Protein AF-A0A212D648-F1 (afdb_monomer)

InterPro domains:
  IPR039341 Cilia- and flagella-associated protein 99 [PTHR34649] (1-167)
  IPR060436 CFAP99, V-shaped coiled-coil domain [PF27956] (203-333)

Organism: Cervus elaphus hippelaphus (NCBI:txid46360)

Sequence (434 aa):
MEILSGCLEYRKLLTIVVDAFYVREGRLCLRADYSLFEVICYLATFQLEELGFQLFCDVLRSQPVHKVCKFLGFLFNPLNLSSWIKDEWSLVYETSHVKENWIDPLMRWQPEVQELIDQLQGELTSQPSPPKSKAKVTEPKEFSLTTPRPRAIPVPELVPKVAKTRPDSKKKPRLRLPPRILKSQKLTFYTPNDNAPVKLNTAAILREGALYQRQVEKELQRVDRLVDGAGDFSEFLEWQRRMQAKDREEQLAAGEVRRLRGKLSHEEAALARQQVAQEKRRTAELKKEETAELMQRCAERRLQEEKSMKELVEQVIETQKNVKVAQTELRKSRRRIGGKPGARASREGLGLAPGLGPPPTPVLLQIPGHGLEGEMSVVELRERLALLKETRRRQEEERRDQIIQGQRAKSRELRDTLERVALCRAAMGRSAAL

pLDDT: mean 75.65, std 20.48, range [27.92, 98.12]

Mean predicted aligned error: 23.46 Å

Radius of gyration: 53.48 Å; Cα contacts (8 Å, |Δi|>4): 96; chains: 1; bounding box: 105×65×193 Å

Structure (mmCIF, N/CA/C/O backbone):
data_AF-A0A212D648-F1
#
_entry.id   AF-A0A212D648-F1
#
loop_
_atom_site.group_PDB
_atom_site.id
_atom_site.type_symbol
_atom_site.label_atom_id
_atom_site.label_alt_id
_atom_site.label_comp_id
_atom_site.label_asym_id
_atom_site.label_entity_id
_atom_site.label_seq_id
_atom_site.pdbx_PDB_ins_code
_atom_site.Cartn_x
_atom_site.Cartn_y
_atom_site.Cartn_z
_atom_site.occupancy
_atom_site.B_iso_or_equiv
_atom_site.auth_seq_id
_atom_site.auth_comp_id
_atom_site.auth_asym_id
_atom_site.auth_atom_id
_atom_site.pdbx_PDB_model_num
ATOM 1 N N . MET A 1 1 ? -4.271 21.986 -22.251 1.00 52.72 1 MET A N 1
ATOM 2 C CA . MET A 1 1 ? -3.977 20.570 -22.580 1.00 52.72 1 MET A CA 1
ATOM 3 C C . MET A 1 1 ? -2.476 20.275 -22.602 1.00 52.72 1 MET A C 1
ATOM 5 O O . MET A 1 1 ? -2.116 19.116 -22.468 1.00 52.72 1 MET A O 1
ATOM 9 N N . GLU A 1 2 ? -1.613 21.293 -22.677 1.00 74.75 2 GLU A N 1
ATOM 10 C CA . GLU A 1 2 ? -0.152 21.148 -22.822 1.00 74.75 2 GLU A CA 1
ATOM 11 C C . GLU A 1 2 ? 0.574 20.643 -21.558 1.00 74.75 2 GLU A C 1
ATOM 13 O O . GLU A 1 2 ? 1.539 19.894 -21.649 1.00 74.75 2 GLU A O 1
ATOM 18 N N . ILE A 1 3 ? 0.071 20.959 -20.358 1.00 77.44 3 ILE A N 1
ATOM 19 C CA . ILE A 1 3 ? 0.682 20.503 -19.092 1.00 77.44 3 ILE A CA 1
ATOM 20 C C . ILE A 1 3 ? 0.617 18.973 -18.956 1.00 77.44 3 ILE A C 1
ATOM 22 O O . ILE A 1 3 ? 1.568 18.337 -18.509 1.00 77.44 3 ILE A O 1
ATOM 26 N N . LEU A 1 4 ? -0.504 18.365 -19.359 1.00 80.06 4 LEU A N 1
ATOM 27 C CA . LEU A 1 4 ? -0.692 16.915 -19.263 1.00 80.06 4 LEU A CA 1
ATOM 28 C C . LEU A 1 4 ? 0.139 16.162 -20.307 1.00 80.06 4 LEU A C 1
ATOM 30 O O . LEU A 1 4 ? 0.653 15.092 -19.991 1.00 80.06 4 LEU A O 1
ATOM 34 N N . SER A 1 5 ? 0.306 16.711 -21.516 1.00 81.50 5 SER A N 1
ATOM 35 C CA . SER A 1 5 ? 1.227 16.138 -22.505 1.00 81.50 5 SER A CA 1
ATOM 36 C C . SER A 1 5 ? 2.676 16.238 -22.031 1.00 81.50 5 SER A C 1
ATOM 38 O O . SER A 1 5 ? 3.378 15.231 -22.056 1.00 81.50 5 SER A O 1
ATOM 40 N N . GLY A 1 6 ? 3.086 17.377 -21.465 1.00 83.50 6 GLY A N 1
ATOM 41 C CA . GLY A 1 6 ? 4.423 17.536 -20.889 1.00 83.50 6 GLY A CA 1
ATOM 42 C C . GLY A 1 6 ? 4.702 16.579 -19.722 1.00 83.50 6 GLY A C 1
ATOM 43 O O . GLY A 1 6 ? 5.764 15.961 -19.658 1.00 83.50 6 GLY A O 1
ATOM 44 N N . CYS A 1 7 ? 3.720 16.337 -18.845 1.00 84.56 7 CYS A N 1
ATOM 45 C CA . CYS A 1 7 ? 3.846 15.327 -17.785 1.00 84.56 7 CYS A CA 1
ATOM 46 C C . CYS A 1 7 ? 4.051 13.904 -18.338 1.00 84.56 7 CYS A C 1
ATOM 48 O O . CYS A 1 7 ? 4.724 13.089 -17.706 1.00 84.56 7 CYS A O 1
ATOM 50 N N . LEU A 1 8 ? 3.473 13.582 -19.502 1.00 85.69 8 LEU A N 1
ATOM 51 C CA . LEU A 1 8 ? 3.647 12.279 -20.151 1.00 85.69 8 LEU A CA 1
ATOM 52 C C . LEU A 1 8 ? 5.008 12.155 -20.843 1.00 85.69 8 LEU A C 1
ATOM 54 O O . LEU A 1 8 ? 5.622 11.088 -20.772 1.00 85.69 8 LEU A O 1
ATOM 58 N N . GLU A 1 9 ? 5.489 13.230 -21.466 1.00 86.25 9 GLU A N 1
ATOM 59 C CA . GLU A 1 9 ? 6.790 13.287 -22.142 1.00 86.25 9 GLU A CA 1
ATOM 60 C C . GLU A 1 9 ? 7.948 13.151 -21.147 1.00 86.25 9 GLU A C 1
ATOM 62 O O . GLU A 1 9 ? 8.809 12.282 -21.300 1.00 86.25 9 GLU A O 1
ATOM 67 N N . TYR A 1 10 ? 7.914 13.923 -20.057 1.00 87.31 10 TYR A N 1
ATOM 68 C CA . TYR A 1 10 ? 8.952 13.915 -19.020 1.00 87.31 10 TYR A CA 1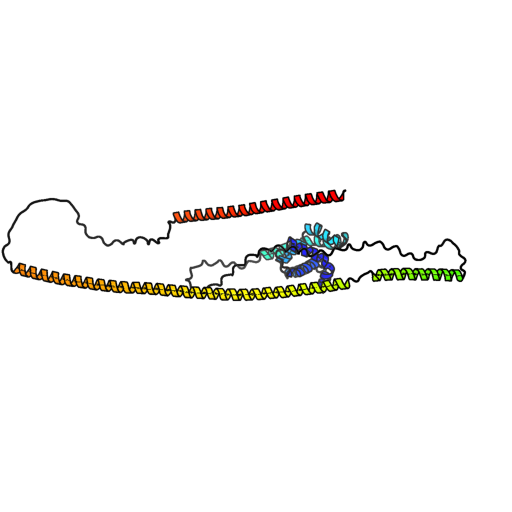
ATOM 69 C C . TYR A 1 10 ? 8.660 12.948 -17.871 1.00 87.31 10 TYR A C 1
ATOM 71 O O . TYR A 1 10 ? 9.312 12.990 -16.826 1.00 87.31 10 TYR A O 1
ATOM 79 N N . ARG A 1 11 ? 7.718 12.015 -18.058 1.00 88.56 11 ARG A N 1
ATOM 80 C CA . ARG A 1 11 ? 7.252 11.105 -17.005 1.00 88.56 11 ARG A CA 1
ATOM 81 C C . ARG A 1 11 ? 8.387 10.388 -16.285 1.00 88.56 11 ARG A C 1
ATOM 83 O O . ARG A 1 11 ? 8.367 10.297 -15.067 1.00 88.56 11 ARG A O 1
ATOM 90 N N . LYS A 1 12 ? 9.394 9.900 -17.015 1.00 88.56 12 LYS A N 1
ATOM 91 C CA . LYS A 1 12 ? 10.535 9.180 -16.421 1.00 88.56 12 LYS A CA 1
ATOM 92 C C . LYS A 1 12 ? 11.275 10.039 -15.390 1.00 88.56 12 LYS A C 1
ATOM 94 O O . LYS A 1 12 ? 11.560 9.562 -14.298 1.00 88.56 12 LYS A O 1
ATOM 99 N N . LEU A 1 13 ? 11.513 11.307 -15.714 1.00 90.06 13 LEU A N 1
ATOM 100 C CA . LEU A 1 13 ? 12.192 12.270 -14.850 1.00 90.06 13 LEU A CA 1
ATOM 101 C C . LEU A 1 13 ? 11.356 12.597 -13.607 1.00 90.06 13 LEU A C 1
ATOM 103 O O . LEU A 1 13 ? 11.856 12.541 -12.482 1.00 90.06 13 LEU A O 1
ATOM 107 N N . LEU A 1 14 ? 10.064 12.860 -13.812 1.00 91.94 14 LEU A N 1
ATOM 108 C CA . LEU A 1 14 ? 9.122 13.177 -12.738 1.00 91.94 14 LEU A CA 1
ATOM 109 C C . LEU A 1 14 ? 8.945 11.989 -11.782 1.00 91.94 14 LEU A C 1
ATOM 111 O O . LEU A 1 14 ? 8.981 12.163 -10.565 1.00 91.94 14 LEU A O 1
ATOM 115 N N . THR A 1 15 ? 8.836 10.765 -12.314 1.00 92.31 15 THR A N 1
ATOM 116 C CA . THR A 1 15 ? 8.666 9.553 -11.496 1.00 92.31 15 THR A CA 1
ATOM 117 C C . THR A 1 15 ? 9.848 9.298 -10.570 1.00 92.31 15 THR A C 1
ATOM 119 O O . THR A 1 15 ? 9.624 8.886 -9.438 1.00 92.31 15 THR A O 1
ATOM 122 N N . ILE A 1 16 ? 11.084 9.606 -10.989 1.00 91.25 16 ILE A N 1
ATOM 123 C CA . ILE A 1 16 ? 12.282 9.465 -10.143 1.00 91.25 16 ILE A CA 1
ATOM 124 C C . ILE A 1 16 ? 12.129 10.309 -8.873 1.00 91.25 16 ILE A C 1
ATOM 126 O O . ILE A 1 16 ? 12.276 9.802 -7.760 1.00 91.25 16 ILE A O 1
ATOM 130 N N . VAL A 1 17 ? 11.773 11.586 -9.031 1.00 91.00 17 VAL A N 1
ATOM 131 C CA . VAL A 1 17 ? 11.618 12.521 -7.910 1.00 91.00 17 VAL A CA 1
ATOM 132 C C . VAL A 1 17 ? 10.434 12.143 -7.029 1.00 91.00 17 VAL A C 1
ATOM 134 O O . VAL A 1 17 ? 10.568 12.085 -5.804 1.00 91.00 17 VAL A O 1
ATOM 137 N N . VAL A 1 18 ? 9.276 11.867 -7.633 1.00 92.31 18 VAL A N 1
ATOM 138 C CA . VAL A 1 18 ? 8.056 11.560 -6.880 1.00 92.31 18 VAL A CA 1
ATOM 139 C C . VAL A 1 18 ? 8.201 10.227 -6.141 1.00 92.31 18 VAL A C 1
ATOM 141 O O . VAL A 1 18 ? 7.880 10.156 -4.956 1.00 92.31 18 VAL A O 1
ATOM 144 N N . ASP A 1 19 ? 8.751 9.179 -6.759 1.00 91.56 19 ASP A N 1
ATOM 145 C CA . ASP A 1 19 ? 8.978 7.901 -6.072 1.00 91.56 19 ASP A CA 1
ATOM 146 C C . ASP A 1 19 ? 9.961 8.055 -4.902 1.00 91.56 19 ASP A C 1
ATOM 148 O O . ASP A 1 19 ? 9.701 7.542 -3.808 1.00 91.56 19 ASP A O 1
ATOM 152 N N . ALA A 1 20 ? 11.042 8.819 -5.074 1.00 89.00 20 ALA A N 1
ATOM 153 C CA . ALA A 1 20 ? 11.977 9.090 -3.986 1.00 89.00 20 ALA A CA 1
ATOM 154 C C . ALA A 1 20 ? 11.351 9.903 -2.847 1.00 89.00 20 ALA A C 1
ATOM 156 O O . ALA A 1 20 ? 11.615 9.614 -1.674 1.00 89.00 20 ALA A O 1
ATOM 157 N N . PHE A 1 21 ? 10.469 10.856 -3.162 1.00 91.12 21 PHE A N 1
ATOM 158 C CA . PHE A 1 21 ? 9.685 11.562 -2.155 1.00 91.12 21 PHE A CA 1
ATOM 159 C C . PHE A 1 21 ? 8.841 10.584 -1.332 1.00 91.12 21 PHE A C 1
ATOM 161 O O . PHE A 1 21 ? 8.913 10.607 -0.102 1.00 91.12 21 PHE A O 1
ATOM 168 N N . TYR A 1 22 ? 8.103 9.669 -1.972 1.00 89.56 22 TYR A N 1
ATOM 169 C CA . TYR A 1 22 ? 7.287 8.673 -1.262 1.00 89.56 22 TYR A CA 1
ATOM 170 C C . TYR A 1 22 ? 8.112 7.724 -0.383 1.00 89.56 22 TYR A C 1
ATOM 172 O O . TYR A 1 22 ? 7.630 7.297 0.669 1.00 89.56 22 TYR A O 1
ATOM 180 N N . VAL A 1 23 ? 9.351 7.415 -0.773 1.00 87.56 23 VAL A N 1
ATOM 181 C CA . VAL A 1 23 ? 10.257 6.573 0.023 1.00 87.56 23 VAL A CA 1
ATOM 182 C C . VAL A 1 23 ? 10.812 7.320 1.242 1.00 87.56 23 VAL A C 1
ATOM 184 O O . VAL A 1 23 ? 10.907 6.731 2.323 1.00 87.56 23 VAL A O 1
ATOM 187 N N . ARG A 1 24 ? 11.180 8.599 1.097 1.00 83.88 24 ARG A N 1
ATOM 188 C CA . ARG A 1 24 ? 11.889 9.361 2.142 1.00 83.88 24 ARG A CA 1
ATOM 189 C C . ARG A 1 24 ? 10.937 10.122 3.067 1.00 83.88 24 ARG A C 1
ATOM 191 O O . ARG A 1 24 ? 10.972 9.912 4.281 1.00 83.88 24 ARG A O 1
ATOM 198 N N . GLU A 1 25 ? 10.064 10.958 2.508 1.00 77.00 25 GLU A N 1
ATOM 199 C CA . GLU A 1 25 ? 9.291 11.965 3.260 1.00 77.00 25 GLU A CA 1
ATOM 200 C C . GLU A 1 25 ? 7.762 11.842 3.106 1.00 77.00 25 GLU A C 1
ATOM 202 O O . GLU A 1 25 ? 7.001 12.325 3.948 1.00 77.00 25 GLU A O 1
ATOM 207 N N . GLY A 1 26 ? 7.281 11.103 2.105 1.00 75.81 26 GLY A N 1
ATOM 208 C CA . GLY A 1 26 ? 5.867 10.968 1.745 1.00 75.81 26 GLY A CA 1
ATOM 209 C C . GLY A 1 26 ? 5.022 10.066 2.652 1.00 75.81 26 GLY A C 1
ATOM 210 O O . GLY A 1 26 ? 3.956 9.621 2.237 1.00 75.81 26 GLY A O 1
ATOM 211 N N . ARG A 1 27 ? 5.432 9.804 3.903 1.00 74.44 27 ARG A N 1
ATOM 212 C CA . ARG A 1 27 ? 4.710 8.909 4.843 1.00 74.44 27 ARG A CA 1
ATOM 213 C C . ARG A 1 27 ? 3.258 9.320 5.111 1.00 74.44 27 ARG A C 1
ATOM 215 O O . ARG A 1 27 ? 2.451 8.480 5.494 1.00 74.44 27 ARG A O 1
ATOM 222 N N . LEU A 1 28 ? 2.944 10.606 4.950 1.00 73.12 28 LEU A N 1
ATOM 223 C CA . LEU A 1 28 ? 1.608 11.179 5.154 1.00 73.12 28 LEU A CA 1
ATOM 224 C C . LEU A 1 28 ? 0.833 11.397 3.842 1.00 73.12 28 LEU A C 1
ATOM 226 O O . LEU A 1 28 ? -0.289 11.901 3.876 1.00 73.12 28 LEU A O 1
ATOM 230 N N . CYS A 1 29 ? 1.420 11.050 2.696 1.00 83.31 29 CYS A N 1
ATOM 231 C CA . CYS A 1 29 ? 0.817 11.242 1.382 1.00 83.31 29 CYS A CA 1
ATOM 232 C C . CYS A 1 29 ? 0.189 9.934 0.889 1.00 83.31 29 CYS A C 1
ATOM 234 O O . CYS A 1 29 ? 0.790 8.864 0.994 1.00 83.31 29 CYS A O 1
ATOM 236 N N . LEU A 1 30 ? -1.028 10.001 0.347 1.00 86.00 30 LEU A N 1
ATOM 237 C CA . LEU A 1 30 ? -1.705 8.823 -0.199 1.00 86.00 30 LEU A CA 1
ATOM 238 C C . LEU A 1 30 ? -1.203 8.554 -1.616 1.00 86.00 30 LEU A C 1
ATOM 240 O O . LEU A 1 30 ? -0.785 9.471 -2.314 1.00 86.00 30 LEU A O 1
ATOM 244 N N . ARG A 1 31 ? -1.309 7.311 -2.101 1.00 85.38 31 ARG A N 1
ATOM 245 C CA . ARG A 1 31 ? -0.989 6.998 -3.509 1.00 85.38 31 ARG A CA 1
ATOM 246 C C . ARG A 1 31 ? -1.919 7.719 -4.497 1.00 85.38 31 ARG A C 1
ATOM 248 O O . ARG A 1 31 ? -1.525 7.944 -5.631 1.00 85.38 31 ARG A O 1
ATOM 255 N N . ALA A 1 32 ? -3.117 8.111 -4.059 1.00 87.12 32 ALA A N 1
ATOM 256 C CA . ALA A 1 32 ? -4.035 8.937 -4.845 1.00 87.12 32 ALA A CA 1
ATOM 257 C C . ALA A 1 32 ? -3.476 10.342 -5.141 1.00 87.12 32 ALA A C 1
ATOM 259 O O . ALA A 1 32 ? -3.821 10.922 -6.162 1.00 87.12 32 ALA A O 1
ATOM 260 N N . ASP A 1 33 ? -2.580 10.857 -4.292 1.00 88.69 33 ASP A N 1
ATOM 261 C CA . ASP A 1 33 ? -1.939 12.164 -4.481 1.00 88.69 33 ASP A CA 1
ATOM 262 C C . ASP A 1 33 ? -0.745 12.093 -5.463 1.00 88.69 33 ASP A C 1
ATOM 264 O O . ASP A 1 33 ? -0.096 13.098 -5.729 1.00 88.69 33 ASP A O 1
ATOM 268 N N . TYR A 1 34 ? -0.424 10.916 -6.013 1.00 91.00 34 TYR A N 1
ATOM 269 C CA . TYR A 1 34 ? 0.777 10.720 -6.832 1.00 91.00 34 TYR A CA 1
ATOM 270 C C . TYR A 1 34 ? 0.765 11.577 -8.102 1.00 91.00 34 TYR A C 1
ATOM 272 O O . TYR A 1 34 ? 1.735 12.273 -8.385 1.00 91.00 34 TYR A O 1
ATOM 280 N N . SER A 1 35 ? -0.364 11.592 -8.815 1.00 89.75 35 SER A N 1
ATOM 281 C CA . SER A 1 35 ? -0.539 12.425 -10.009 1.00 89.75 35 SER A CA 1
ATOM 282 C C . SER A 1 35 ? -0.507 13.917 -9.684 1.00 89.75 35 SER A C 1
ATOM 284 O O . SER A 1 35 ? -0.069 14.712 -10.507 1.00 89.75 35 SER A O 1
ATOM 286 N N . LEU A 1 36 ? -0.938 14.310 -8.478 1.00 90.62 36 LEU A N 1
ATOM 287 C CA . LEU A 1 36 ? -0.837 15.695 -8.022 1.00 90.62 36 LEU A CA 1
ATOM 288 C C . LEU A 1 36 ? 0.635 16.105 -7.888 1.00 90.62 36 LEU A C 1
ATOM 290 O O . LEU A 1 36 ? 1.016 17.160 -8.386 1.00 90.62 36 LEU A O 1
ATOM 294 N N . PHE A 1 37 ? 1.472 15.271 -7.267 1.00 91.88 37 PHE A N 1
ATOM 295 C CA . PHE A 1 37 ? 2.900 15.568 -7.135 1.00 91.88 37 PHE A CA 1
ATOM 296 C C . PHE A 1 37 ? 3.652 15.501 -8.463 1.00 91.88 37 PHE A C 1
ATOM 298 O O . PHE A 1 37 ? 4.547 16.313 -8.663 1.00 91.88 37 PHE A O 1
ATOM 305 N N . GLU A 1 38 ? 3.282 14.610 -9.389 1.00 91.94 38 GLU A N 1
ATOM 306 C CA . GLU A 1 38 ? 3.845 14.615 -10.750 1.00 91.94 38 GLU A CA 1
ATOM 307 C C . GLU A 1 38 ? 3.562 15.940 -11.468 1.00 91.94 38 GLU A C 1
ATOM 309 O O . GLU A 1 38 ? 4.479 16.544 -12.023 1.00 91.94 38 GLU A O 1
ATOM 314 N N . VAL A 1 39 ? 2.318 16.429 -11.404 1.00 91.31 39 VAL A N 1
ATOM 315 C CA . VAL A 1 39 ? 1.927 17.701 -12.031 1.00 91.31 39 VAL A CA 1
ATOM 316 C C . VAL A 1 39 ? 2.611 18.886 -11.351 1.00 91.31 39 VAL A C 1
ATOM 318 O O . VAL A 1 39 ? 3.139 19.753 -12.039 1.00 91.31 39 VAL A O 1
ATOM 321 N N . ILE A 1 40 ? 2.666 18.924 -10.016 1.00 91.06 40 ILE A N 1
ATOM 322 C CA . ILE A 1 40 ? 3.375 19.988 -9.284 1.00 91.06 40 ILE A CA 1
ATOM 323 C C . ILE A 1 40 ? 4.872 19.964 -9.606 1.00 91.06 40 ILE A C 1
ATOM 325 O O . ILE A 1 40 ? 5.465 21.022 -9.791 1.00 91.06 40 ILE A O 1
ATOM 329 N N . CYS A 1 41 ? 5.479 18.778 -9.705 1.00 91.56 41 CYS A N 1
ATOM 330 C CA . CYS A 1 41 ? 6.879 18.627 -10.084 1.00 91.56 41 CYS A CA 1
ATOM 331 C C . CYS A 1 41 ? 7.123 19.185 -11.487 1.00 91.56 41 CYS A C 1
ATOM 333 O O . CYS A 1 41 ? 8.030 19.988 -11.655 1.00 91.56 41 CYS A O 1
ATOM 335 N N . TYR A 1 42 ? 6.281 18.830 -12.462 1.00 91.88 42 TYR A N 1
ATOM 336 C CA . TYR A 1 42 ? 6.375 19.353 -13.826 1.00 91.88 42 TYR A CA 1
ATOM 337 C C . TYR A 1 42 ? 6.234 20.878 -13.870 1.00 91.88 42 TYR A C 1
ATOM 339 O O . TYR A 1 42 ? 7.011 21.559 -14.538 1.00 91.88 42 TYR A O 1
ATOM 347 N N . LEU A 1 43 ? 5.264 21.421 -13.128 1.00 90.31 43 LEU A N 1
ATOM 348 C CA . LEU A 1 43 ? 5.053 22.862 -13.052 1.00 90.31 43 LEU A CA 1
ATOM 349 C C . LEU A 1 43 ? 6.268 23.578 -12.451 1.00 90.31 43 LEU A C 1
ATOM 351 O O . LEU A 1 43 ? 6.704 24.588 -12.992 1.00 90.31 43 LEU A O 1
ATOM 355 N N . ALA A 1 44 ? 6.841 23.026 -11.380 1.00 88.94 44 ALA A N 1
ATOM 356 C CA . ALA A 1 44 ? 8.011 23.586 -10.715 1.00 88.94 44 ALA A CA 1
ATOM 357 C C . ALA A 1 44 ? 9.286 23.509 -11.572 1.00 88.94 44 ALA A C 1
ATOM 359 O O . ALA A 1 44 ? 10.111 24.413 -11.500 1.00 88.94 44 ALA A O 1
ATOM 360 N N . THR A 1 45 ? 9.461 22.451 -12.371 1.00 87.25 45 THR A N 1
ATOM 361 C CA . THR A 1 45 ? 10.697 22.232 -13.138 1.00 87.25 45 THR A CA 1
ATOM 362 C C . THR A 1 45 ? 10.687 22.853 -14.531 1.00 87.25 45 THR A C 1
ATOM 364 O O . THR A 1 45 ? 11.738 23.284 -14.987 1.00 87.25 45 THR A O 1
ATOM 367 N N . PHE A 1 46 ? 9.540 22.888 -15.219 1.00 87.88 46 PHE A N 1
ATOM 368 C CA . PHE A 1 46 ? 9.473 23.298 -16.633 1.00 87.88 46 PHE A CA 1
ATOM 369 C C . PHE A 1 46 ? 8.645 24.552 -16.888 1.00 87.88 46 PHE A C 1
ATOM 371 O O . PHE A 1 46 ? 8.804 25.178 -17.927 1.00 87.88 46 PHE A O 1
ATOM 378 N N . GLN A 1 47 ? 7.724 24.898 -15.991 1.00 83.94 47 GLN A N 1
ATOM 379 C CA . GLN A 1 47 ? 6.753 25.969 -16.237 1.00 83.94 47 GLN A CA 1
ATOM 380 C C . GLN A 1 47 ? 6.882 27.123 -15.249 1.00 83.94 47 GLN A C 1
ATOM 382 O O . GLN A 1 47 ? 6.160 28.100 -15.371 1.00 83.94 47 GLN A O 1
ATOM 387 N N . LEU A 1 48 ? 7.797 27.055 -14.281 1.00 82.56 48 LEU A N 1
ATOM 388 C CA . LEU A 1 48 ? 7.924 28.089 -13.257 1.00 82.56 48 LEU A CA 1
ATOM 389 C C . LEU A 1 48 ? 8.372 29.438 -13.847 1.00 82.56 48 LEU A C 1
ATOM 391 O O . LEU A 1 48 ? 7.891 30.485 -13.417 1.00 82.56 48 LEU A O 1
ATOM 395 N N . GLU A 1 49 ? 9.233 29.410 -14.868 1.00 80.19 49 GLU A N 1
ATOM 396 C CA . GLU A 1 49 ? 9.687 30.612 -15.579 1.00 80.19 49 GLU A CA 1
ATOM 397 C C . GLU A 1 49 ? 8.635 31.160 -16.557 1.00 80.19 49 GLU A C 1
ATOM 399 O O . GLU A 1 49 ? 8.474 32.374 -16.657 1.00 80.19 49 GLU A O 1
ATOM 404 N N . GLU A 1 50 ? 7.883 30.285 -17.235 1.00 81.50 50 GLU A N 1
ATOM 405 C CA . GLU A 1 50 ? 6.875 30.671 -18.238 1.00 81.50 50 GLU A CA 1
ATOM 406 C C . GLU A 1 50 ? 5.539 31.103 -17.609 1.00 81.50 50 GLU A C 1
ATOM 408 O O . GLU A 1 50 ? 4.914 32.064 -18.056 1.00 81.50 50 GLU A O 1
ATOM 413 N N . LEU A 1 51 ? 5.101 30.410 -16.553 1.00 80.50 51 LEU A N 1
ATOM 414 C CA . LEU A 1 51 ? 3.857 30.680 -15.826 1.00 80.50 51 LEU A CA 1
ATOM 415 C C . LEU A 1 51 ? 4.010 31.861 -14.857 1.00 80.50 51 LEU A C 1
ATOM 417 O O . LEU A 1 51 ? 3.044 32.562 -14.564 1.00 80.50 51 LEU A O 1
ATOM 421 N N . GLY A 1 52 ? 5.224 32.083 -14.351 1.00 81.62 52 GLY A N 1
ATOM 422 C CA . GLY A 1 52 ? 5.519 33.094 -13.347 1.00 81.62 52 GLY A CA 1
ATOM 423 C C . GLY A 1 52 ? 5.146 32.671 -11.921 1.00 81.62 52 GLY A C 1
ATOM 424 O O . GLY A 1 52 ? 4.194 31.928 -11.663 1.00 81.62 52 GLY A O 1
ATOM 425 N N . PHE A 1 53 ? 5.905 33.198 -10.959 1.00 82.94 53 PHE A N 1
ATOM 426 C CA . PHE A 1 53 ? 5.850 32.776 -9.558 1.00 82.94 53 PHE A CA 1
ATOM 427 C C . PHE A 1 53 ? 4.481 33.006 -8.891 1.00 82.94 53 PHE A C 1
ATOM 429 O O . PHE A 1 53 ? 4.033 32.178 -8.106 1.00 82.94 53 PHE A O 1
ATOM 436 N N . GLN A 1 54 ? 3.767 34.084 -9.232 1.00 83.12 54 GLN A N 1
ATOM 437 C CA . GLN A 1 54 ? 2.474 34.403 -8.604 1.00 83.12 54 GLN A CA 1
ATOM 438 C C . GLN A 1 54 ? 1.364 33.411 -8.975 1.00 83.12 54 GLN A C 1
ATOM 440 O O . GLN A 1 54 ? 0.651 32.923 -8.101 1.00 83.12 54 GLN A O 1
ATOM 445 N N . LEU A 1 55 ? 1.259 33.049 -10.256 1.00 83.19 55 LEU A N 1
ATOM 446 C CA . LEU A 1 55 ? 0.286 32.055 -10.713 1.00 83.19 55 LEU A CA 1
ATOM 447 C C . LEU A 1 55 ? 0.617 30.663 -10.165 1.00 83.19 55 LEU A C 1
ATOM 449 O O . LEU A 1 55 ? -0.284 29.908 -9.799 1.00 83.19 55 LEU A O 1
ATOM 453 N N . PHE A 1 56 ? 1.906 30.344 -10.037 1.00 87.00 56 PHE A N 1
ATOM 454 C CA . PHE A 1 56 ? 2.352 29.137 -9.351 1.00 87.00 56 PHE A CA 1
ATOM 455 C C . PHE A 1 56 ? 1.899 29.121 -7.882 1.00 87.00 56 PHE A C 1
ATOM 457 O O . PHE A 1 56 ? 1.291 28.143 -7.448 1.00 87.00 56 PHE A O 1
ATOM 464 N N . CYS A 1 57 ? 2.091 30.214 -7.136 1.00 85.25 57 CYS A N 1
ATOM 465 C CA . CYS A 1 57 ? 1.617 30.340 -5.754 1.00 85.25 57 CYS A CA 1
ATOM 466 C C . CYS A 1 57 ? 0.104 30.112 -5.627 1.00 85.25 57 CYS A C 1
ATOM 468 O O . CYS A 1 57 ? -0.335 29.385 -4.733 1.00 85.25 57 CYS A O 1
ATOM 470 N N . ASP A 1 58 ? -0.697 30.675 -6.530 1.00 85.50 58 ASP A N 1
ATOM 471 C CA . ASP A 1 58 ? -2.154 30.514 -6.506 1.00 85.50 58 ASP A CA 1
ATOM 472 C C . ASP A 1 58 ? -2.585 29.068 -6.782 1.00 85.50 58 ASP A C 1
ATOM 474 O O . ASP A 1 58 ? -3.471 28.532 -6.104 1.00 85.50 58 ASP A O 1
ATOM 478 N N . VAL A 1 59 ? -1.901 28.383 -7.706 1.00 86.12 59 VAL A N 1
ATOM 479 C CA . VAL A 1 59 ? -2.108 26.949 -7.938 1.00 86.12 59 VAL A CA 1
ATOM 480 C C . VAL A 1 59 ? -1.774 26.153 -6.678 1.00 86.12 59 VAL A C 1
ATOM 482 O O . VAL A 1 59 ? -2.578 25.315 -6.274 1.00 86.12 59 VAL A O 1
ATOM 485 N N . LEU A 1 60 ? -0.657 26.427 -6.001 1.00 86.81 60 LEU A N 1
ATOM 486 C CA . LEU A 1 60 ? -0.275 25.697 -4.786 1.00 86.81 60 LEU A CA 1
ATOM 487 C C . LEU A 1 60 ? -1.236 25.938 -3.613 1.00 86.81 60 LEU A C 1
ATOM 489 O O . LEU A 1 60 ? -1.540 24.996 -2.877 1.00 86.81 60 LEU A O 1
ATOM 493 N N . ARG A 1 61 ? -1.768 27.158 -3.468 1.00 86.06 61 ARG A N 1
ATOM 494 C CA . ARG A 1 61 ? -2.778 27.505 -2.450 1.00 86.06 61 ARG A CA 1
ATOM 495 C C . ARG A 1 61 ? -4.097 26.752 -2.637 1.00 86.06 61 ARG A C 1
ATOM 497 O O . ARG A 1 61 ? -4.786 26.481 -1.657 1.00 86.06 61 ARG A O 1
ATOM 504 N N . SER A 1 62 ? -4.443 26.379 -3.872 1.00 87.00 62 SER A N 1
ATOM 505 C CA . SER A 1 62 ? -5.650 25.588 -4.175 1.00 87.00 62 SER A CA 1
ATOM 506 C C . SER A 1 62 ? -5.541 24.101 -3.795 1.00 87.00 62 SER A C 1
ATOM 508 O O . SER A 1 62 ? -6.539 23.380 -3.786 1.00 87.00 62 SER A O 1
ATOM 510 N N . GLN A 1 63 ? -4.330 23.628 -3.498 1.00 88.38 63 GLN A N 1
ATOM 511 C CA . GLN A 1 63 ? -4.007 22.230 -3.218 1.00 88.38 63 GLN A CA 1
ATOM 512 C C . GLN A 1 63 ? -3.830 21.996 -1.706 1.00 88.38 63 GLN A C 1
ATOM 514 O O . GLN A 1 63 ? -3.772 22.953 -0.933 1.00 88.38 63 GLN A O 1
ATOM 519 N N . PRO A 1 64 ? -3.756 20.740 -1.214 1.00 86.56 64 PRO A N 1
ATOM 520 C CA . PRO A 1 64 ? -3.527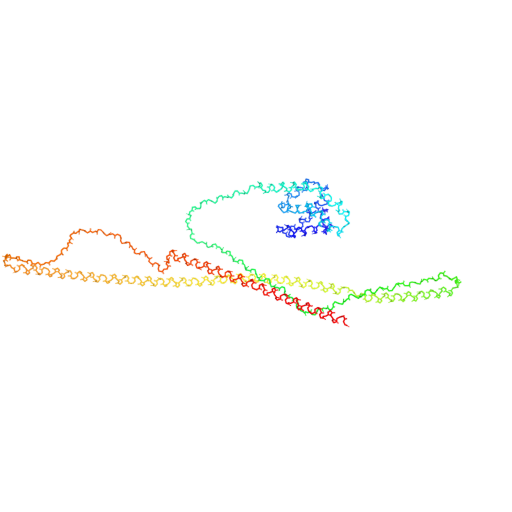 20.476 0.208 1.00 86.56 64 PRO A CA 1
ATOM 521 C C . PRO A 1 64 ? -2.162 21.012 0.680 1.00 86.56 64 PRO A C 1
ATOM 523 O O . PRO A 1 64 ? -1.152 20.306 0.622 1.00 86.56 64 PRO A O 1
ATOM 526 N N . VAL A 1 65 ? -2.167 22.240 1.211 1.00 84.56 65 VAL A N 1
ATOM 527 C CA . VAL A 1 65 ? -0.996 23.065 1.563 1.00 84.56 65 VAL A CA 1
ATOM 528 C C . VAL A 1 65 ? 0.061 22.288 2.346 1.00 84.56 65 VAL A C 1
ATOM 530 O O . VAL A 1 65 ? 1.214 22.222 1.940 1.00 84.56 65 VAL A O 1
ATOM 533 N N . HIS A 1 66 ? -0.328 21.580 3.411 1.00 84.69 66 HIS A N 1
ATOM 534 C CA . HIS A 1 66 ? 0.614 20.797 4.222 1.00 84.69 66 HIS A CA 1
ATOM 535 C C . HIS A 1 66 ? 1.360 19.708 3.422 1.00 84.69 66 HIS A C 1
ATOM 537 O O . HIS A 1 66 ? 2.520 19.413 3.706 1.00 84.69 66 HIS A O 1
ATOM 543 N N . LYS A 1 67 ? 0.707 19.073 2.440 1.00 88.62 67 LYS A N 1
ATOM 544 C CA . LYS A 1 67 ? 1.335 18.030 1.613 1.00 88.62 67 LYS A CA 1
ATOM 545 C C . LYS A 1 67 ? 2.252 18.646 0.560 1.00 88.62 67 LYS A C 1
ATOM 547 O O . LYS A 1 67 ? 3.361 18.162 0.356 1.00 88.62 67 LYS A O 1
ATOM 552 N N . VAL A 1 68 ? 1.788 19.721 -0.070 1.00 89.50 68 VAL A N 1
ATOM 553 C CA . VAL A 1 68 ? 2.514 20.441 -1.116 1.00 89.50 68 VAL A CA 1
ATOM 554 C C . VAL A 1 68 ? 3.766 21.110 -0.554 1.00 89.50 68 VAL A C 1
ATOM 556 O O . VAL A 1 68 ? 4.837 20.904 -1.107 1.00 89.50 68 VAL A O 1
ATOM 559 N N . CYS A 1 69 ? 3.689 21.787 0.596 1.00 88.44 69 CYS A N 1
ATOM 560 C CA . CYS A 1 69 ? 4.862 22.388 1.240 1.00 88.44 69 CYS A CA 1
ATOM 561 C C . CYS A 1 69 ? 5.932 21.347 1.602 1.00 88.44 69 CYS A C 1
ATOM 563 O O . CYS A 1 69 ? 7.120 21.621 1.465 1.00 88.44 69 CYS A O 1
ATOM 565 N N . LYS A 1 70 ? 5.537 20.136 2.023 1.00 88.88 70 LYS A N 1
ATOM 566 C CA . LYS A 1 70 ? 6.493 19.039 2.253 1.00 88.88 70 LYS A CA 1
ATOM 567 C C . LYS A 1 70 ? 7.145 18.556 0.963 1.00 88.88 70 LYS A C 1
ATOM 569 O O . LYS A 1 70 ? 8.342 18.303 0.946 1.00 88.88 70 LYS A O 1
ATOM 574 N N . PHE A 1 71 ? 6.365 18.424 -0.107 1.00 91.56 71 PHE A N 1
ATOM 575 C CA . PHE A 1 71 ? 6.893 18.019 -1.405 1.00 91.56 71 PHE A CA 1
ATOM 576 C C . PHE A 1 71 ? 7.847 19.069 -1.990 1.00 91.56 71 PHE A C 1
ATOM 578 O O . PHE A 1 71 ? 8.936 18.721 -2.437 1.00 91.56 71 PHE A O 1
ATOM 585 N N . LEU A 1 72 ? 7.482 20.350 -1.926 1.00 90.12 72 LEU A N 1
ATOM 586 C CA . LEU A 1 72 ? 8.334 21.451 -2.374 1.00 90.12 72 LEU A CA 1
ATOM 587 C C . LEU A 1 72 ? 9.604 21.555 -1.531 1.00 90.12 72 LEU A C 1
ATOM 589 O O . LEU A 1 72 ? 10.682 21.679 -2.098 1.00 90.12 72 LEU A O 1
ATOM 593 N N . GLY A 1 73 ? 9.507 21.405 -0.207 1.00 89.75 73 GLY A N 1
ATOM 594 C CA . GLY A 1 73 ? 10.682 21.364 0.667 1.00 89.75 73 GLY A CA 1
ATOM 595 C C . GLY A 1 73 ? 11.625 20.200 0.348 1.00 89.75 73 GLY A C 1
ATOM 596 O O . GLY A 1 73 ? 12.838 20.337 0.470 1.00 89.75 73 GLY A O 1
ATOM 597 N N . PHE A 1 74 ? 11.090 19.068 -0.118 1.00 91.44 74 PHE A N 1
ATOM 598 C CA . PHE A 1 74 ? 11.894 17.942 -0.589 1.00 91.44 74 PHE A CA 1
ATOM 599 C C . PHE A 1 74 ? 12.565 18.219 -1.945 1.00 91.44 74 PHE A C 1
ATOM 601 O O . PHE A 1 74 ? 13.760 17.939 -2.096 1.00 91.44 74 PHE A O 1
ATOM 608 N N . LEU A 1 75 ? 11.804 18.755 -2.909 1.00 90.69 75 LEU A N 1
ATOM 609 C CA . LEU A 1 75 ? 12.252 19.038 -4.277 1.00 90.69 75 LEU A CA 1
ATOM 610 C C . LEU A 1 75 ? 13.292 20.160 -4.321 1.00 90.69 75 LEU A C 1
ATOM 612 O O . LEU A 1 75 ? 14.333 19.984 -4.936 1.00 90.69 75 LEU A O 1
ATOM 616 N N . PHE A 1 76 ? 13.040 21.273 -3.631 1.00 89.94 76 PHE A N 1
ATOM 617 C CA . PHE A 1 76 ? 13.913 22.452 -3.594 1.00 89.94 76 PHE A CA 1
ATOM 618 C C . PHE A 1 76 ? 15.016 22.360 -2.531 1.00 89.94 76 PHE A C 1
ATOM 620 O O . PHE A 1 76 ? 15.686 23.345 -2.225 1.00 89.94 76 PHE A O 1
ATOM 627 N N . ASN A 1 77 ? 15.247 21.174 -1.963 1.00 90.25 77 ASN A N 1
ATOM 628 C CA . ASN A 1 77 ? 16.363 20.977 -1.052 1.00 90.25 77 ASN A CA 1
ATOM 629 C C . ASN A 1 77 ? 17.686 21.020 -1.846 1.00 90.25 77 ASN A C 1
ATOM 631 O O . ASN A 1 77 ? 17.917 20.133 -2.679 1.00 90.25 77 ASN A O 1
ATOM 635 N N . PRO A 1 78 ? 18.591 21.977 -1.565 1.00 85.69 78 PRO A N 1
ATOM 636 C CA . PRO A 1 78 ? 19.808 22.175 -2.353 1.00 85.69 78 PRO A CA 1
ATOM 637 C C . PRO A 1 78 ? 20.727 20.949 -2.336 1.00 85.69 78 PRO A C 1
ATOM 639 O O . PRO A 1 78 ? 21.416 20.673 -3.319 1.00 85.69 78 PRO A O 1
ATOM 642 N N . LEU A 1 79 ? 20.709 20.161 -1.255 1.00 85.06 79 LEU A N 1
ATOM 643 C CA . LEU A 1 79 ? 21.483 18.923 -1.164 1.00 85.06 79 LEU A CA 1
ATOM 644 C C . LEU A 1 79 ? 20.909 17.836 -2.073 1.00 85.06 79 LEU A C 1
ATOM 646 O O . LEU A 1 79 ? 21.672 17.124 -2.720 1.00 85.06 79 LEU A O 1
ATOM 650 N N . ASN A 1 80 ? 19.581 17.714 -2.151 1.00 85.94 80 ASN A N 1
ATOM 651 C CA . ASN A 1 80 ? 18.938 16.723 -3.015 1.00 85.94 80 ASN A CA 1
ATOM 652 C C . ASN A 1 80 ? 19.110 17.091 -4.496 1.00 85.94 80 ASN A C 1
ATOM 654 O O . ASN A 1 80 ? 19.436 16.209 -5.289 1.00 85.94 80 ASN A O 1
ATOM 658 N N . LEU A 1 81 ? 18.945 18.373 -4.851 1.00 86.62 81 LEU A N 1
ATOM 659 C CA . LEU A 1 81 ? 19.089 18.871 -6.224 1.00 86.62 81 LEU A CA 1
ATOM 660 C C . LEU A 1 81 ? 20.513 18.700 -6.760 1.00 86.62 81 LEU A C 1
ATOM 662 O O . LEU A 1 81 ? 20.698 18.189 -7.859 1.00 86.62 81 LEU A O 1
ATOM 666 N N . SER A 1 82 ? 21.522 19.093 -5.980 1.00 81.75 82 SER A N 1
ATOM 667 C CA . SER A 1 82 ? 22.921 19.109 -6.435 1.00 81.75 82 SER A CA 1
ATOM 668 C C . SER A 1 82 ? 23.608 17.741 -6.458 1.00 81.75 82 SER A C 1
ATOM 670 O O . SER A 1 82 ? 24.605 17.592 -7.166 1.00 81.75 82 SER A O 1
ATOM 672 N N . SER A 1 83 ? 23.093 16.762 -5.706 1.00 86.00 83 SER A N 1
ATOM 673 C CA . SER A 1 83 ? 23.635 15.401 -5.649 1.00 86.00 83 SER A CA 1
ATOM 674 C C . SER A 1 83 ? 22.720 14.417 -6.378 1.00 86.00 83 SER A C 1
ATOM 676 O O . SER A 1 83 ? 22.734 14.324 -7.601 1.00 86.00 83 SER A O 1
ATOM 678 N N . TRP A 1 84 ? 21.865 13.730 -5.629 1.00 88.19 84 TRP A N 1
ATOM 679 C CA . TRP A 1 84 ? 21.112 12.580 -6.096 1.00 88.19 84 TRP A CA 1
ATOM 680 C C . TRP A 1 84 ? 20.155 12.893 -7.256 1.00 88.19 84 TRP A C 1
ATOM 682 O O . TRP A 1 84 ? 20.131 12.134 -8.218 1.00 88.19 84 TRP A O 1
ATOM 692 N N . ILE A 1 85 ? 19.399 14.000 -7.224 1.00 88.06 85 ILE A N 1
ATOM 693 C CA . ILE A 1 85 ? 18.447 14.320 -8.308 1.00 88.06 85 ILE A CA 1
ATOM 694 C C . ILE A 1 85 ? 19.201 14.552 -9.620 1.00 88.06 85 ILE A C 1
ATOM 696 O O . ILE A 1 85 ? 18.843 13.981 -10.649 1.00 88.06 85 ILE A O 1
ATOM 700 N N . LYS A 1 86 ? 20.277 15.343 -9.576 1.00 89.12 86 LYS A N 1
ATOM 701 C CA . LYS A 1 86 ? 21.136 15.585 -10.735 1.00 89.12 86 LYS A CA 1
ATOM 702 C C . LYS A 1 86 ? 21.765 14.293 -11.254 1.00 89.12 86 LYS A C 1
ATOM 704 O O . LYS A 1 86 ? 21.779 14.090 -12.468 1.00 89.12 86 LYS A O 1
ATOM 709 N N . ASP A 1 87 ? 22.270 13.438 -10.369 1.00 88.88 87 ASP A N 1
ATOM 710 C CA . ASP A 1 87 ? 22.921 12.181 -10.748 1.00 88.88 87 ASP A CA 1
ATOM 711 C C . ASP A 1 87 ? 21.932 11.222 -11.429 1.00 88.88 87 ASP A C 1
ATOM 713 O O . ASP A 1 87 ? 22.234 10.682 -12.492 1.00 88.88 87 ASP A O 1
ATOM 717 N N . GLU A 1 88 ? 20.720 11.069 -10.888 1.00 88.94 88 GLU A N 1
ATOM 718 C CA . GLU A 1 88 ? 19.677 10.215 -11.475 1.00 88.94 88 GLU A CA 1
ATOM 719 C C . GLU A 1 88 ? 19.135 10.769 -12.797 1.00 88.94 88 GLU A C 1
ATOM 721 O O . GLU A 1 88 ? 18.910 10.019 -13.747 1.00 88.94 88 GLU A O 1
ATOM 726 N N . TRP A 1 89 ? 18.944 12.086 -12.904 1.00 91.69 89 TRP A N 1
ATOM 727 C CA . TRP A 1 89 ? 18.528 12.708 -14.164 1.00 91.69 89 TRP A CA 1
ATOM 728 C C . TRP A 1 89 ? 19.614 12.598 -15.237 1.00 91.69 89 TRP A C 1
ATOM 730 O O . TRP A 1 89 ? 19.295 12.394 -16.409 1.00 91.69 89 TRP A O 1
ATOM 740 N N . SER A 1 90 ? 20.887 12.625 -14.834 1.00 90.31 90 SER A N 1
ATOM 741 C CA . SER A 1 90 ? 22.043 12.423 -15.718 1.00 90.31 90 SER A CA 1
ATOM 742 C C . SER A 1 90 ? 22.185 10.986 -16.240 1.00 90.31 90 SER A C 1
ATOM 744 O O . SER A 1 90 ? 22.945 10.752 -17.175 1.00 90.31 90 SER A O 1
ATOM 746 N N . LEU A 1 91 ? 21.463 10.009 -15.673 1.00 90.12 91 LEU A N 1
ATOM 747 C CA . LEU A 1 91 ? 21.368 8.658 -16.247 1.00 90.12 91 LEU A CA 1
ATOM 748 C C . LEU A 1 91 ? 20.416 8.604 -17.448 1.00 90.12 91 LEU A C 1
ATOM 750 O O . LEU A 1 91 ? 20.509 7.689 -18.268 1.00 90.12 91 LEU A O 1
ATOM 754 N N . VAL A 1 92 ? 19.477 9.551 -17.531 1.00 85.69 92 VAL A N 1
ATOM 755 C CA . VAL A 1 92 ? 18.435 9.595 -18.566 1.00 85.69 92 VAL A CA 1
ATOM 756 C C . VAL A 1 92 ? 18.751 10.648 -19.633 1.00 85.69 92 VAL A C 1
ATOM 758 O O . VAL A 1 92 ? 18.437 10.426 -20.802 1.00 85.69 92 VAL A O 1
ATOM 761 N N . TYR A 1 93 ? 19.391 11.756 -19.251 1.00 88.62 93 TYR A N 1
ATOM 762 C CA . TYR A 1 93 ? 19.723 12.892 -20.116 1.00 88.62 93 TYR A CA 1
ATOM 763 C C . TYR A 1 93 ? 21.185 13.326 -19.967 1.00 88.62 93 TYR A C 1
ATOM 765 O O . TYR A 1 93 ? 21.868 12.956 -19.017 1.00 88.62 93 TYR A O 1
ATOM 773 N N . GLU A 1 94 ? 21.672 14.133 -20.911 1.00 91.50 94 GLU A N 1
ATOM 774 C CA . GLU A 1 94 ? 23.044 14.643 -20.888 1.00 91.50 94 GLU A CA 1
ATOM 775 C C . GLU A 1 94 ? 23.299 15.542 -19.665 1.00 91.50 94 GLU A C 1
ATOM 777 O O . GLU A 1 94 ? 22.526 16.450 -19.363 1.00 91.50 94 GLU A O 1
ATOM 782 N N . THR A 1 95 ? 24.409 15.306 -18.964 1.00 87.31 95 THR A N 1
ATOM 783 C CA . THR A 1 95 ? 24.725 15.949 -17.677 1.00 87.31 95 THR A CA 1
ATOM 784 C C . THR A 1 95 ? 24.841 17.477 -17.756 1.00 87.31 95 THR A C 1
ATOM 786 O O . THR A 1 95 ? 24.484 18.164 -16.799 1.00 87.31 95 THR A O 1
ATOM 789 N N . SER A 1 96 ? 25.335 18.016 -18.875 1.00 86.31 96 SER A N 1
ATOM 790 C CA . SER A 1 96 ? 25.407 19.460 -19.158 1.00 86.31 96 SER A CA 1
ATOM 791 C C . SER A 1 96 ? 24.006 20.066 -19.252 1.00 86.31 96 SER A C 1
ATOM 793 O O . SER A 1 96 ? 23.684 20.994 -18.514 1.00 86.31 96 SER A O 1
ATOM 795 N N . HIS A 1 97 ? 23.142 19.453 -20.061 1.00 88.00 97 HIS A N 1
ATOM 796 C CA . HIS A 1 97 ? 21.754 19.865 -20.262 1.00 88.00 97 HIS A CA 1
ATOM 797 C C . HIS A 1 97 ? 20.929 19.814 -18.969 1.00 88.00 97 HIS A C 1
ATOM 799 O O . HIS A 1 97 ? 20.206 20.756 -18.661 1.00 88.00 97 HIS A O 1
ATOM 805 N N . VAL A 1 98 ? 21.063 18.736 -18.187 1.00 88.19 98 VAL A N 1
ATOM 806 C CA . VAL A 1 98 ? 20.388 18.576 -16.886 1.00 88.19 98 VAL A CA 1
ATOM 807 C C . VAL A 1 98 ? 20.777 19.701 -15.930 1.00 88.19 98 VAL A C 1
ATOM 809 O O . VAL A 1 98 ? 19.929 20.258 -15.232 1.00 88.19 98 VAL A O 1
ATOM 812 N N . LYS A 1 99 ? 22.072 20.026 -15.881 1.00 87.62 99 LYS A N 1
ATOM 813 C CA . LYS A 1 99 ? 22.591 21.043 -14.974 1.00 87.62 99 LYS A CA 1
ATOM 814 C C . LYS A 1 99 ? 22.094 22.436 -15.368 1.00 87.62 99 LYS A C 1
ATOM 816 O O . LYS A 1 99 ? 21.495 23.102 -14.533 1.00 87.62 99 LYS A O 1
ATOM 821 N N . GLU A 1 100 ? 22.293 22.821 -16.625 1.00 87.44 100 GLU A N 1
ATOM 822 C CA . GLU A 1 100 ? 22.026 24.179 -17.111 1.00 87.44 100 GLU A CA 1
ATOM 823 C C . GLU A 1 100 ? 20.530 24.491 -17.220 1.00 87.44 100 GLU A C 1
ATOM 825 O O . GLU A 1 100 ? 20.112 25.587 -16.862 1.00 87.44 100 GLU A O 1
ATOM 830 N N . ASN A 1 101 ? 19.711 23.535 -17.674 1.00 86.94 101 ASN A N 1
ATOM 831 C CA . ASN A 1 101 ? 18.298 23.804 -17.959 1.00 86.94 101 ASN A CA 1
ATOM 832 C C . ASN A 1 101 ? 17.351 23.447 -16.817 1.00 86.94 101 ASN A C 1
ATOM 834 O O . ASN A 1 101 ? 16.238 23.962 -16.791 1.00 86.94 101 ASN A O 1
ATOM 838 N N . TRP A 1 102 ? 17.736 22.554 -15.899 1.00 87.88 102 TRP A N 1
ATOM 839 C CA . TRP A 1 102 ? 16.828 22.094 -14.839 1.00 87.88 102 TRP A CA 1
ATOM 840 C C . TRP A 1 102 ? 17.363 22.393 -13.444 1.00 87.88 102 TRP A C 1
ATOM 842 O O . TRP A 1 102 ? 16.657 22.995 -12.640 1.00 87.88 102 TRP A O 1
ATOM 852 N N . ILE A 1 103 ? 18.605 22.010 -13.136 1.00 90.25 103 ILE A N 1
ATOM 853 C CA . ILE A 1 103 ? 19.148 22.188 -11.781 1.00 90.25 103 ILE A CA 1
ATOM 854 C C . ILE A 1 103 ? 19.434 23.659 -11.473 1.00 90.25 103 ILE A C 1
ATOM 856 O O . ILE A 1 103 ? 19.027 24.132 -10.414 1.00 90.25 103 ILE A O 1
ATOM 860 N N . ASP A 1 104 ? 20.095 24.389 -12.372 1.00 88.81 104 ASP A N 1
ATOM 861 C CA . ASP A 1 104 ? 20.463 25.788 -12.136 1.00 88.81 104 ASP A CA 1
ATOM 862 C C . ASP A 1 104 ? 19.218 26.704 -12.004 1.00 88.81 104 ASP A C 1
ATOM 864 O O . ASP A 1 104 ? 19.173 27.496 -11.055 1.00 88.81 104 ASP A O 1
ATOM 868 N N . PRO A 1 105 ? 18.151 26.552 -12.821 1.00 89.00 105 PRO A N 1
ATOM 869 C CA . PRO A 1 105 ? 16.887 27.265 -12.608 1.00 89.00 105 PRO A CA 1
ATOM 870 C C . PRO A 1 105 ? 16.187 26.896 -11.296 1.00 89.00 105 PRO A C 1
ATOM 872 O O . PRO A 1 105 ? 15.753 27.782 -10.562 1.00 89.00 105 PRO A O 1
ATOM 875 N N . LEU A 1 106 ? 16.122 25.610 -10.933 1.00 89.50 106 LEU A N 1
ATOM 876 C CA . LEU A 1 106 ? 15.527 25.190 -9.656 1.00 89.50 106 LEU A CA 1
ATOM 877 C C . LEU A 1 106 ? 16.296 25.736 -8.448 1.00 89.50 106 LEU A C 1
ATOM 879 O O . LEU A 1 106 ? 15.691 26.121 -7.449 1.00 89.50 106 LEU A O 1
ATOM 883 N N . MET A 1 107 ? 17.624 25.805 -8.548 1.00 88.19 107 MET A N 1
ATOM 884 C CA . MET A 1 107 ? 18.481 26.417 -7.535 1.00 88.19 107 MET A CA 1
ATOM 885 C C . MET A 1 107 ? 18.273 27.929 -7.438 1.00 88.19 107 MET A C 1
ATOM 887 O O . MET A 1 107 ? 18.321 28.473 -6.337 1.00 88.19 107 MET A O 1
ATOM 891 N N . ARG A 1 108 ? 18.019 28.604 -8.564 1.00 90.69 108 ARG A N 1
ATOM 892 C CA . ARG A 1 108 ? 17.720 30.038 -8.599 1.00 90.69 108 ARG A CA 1
ATOM 893 C C . ARG A 1 108 ? 16.418 30.375 -7.876 1.00 90.69 108 ARG A C 1
ATOM 895 O O . ARG A 1 108 ? 16.404 31.374 -7.178 1.00 90.69 108 ARG A O 1
ATOM 902 N N . TRP A 1 109 ? 15.383 29.548 -8.036 1.00 88.38 109 TRP A N 1
ATOM 903 C CA . TRP A 1 109 ? 14.057 29.734 -7.423 1.00 88.38 109 TRP A CA 1
ATOM 904 C C . TRP A 1 109 ? 13.939 29.197 -5.989 1.00 88.38 109 TRP A C 1
ATOM 906 O O . TRP A 1 109 ? 12.886 29.294 -5.355 1.00 88.38 109 TRP A O 1
ATOM 916 N N . GLN A 1 110 ? 15.003 28.586 -5.468 1.00 90.38 110 GLN A N 1
ATOM 917 C CA . GLN A 1 110 ? 15.025 28.016 -4.126 1.00 90.38 110 GLN A CA 1
ATOM 918 C C . GLN A 1 110 ? 14.682 29.024 -3.007 1.00 90.38 110 GLN A C 1
ATOM 920 O O . GLN A 1 110 ? 13.873 28.650 -2.151 1.00 90.38 110 GLN A O 1
ATOM 925 N N . PRO A 1 111 ? 15.234 30.256 -2.958 1.00 88.88 111 PRO A N 1
ATOM 926 C CA . PRO A 1 111 ? 14.940 31.177 -1.864 1.00 88.88 111 PRO A CA 1
ATOM 927 C C . PRO A 1 111 ? 13.494 31.685 -1.903 1.00 88.88 111 PRO A C 1
ATOM 929 O O . PRO A 1 111 ? 12.857 31.756 -0.853 1.00 88.88 111 PRO A O 1
ATOM 932 N N . GLU A 1 112 ? 12.935 31.949 -3.086 1.00 88.81 112 GLU A N 1
ATOM 933 C CA . GLU A 1 112 ? 11.546 32.395 -3.243 1.00 88.81 112 GLU A CA 1
ATOM 934 C C . GLU A 1 112 ? 10.556 31.292 -2.841 1.00 88.81 112 GLU A C 1
ATOM 936 O O . GLU A 1 112 ? 9.579 31.543 -2.132 1.00 88.81 112 GLU A O 1
ATOM 941 N N . VAL A 1 113 ? 10.814 30.041 -3.241 1.00 87.25 113 VAL A N 1
ATOM 942 C CA . VAL A 1 113 ? 9.973 28.899 -2.849 1.00 87.25 113 VAL A CA 1
ATOM 943 C C . VAL A 1 113 ? 10.093 28.610 -1.351 1.00 87.25 113 VAL A C 1
ATOM 945 O O . VAL A 1 113 ? 9.098 28.241 -0.726 1.00 87.25 113 VAL A O 1
ATOM 948 N N . GLN A 1 114 ? 11.271 28.795 -0.750 1.00 87.75 114 GLN A N 1
ATOM 949 C CA . GLN A 1 114 ? 11.442 28.621 0.692 1.00 87.75 114 GLN A CA 1
ATOM 950 C C . GLN A 1 114 ? 10.663 29.678 1.484 1.00 87.75 114 GLN A C 1
ATOM 952 O O . GLN A 1 114 ? 9.977 29.328 2.442 1.00 87.75 114 GLN A O 1
ATOM 957 N N . GLU A 1 115 ? 10.684 30.937 1.041 1.00 89.38 115 GLU A N 1
ATOM 958 C CA . GLU A 1 115 ? 9.872 31.999 1.639 1.00 89.38 115 GLU A CA 1
ATOM 959 C C . GLU A 1 115 ? 8.372 31.676 1.542 1.00 89.38 115 GLU A C 1
ATOM 961 O O . GLU A 1 115 ? 7.638 31.808 2.521 1.00 89.38 115 GLU A O 1
ATOM 966 N N . LEU A 1 116 ? 7.915 31.162 0.396 1.00 86.94 116 LEU A N 1
ATOM 967 C CA . LEU A 1 116 ? 6.534 30.709 0.218 1.00 86.94 116 LEU A CA 1
ATOM 968 C C . LEU A 1 116 ? 6.171 29.556 1.165 1.00 86.94 116 LEU A C 1
ATOM 970 O O . LEU A 1 116 ? 5.080 29.545 1.740 1.00 86.94 116 LEU A O 1
ATOM 974 N N . ILE A 1 117 ? 7.059 28.573 1.330 1.00 88.50 117 ILE A N 1
ATOM 975 C CA . ILE A 1 117 ? 6.853 27.460 2.263 1.00 88.50 117 ILE A CA 1
ATOM 976 C C . ILE A 1 117 ? 6.688 27.998 3.686 1.00 88.50 117 ILE A C 1
ATOM 978 O O . ILE A 1 117 ? 5.766 27.570 4.382 1.00 88.50 117 ILE A O 1
ATOM 982 N N . ASP A 1 118 ? 7.529 28.946 4.094 1.00 88.19 118 ASP A N 1
ATOM 983 C CA . ASP A 1 118 ? 7.495 29.542 5.428 1.00 88.19 118 ASP A CA 1
ATOM 984 C C . ASP A 1 118 ? 6.214 30.369 5.640 1.00 88.19 118 ASP A C 1
ATOM 986 O O . ASP A 1 118 ? 5.560 30.237 6.678 1.00 88.19 118 ASP A O 1
ATOM 990 N N . GLN A 1 119 ? 5.783 31.140 4.634 1.00 86.38 119 GLN A N 1
ATOM 991 C CA . GLN A 1 119 ? 4.511 31.876 4.645 1.00 86.38 119 GLN A CA 1
ATOM 992 C C . GLN A 1 119 ? 3.310 30.926 4.796 1.00 86.38 119 GLN A C 1
ATOM 994 O O . GLN A 1 119 ? 2.487 31.093 5.696 1.00 86.38 119 GLN A O 1
ATOM 999 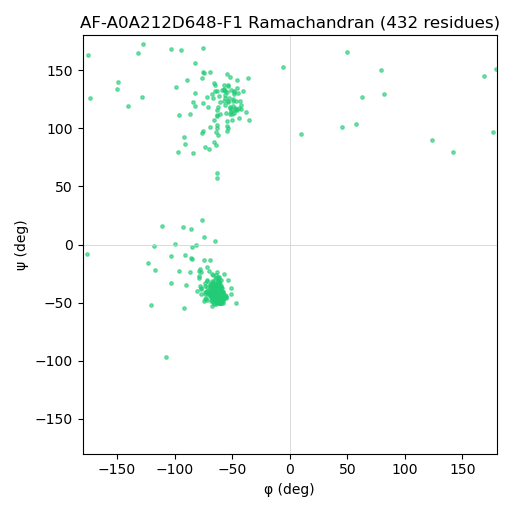N N . LEU A 1 120 ? 3.240 29.871 3.979 1.00 83.00 120 LEU A N 1
ATOM 1000 C CA . LEU A 1 120 ? 2.146 28.894 4.005 1.00 83.00 120 LEU A CA 1
ATOM 1001 C C . LEU A 1 120 ? 2.130 28.051 5.295 1.00 83.00 120 LEU A C 1
ATOM 1003 O O . LEU A 1 120 ? 1.066 27.668 5.789 1.00 83.00 120 LEU A O 1
ATOM 1007 N N . GLN A 1 121 ? 3.297 27.753 5.872 1.00 84.19 121 GLN A N 1
ATOM 1008 C CA . GLN A 1 121 ? 3.401 27.076 7.169 1.00 84.19 121 GLN A CA 1
ATOM 1009 C C . GLN A 1 121 ? 3.041 28.004 8.342 1.00 84.19 121 GLN A C 1
ATOM 1011 O O . GLN A 1 121 ? 2.443 27.546 9.325 1.00 84.19 121 GLN A O 1
ATOM 1016 N N . GLY A 1 122 ? 3.347 29.299 8.229 1.00 75.94 122 GLY A N 1
ATOM 1017 C CA . GLY A 1 122 ? 2.930 30.341 9.167 1.00 75.94 122 GLY A CA 1
ATOM 1018 C C . GLY A 1 122 ? 1.415 30.570 9.161 1.00 75.94 122 GLY A C 1
ATOM 1019 O O . GLY A 1 122 ? 0.794 30.684 10.218 1.00 75.94 122 GLY A O 1
ATOM 1020 N N . GLU A 1 123 ? 0.775 30.537 7.992 1.00 71.12 123 GLU A N 1
ATOM 1021 C CA . GLU A 1 123 ? -0.690 30.582 7.853 1.00 71.12 123 GLU A CA 1
ATOM 1022 C C . GLU A 1 123 ? -1.370 29.345 8.468 1.00 71.12 123 GLU A C 1
ATOM 1024 O O . GLU A 1 123 ? -2.424 29.440 9.102 1.00 71.12 123 GLU A O 1
ATOM 1029 N N . LEU A 1 124 ? -0.731 28.176 8.365 1.00 64.44 124 LEU A N 1
ATOM 1030 C CA . LEU A 1 124 ? -1.236 26.933 8.951 1.00 64.44 124 LEU A CA 1
ATOM 1031 C C . LEU A 1 124 ? -1.122 26.900 10.485 1.00 64.44 124 LEU A C 1
ATOM 1033 O O . LEU A 1 124 ? -1.954 26.282 11.148 1.00 64.44 124 LEU A O 1
ATOM 1037 N N . THR A 1 125 ? -0.106 27.550 11.059 1.00 59.84 125 THR A N 1
ATOM 1038 C CA . THR A 1 125 ? 0.076 27.661 12.519 1.00 59.84 125 THR A CA 1
ATOM 1039 C C . THR A 1 125 ? -0.682 28.838 13.140 1.00 59.84 125 THR A C 1
ATOM 1041 O O . THR A 1 125 ? -1.013 28.775 14.323 1.00 59.84 125 THR A O 1
ATOM 1044 N N . SER A 1 126 ? -1.002 29.876 12.362 1.00 56.97 126 SER A N 1
ATOM 1045 C CA . SER A 1 126 ? -1.784 31.041 12.809 1.00 56.97 126 SER A CA 1
ATOM 1046 C C . SER A 1 126 ? -3.302 30.860 12.710 1.00 56.97 126 SER A C 1
ATOM 1048 O O . SER A 1 126 ? -4.036 31.641 13.317 1.00 56.97 126 SER A O 1
ATOM 1050 N N . GLN A 1 127 ? -3.792 29.811 12.036 1.00 46.12 127 GLN A N 1
ATOM 1051 C CA . GLN A 1 127 ? -5.180 29.358 12.170 1.00 46.12 127 GLN A CA 1
ATOM 1052 C C . GLN A 1 127 ? -5.485 29.086 13.656 1.00 46.12 127 GLN A C 1
ATOM 1054 O O . GLN A 1 127 ? -4.937 28.139 14.233 1.00 46.12 127 GLN A O 1
ATOM 1059 N N . PRO A 1 128 ? -6.375 29.866 14.303 1.00 41.97 128 PRO A N 1
ATOM 1060 C CA . PRO A 1 128 ? -6.827 29.539 15.638 1.00 41.97 128 PRO A CA 1
ATOM 1061 C C . PRO A 1 128 ? -7.564 28.211 15.525 1.00 41.97 128 PRO A C 1
ATOM 1063 O O . PRO A 1 128 ? -8.605 28.121 14.871 1.00 41.97 128 PRO A O 1
ATOM 1066 N N . SER A 1 129 ? -7.039 27.167 16.168 1.00 41.62 129 SER A N 1
ATOM 1067 C CA . SER A 1 129 ? -7.834 25.973 16.437 1.00 41.62 129 SER A CA 1
ATOM 1068 C C . SER A 1 129 ? -9.195 26.432 16.973 1.00 41.62 129 SER A C 1
ATOM 1070 O O . SER A 1 129 ? -9.185 27.310 17.849 1.00 41.62 129 SER A O 1
ATOM 1072 N N . PRO A 1 130 ? -10.342 25.881 16.520 1.00 40.34 130 PRO A N 1
ATOM 1073 C CA . PRO A 1 130 ? -11.613 26.169 17.173 1.00 40.34 130 PRO A CA 1
ATOM 1074 C C . PRO A 1 130 ? -11.386 25.980 18.672 1.00 40.34 130 PRO A C 1
ATOM 1076 O O . PRO A 1 130 ? -10.760 24.975 19.042 1.00 40.34 130 PRO A O 1
ATOM 1079 N N . PRO A 1 131 ? -11.762 26.960 19.521 1.00 39.09 131 PRO A N 1
ATOM 1080 C CA . PRO A 1 131 ? -11.428 26.910 20.929 1.00 39.09 131 PRO A CA 1
ATOM 1081 C C . PRO A 1 131 ? -11.896 25.555 21.417 1.00 39.09 131 PRO A C 1
ATOM 1083 O O . PRO A 1 131 ? -13.081 25.233 21.309 1.00 39.09 131 PRO A O 1
ATOM 1086 N N . LYS A 1 132 ? -10.950 24.731 21.889 1.00 43.72 132 LYS A N 1
ATOM 1087 C CA . LYS A 1 132 ? -11.287 23.538 22.651 1.00 43.72 132 LYS A CA 1
ATOM 1088 C C . LYS A 1 132 ? -12.240 24.054 23.706 1.00 43.72 132 LYS A C 1
ATOM 1090 O O . LYS A 1 132 ? -11.817 24.803 24.589 1.00 43.72 132 LYS A O 1
ATOM 1095 N N . SER A 1 133 ? -13.525 23.739 23.556 1.00 36.78 133 SER A N 1
ATOM 1096 C CA . SER A 1 133 ? -14.512 24.023 24.574 1.00 36.78 133 SER A CA 1
ATOM 1097 C C . SER A 1 133 ? -13.890 23.471 25.841 1.00 36.78 133 SER A C 1
ATOM 1099 O O . SER A 1 133 ? -13.641 22.262 25.909 1.00 36.78 133 SER A O 1
ATOM 1101 N N . LYS A 1 134 ? -13.530 24.351 26.785 1.00 47.72 134 LYS A N 1
ATOM 1102 C CA . LYS A 1 134 ? -13.169 23.921 28.130 1.00 47.72 134 LYS A CA 1
ATOM 1103 C C . LYS A 1 134 ? -14.282 22.962 28.504 1.00 47.72 134 LYS A C 1
ATOM 1105 O O . LYS A 1 134 ? -15.447 23.365 28.472 1.00 47.72 134 LYS A O 1
ATOM 1110 N N . ALA A 1 135 ? -13.944 21.689 28.695 1.00 43.78 135 ALA A N 1
ATOM 1111 C CA . ALA A 1 135 ? -14.912 20.729 29.177 1.00 43.78 135 ALA A CA 1
ATOM 1112 C C . ALA A 1 135 ? -15.518 21.388 30.414 1.00 43.78 135 ALA A C 1
ATOM 1114 O O . ALA A 1 135 ? -14.787 21.709 31.354 1.00 43.78 135 ALA A O 1
ATOM 1115 N N . LYS A 1 136 ? -16.811 21.729 30.343 1.00 49.31 136 LYS A N 1
ATOM 1116 C CA . LYS A 1 136 ? -17.541 22.188 31.518 1.00 49.31 136 LYS A CA 1
ATOM 1117 C C . LYS A 1 136 ? -17.229 21.170 32.604 1.00 49.31 136 LYS A C 1
ATOM 1119 O O . LYS A 1 136 ? -17.286 19.970 32.332 1.00 49.31 136 LYS A O 1
ATOM 1124 N N . VAL A 1 137 ? -16.846 21.657 33.781 1.00 44.38 137 VAL A N 1
ATOM 1125 C CA . VAL A 1 137 ? -16.796 20.841 34.991 1.00 44.38 137 VAL A CA 1
ATOM 1126 C C . VAL A 1 137 ? -18.078 20.016 35.009 1.00 44.38 137 VAL A C 1
ATOM 1128 O O . VAL A 1 137 ? -19.177 20.566 34.940 1.00 44.38 137 VAL A O 1
ATOM 1131 N N . THR A 1 138 ? -17.917 18.698 34.949 1.00 42.97 138 THR A N 1
ATOM 1132 C CA . THR A 1 138 ? -19.029 17.760 34.896 1.00 42.97 138 THR A CA 1
ATOM 1133 C C . THR A 1 138 ? -19.716 17.791 36.251 1.00 42.97 138 THR A C 1
ATOM 1135 O O . THR A 1 138 ? -19.231 17.185 37.203 1.00 42.97 138 THR A O 1
ATOM 1138 N N . GLU A 1 139 ? -20.836 18.498 36.350 1.00 57.84 139 GLU A N 1
ATOM 1139 C CA . GLU A 1 139 ? -21.787 18.250 37.427 1.00 57.84 139 GLU A CA 1
ATOM 1140 C C . GLU A 1 139 ? -22.363 16.834 37.247 1.00 57.84 139 GLU A C 1
ATOM 1142 O O . GLU A 1 139 ? -22.652 16.436 36.107 1.00 57.84 139 GLU A O 1
ATOM 1147 N N . PRO A 1 140 ? -22.508 16.037 38.321 1.00 48.00 140 PRO A N 1
ATOM 1148 C CA . PRO A 1 140 ? -23.096 14.709 38.235 1.00 48.00 140 PRO A CA 1
ATOM 1149 C C . PRO A 1 140 ? -24.552 14.833 37.779 1.00 48.00 140 PRO A C 1
ATOM 1151 O O . PRO A 1 140 ? -25.437 15.194 38.548 1.00 48.00 140 PRO A O 1
ATOM 1154 N N . LYS A 1 141 ? -24.804 14.545 36.503 1.00 61.88 141 LYS A N 1
ATOM 1155 C CA . LYS A 1 141 ? -26.158 14.397 35.978 1.00 61.88 141 LYS A CA 1
ATOM 1156 C C . LYS A 1 141 ? -26.628 12.981 36.288 1.00 61.88 141 LYS A C 1
ATOM 1158 O O . LYS A 1 141 ? -25.999 12.018 35.848 1.00 61.88 141 LYS A O 1
ATOM 1163 N N . GLU A 1 142 ? -27.705 12.873 37.058 1.00 60.44 142 GLU A N 1
ATOM 1164 C CA . GLU A 1 142 ? -28.304 11.597 37.446 1.00 60.44 142 GLU A CA 1
ATOM 1165 C C . GLU A 1 142 ? -28.606 10.728 36.217 1.00 60.44 142 GLU A C 1
ATOM 1167 O O . GLU A 1 142 ? -29.038 11.195 35.158 1.00 60.44 142 GLU A O 1
ATOM 1172 N N . PHE A 1 143 ? -28.282 9.446 36.351 1.00 51.72 143 PHE A N 1
ATOM 1173 C CA . PHE A 1 143 ? -28.287 8.459 35.284 1.00 51.72 143 PHE A CA 1
ATOM 1174 C C . PHE A 1 143 ? -29.716 8.198 34.790 1.00 51.72 143 PHE A C 1
ATOM 1176 O O . PHE A 1 143 ? -30.600 7.815 35.549 1.00 51.72 143 PHE A O 1
ATOM 1183 N N . SER A 1 144 ? -29.947 8.326 33.484 1.00 49.22 144 SER A N 1
ATOM 1184 C CA . SER A 1 144 ? -31.114 7.702 32.860 1.00 49.22 144 SER A CA 1
ATOM 1185 C C . SER A 1 144 ? -30.771 6.252 32.527 1.00 49.22 144 SER A C 1
ATOM 1187 O O . SER A 1 144 ? -29.789 5.976 31.833 1.00 49.22 144 SER A O 1
ATOM 1189 N N . LEU A 1 145 ? -31.577 5.337 33.064 1.00 57.53 145 LEU A N 1
ATOM 1190 C CA . LEU A 1 145 ? -31.535 3.898 32.825 1.00 57.53 145 LEU A CA 1
ATOM 1191 C C . LEU A 1 145 ? -31.322 3.560 31.336 1.00 57.53 145 LEU A C 1
ATOM 1193 O O . LEU A 1 145 ? -32.156 3.833 30.481 1.00 57.53 145 LEU A O 1
ATOM 1197 N N . THR A 1 146 ? -30.180 2.919 31.078 1.00 47.91 146 THR A N 1
ATOM 1198 C CA . THR A 1 146 ? -29.903 1.944 30.010 1.00 47.91 146 THR A CA 1
ATOM 1199 C C . THR A 1 146 ? -30.388 2.255 28.588 1.00 47.91 146 THR A C 1
ATOM 1201 O O . THR A 1 146 ? -31.471 1.850 28.183 1.00 47.91 146 THR A O 1
ATOM 1204 N N . THR A 1 147 ? -29.460 2.707 27.741 1.00 39.34 147 THR A N 1
ATOM 1205 C CA . THR A 1 147 ? -29.229 2.033 26.449 1.00 39.34 147 THR A CA 1
ATOM 1206 C C . THR A 1 147 ? -27.731 1.739 26.303 1.00 39.34 147 THR A C 1
ATOM 1208 O O . THR A 1 147 ? -26.903 2.628 26.519 1.00 39.34 147 THR A O 1
ATOM 1211 N N . PRO A 1 148 ? -27.323 0.487 26.024 1.00 48.06 148 PRO A N 1
ATOM 1212 C CA . PRO A 1 148 ? -25.909 0.163 25.919 1.00 48.06 148 PRO A CA 1
ATOM 1213 C C . PRO A 1 148 ? -25.340 0.755 24.627 1.00 48.06 148 PRO A C 1
ATOM 1215 O O . PRO A 1 148 ? -25.835 0.485 23.534 1.00 48.06 148 PRO A O 1
ATOM 1218 N N . ARG A 1 149 ? -24.253 1.527 24.749 1.00 49.38 149 ARG A N 1
ATOM 1219 C CA . ARG A 1 149 ? -23.416 1.911 23.605 1.00 49.38 149 ARG A CA 1
ATOM 1220 C C . ARG A 1 149 ? -22.903 0.644 22.898 1.00 49.38 149 ARG A C 1
ATOM 1222 O O . ARG A 1 149 ? -22.453 -0.278 23.590 1.00 49.38 149 ARG A O 1
ATOM 1229 N N . PRO A 1 150 ? -22.911 0.580 21.555 1.00 47.53 150 PRO A N 1
ATOM 1230 C CA . PRO A 1 150 ? -22.277 -0.517 20.837 1.00 47.53 150 PRO A CA 1
ATOM 1231 C C . PRO A 1 150 ? -20.781 -0.531 21.173 1.00 47.53 150 PRO A C 1
ATOM 1233 O O . PRO A 1 150 ? -20.081 0.471 21.023 1.00 47.53 150 PRO A O 1
ATOM 1236 N N . ARG A 1 151 ? -20.294 -1.664 21.690 1.00 54.34 151 ARG A N 1
ATOM 1237 C CA . ARG A 1 151 ? -18.863 -1.881 21.932 1.00 54.34 151 ARG A CA 1
ATOM 1238 C C . ARG A 1 151 ? -18.143 -1.898 20.589 1.00 54.34 151 ARG A C 1
ATOM 1240 O O . ARG A 1 151 ? -18.562 -2.615 19.682 1.00 54.34 151 ARG A O 1
ATOM 1247 N N . ALA A 1 152 ? -17.048 -1.148 20.495 1.00 46.44 152 ALA A N 1
ATOM 1248 C 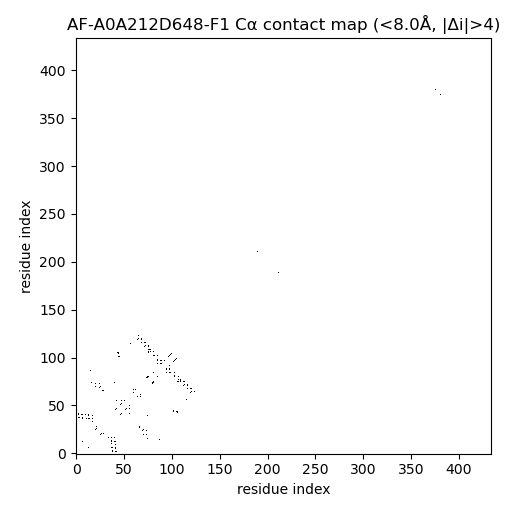CA . ALA A 1 152 ? -16.081 -1.315 19.423 1.00 46.44 152 ALA A CA 1
ATOM 1249 C C . ALA A 1 152 ? -15.588 -2.769 19.436 1.00 46.44 152 ALA A C 1
ATOM 1251 O O . ALA A 1 152 ? -15.143 -3.278 20.468 1.00 46.44 152 ALA A O 1
ATOM 1252 N N . ILE A 1 153 ? -15.738 -3.443 18.298 1.00 54.09 153 ILE A N 1
ATOM 1253 C CA . ILE A 1 153 ? -15.211 -4.785 18.068 1.00 54.09 153 ILE A CA 1
ATOM 1254 C C . ILE A 1 153 ? -13.685 -4.708 18.258 1.00 54.09 153 ILE A C 1
ATOM 1256 O O . ILE A 1 153 ? -13.072 -3.782 17.719 1.00 54.09 153 ILE A O 1
ATOM 1260 N N . PRO A 1 154 ? -13.059 -5.627 19.016 1.00 51.38 154 PRO A N 1
ATOM 1261 C CA . PRO A 1 154 ? -11.607 -5.692 19.112 1.00 51.38 154 PRO A CA 1
ATOM 1262 C C . PRO A 1 154 ? -11.020 -5.847 17.709 1.00 51.38 154 PRO A C 1
ATOM 1264 O O . PRO A 1 154 ? -11.426 -6.739 16.964 1.00 51.38 154 PRO A O 1
ATOM 1267 N N . VAL A 1 155 ? -10.092 -4.961 17.341 1.00 50.81 155 VAL A N 1
ATOM 1268 C CA . VAL A 1 155 ? -9.330 -5.069 16.092 1.00 50.81 155 VAL A CA 1
ATOM 1269 C C . VAL A 1 155 ? -8.688 -6.464 16.059 1.00 50.81 155 VAL A C 1
ATOM 1271 O O . VAL A 1 155 ? -7.985 -6.800 17.015 1.00 50.81 155 VAL A O 1
ATOM 1274 N N . PRO A 1 156 ? -8.939 -7.288 15.022 1.00 54.38 156 PRO A N 1
ATOM 1275 C CA . PRO A 1 156 ? -8.325 -8.603 14.911 1.00 54.38 156 PRO A CA 1
ATOM 1276 C C . PRO A 1 156 ? -6.805 -8.478 14.967 1.00 54.38 156 PRO A C 1
ATOM 1278 O O . PRO A 1 156 ? -6.218 -7.639 14.279 1.00 54.38 156 PRO A O 1
ATOM 1281 N N . GLU A 1 157 ? -6.181 -9.316 15.790 1.00 57.31 157 GLU A N 1
ATOM 1282 C CA . GLU A 1 157 ? -4.732 -9.452 15.859 1.00 57.31 157 GLU A CA 1
ATOM 1283 C C . GLU A 1 157 ? -4.177 -9.666 14.443 1.00 57.31 157 GLU A C 1
ATOM 1285 O O . GLU A 1 157 ? -4.723 -10.455 13.664 1.00 57.31 157 GLU A O 1
ATOM 1290 N N . LEU A 1 158 ? -3.122 -8.922 14.088 1.00 48.62 158 LEU A N 1
ATOM 1291 C CA . LEU A 1 158 ? -2.440 -9.060 12.804 1.00 48.62 158 LEU A CA 1
ATOM 1292 C C . LEU A 1 158 ? -2.021 -10.520 12.645 1.00 48.62 158 LEU A C 1
ATOM 1294 O O . LEU A 1 158 ? -1.085 -10.975 13.302 1.00 48.62 158 LEU A O 1
ATOM 1298 N N . VAL A 1 159 ? -2.733 -11.236 11.771 1.00 40.09 159 VAL A N 1
ATOM 1299 C CA . VAL A 1 159 ? -2.426 -12.614 11.389 1.00 40.09 159 VAL A CA 1
ATOM 1300 C C . VAL A 1 159 ? -0.919 -12.695 11.134 1.00 40.09 159 VAL A C 1
ATOM 1302 O O . VAL A 1 159 ? -0.401 -11.829 10.412 1.00 40.09 159 VAL A O 1
ATOM 1305 N N . PRO A 1 160 ? -0.198 -13.678 11.711 1.00 45.44 160 PRO A N 1
ATOM 1306 C CA . PRO A 1 160 ? 1.215 -13.865 11.431 1.00 45.44 160 PRO A CA 1
ATOM 1307 C C . PRO A 1 160 ? 1.403 -13.807 9.922 1.00 45.44 160 PRO A C 1
ATOM 1309 O O . PRO A 1 160 ? 0.719 -14.532 9.197 1.00 45.44 160 PRO A O 1
ATOM 1312 N N . LYS A 1 161 ? 2.270 -12.903 9.442 1.00 42.34 161 LYS A N 1
ATOM 1313 C CA . LYS A 1 161 ? 2.683 -12.878 8.037 1.00 42.34 161 LYS A CA 1
ATOM 1314 C C . LYS A 1 161 ? 3.206 -14.273 7.736 1.00 42.34 161 LYS A C 1
ATOM 1316 O O . LYS A 1 161 ? 4.340 -14.589 8.090 1.00 42.34 161 LYS A O 1
ATOM 1321 N N . VAL A 1 162 ? 2.352 -15.107 7.146 1.00 38.16 162 VAL A N 1
ATOM 1322 C CA . VAL A 1 162 ? 2.726 -16.408 6.616 1.00 38.16 162 VAL A CA 1
ATOM 1323 C C . VAL A 1 162 ? 3.927 -16.113 5.740 1.00 38.16 162 VAL A C 1
ATOM 1325 O O . VAL A 1 162 ? 3.844 -15.299 4.814 1.00 38.16 162 VAL A O 1
ATOM 1328 N N . AL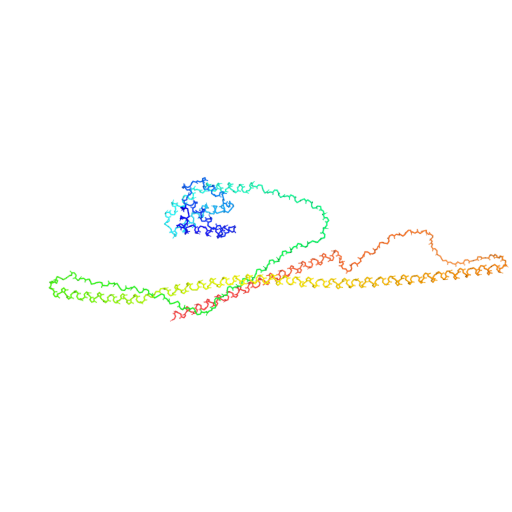A A 1 163 ? 5.078 -16.665 6.126 1.00 38.19 163 ALA A N 1
ATOM 1329 C CA . ALA A 1 163 ? 6.269 -16.589 5.310 1.00 38.19 163 ALA A CA 1
ATOM 1330 C C . ALA A 1 163 ? 5.841 -17.020 3.913 1.00 38.19 163 ALA A C 1
ATOM 1332 O O . ALA A 1 163 ? 5.246 -18.091 3.780 1.00 38.19 163 ALA A O 1
ATOM 1333 N N . LYS A 1 164 ? 6.074 -16.155 2.915 1.00 36.34 164 LYS A N 1
ATOM 1334 C CA . LYS A 1 164 ? 5.877 -16.482 1.501 1.00 36.34 164 LYS A CA 1
ATOM 1335 C C . LYS A 1 164 ? 6.320 -17.925 1.322 1.00 36.34 164 LYS A C 1
ATOM 1337 O O . LYS A 1 164 ? 7.492 -18.230 1.559 1.00 36.34 164 LYS A O 1
ATOM 1342 N N . THR A 1 165 ? 5.368 -18.792 0.993 1.00 31.22 165 THR A N 1
ATOM 1343 C CA . THR A 1 165 ? 5.646 -20.162 0.600 1.00 31.22 165 THR A CA 1
ATOM 1344 C C . THR A 1 165 ? 6.759 -20.066 -0.424 1.00 31.22 165 THR A C 1
ATOM 1346 O O . THR A 1 165 ? 6.629 -19.381 -1.443 1.00 31.22 165 THR A O 1
ATOM 1349 N N . ARG A 1 166 ? 7.915 -20.653 -0.093 1.00 36.72 166 ARG A N 1
ATOM 1350 C CA . ARG A 1 166 ? 8.967 -20.845 -1.085 1.00 36.72 166 ARG A CA 1
ATOM 1351 C C . ARG A 1 166 ? 8.275 -21.563 -2.239 1.00 36.72 166 ARG A C 1
ATOM 1353 O O . ARG A 1 166 ? 7.599 -22.552 -1.955 1.00 36.72 166 ARG A O 1
ATOM 1360 N N . PRO A 1 167 ? 8.351 -21.057 -3.481 1.00 33.09 167 PRO A N 1
ATOM 1361 C CA . PRO A 1 167 ? 7.760 -21.772 -4.591 1.00 33.09 167 PRO A CA 1
ATOM 1362 C C . PRO A 1 167 ? 8.336 -23.180 -4.557 1.00 33.09 167 PRO A C 1
ATOM 1364 O O . PRO A 1 167 ? 9.560 -23.357 -4.532 1.00 33.09 167 PRO A O 1
ATOM 1367 N N . ASP A 1 168 ? 7.431 -24.153 -4.462 1.00 29.02 168 ASP A N 1
ATOM 1368 C CA . ASP A 1 168 ? 7.767 -25.554 -4.586 1.00 29.02 168 ASP A CA 1
ATOM 1369 C C . ASP A 1 168 ? 8.674 -25.727 -5.791 1.00 29.02 168 ASP A C 1
ATOM 1371 O O . ASP A 1 168 ? 8.516 -25.079 -6.831 1.00 29.02 168 ASP A O 1
ATOM 1375 N N . SER A 1 169 ? 9.641 -26.611 -5.603 1.00 42.25 169 SER A N 1
ATOM 1376 C CA . SER A 1 169 ? 10.667 -27.039 -6.540 1.00 42.25 169 SER A CA 1
ATOM 1377 C C . SER A 1 169 ? 10.070 -27.731 -7.775 1.00 42.25 169 SER A C 1
ATOM 1379 O O . SER A 1 169 ? 10.411 -28.854 -8.133 1.00 42.25 169 SER A O 1
ATOM 1381 N N . LYS A 1 170 ? 9.187 -27.051 -8.503 1.00 37.94 170 LYS A N 1
ATOM 1382 C CA . LYS A 1 170 ? 8.789 -27.440 -9.846 1.00 37.94 170 LYS A CA 1
ATOM 1383 C C . LYS A 1 170 ? 9.938 -27.059 -10.762 1.00 37.94 170 LYS A C 1
ATOM 1385 O O . LYS A 1 170 ? 10.130 -25.894 -11.092 1.00 37.94 170 LYS A O 1
ATOM 1390 N N . LYS A 1 171 ? 10.753 -28.081 -11.050 1.00 41.91 171 LYS A N 1
ATOM 1391 C CA . LYS A 1 171 ? 11.698 -28.220 -12.166 1.00 41.91 171 LYS A CA 1
ATOM 1392 C C . LYS A 1 171 ? 11.876 -26.908 -12.928 1.00 41.91 171 LYS A C 1
ATOM 1394 O O . LYS A 1 171 ? 11.093 -26.610 -13.826 1.00 41.91 171 LYS A O 1
ATOM 1399 N N . LYS A 1 172 ? 12.912 -26.143 -12.560 1.00 33.38 172 LYS A N 1
ATOM 1400 C CA . LYS A 1 172 ? 13.404 -25.027 -13.376 1.00 33.38 172 LYS A CA 1
ATOM 1401 C C . LYS A 1 172 ? 13.409 -25.514 -14.832 1.00 33.38 172 LYS A C 1
ATOM 1403 O O . LYS A 1 172 ? 14.100 -26.508 -15.092 1.00 33.38 172 LYS A O 1
ATOM 1408 N N . PRO A 1 173 ? 12.681 -24.882 -15.772 1.00 36.88 173 PRO A N 1
ATOM 1409 C CA . PRO A 1 173 ? 13.020 -25.074 -17.166 1.00 36.88 173 PRO A CA 1
ATOM 1410 C C . PRO A 1 173 ? 14.479 -24.653 -17.230 1.00 36.88 173 PRO A C 1
ATOM 1412 O O . PRO A 1 173 ? 14.828 -23.559 -16.778 1.00 36.88 173 PRO A O 1
ATOM 1415 N N . ARG A 1 174 ? 15.356 -25.573 -17.641 1.00 41.09 174 ARG A N 1
ATOM 1416 C CA . ARG A 1 174 ? 16.752 -25.238 -17.902 1.00 41.09 174 ARG A CA 1
ATOM 1417 C C . ARG A 1 174 ? 16.696 -23.988 -18.768 1.00 41.09 174 ARG A C 1
ATOM 1419 O O . ARG A 1 174 ? 16.161 -24.069 -19.871 1.00 41.09 174 ARG A O 1
ATOM 1426 N N . LEU A 1 175 ? 17.154 -22.852 -18.235 1.00 41.75 175 LEU A N 1
ATOM 1427 C CA . LEU A 1 175 ? 17.416 -21.660 -19.025 1.00 41.75 175 LEU A CA 1
ATOM 1428 C C . LEU A 1 175 ? 18.338 -22.155 -20.127 1.00 41.75 175 LEU A C 1
ATOM 1430 O O . LEU A 1 175 ? 19.513 -22.434 -19.881 1.00 41.75 175 LEU A O 1
ATOM 1434 N N . ARG A 1 176 ? 17.768 -22.397 -21.310 1.00 48.50 176 ARG A N 1
ATOM 1435 C CA . ARG A 1 176 ? 18.571 -22.580 -22.499 1.00 48.50 176 ARG A CA 1
ATOM 1436 C C . ARG A 1 176 ? 19.302 -21.260 -22.601 1.00 48.50 176 ARG A C 1
ATOM 1438 O O . ARG A 1 176 ? 18.669 -20.215 -22.734 1.00 48.50 176 ARG A O 1
ATOM 1445 N N . LEU A 1 177 ? 20.614 -21.319 -22.390 1.00 47.78 177 LEU A N 1
ATOM 1446 C CA . LEU A 1 177 ? 21.510 -20.225 -22.720 1.00 47.78 177 LEU A CA 1
ATOM 1447 C C . LEU A 1 177 ? 21.031 -19.669 -24.067 1.00 47.78 177 LEU A C 1
ATOM 1449 O O . LEU A 1 177 ? 20.759 -20.487 -24.958 1.00 47.78 177 LEU A O 1
ATOM 1453 N N . PRO A 1 178 ? 20.880 -18.340 -24.221 1.00 47.25 178 PRO A N 1
ATOM 1454 C CA . PRO A 1 178 ? 20.622 -17.777 -25.537 1.00 47.25 178 PRO A CA 1
ATOM 1455 C C . PRO A 1 178 ? 21.655 -18.398 -26.479 1.00 47.25 178 PRO A C 1
ATOM 1457 O O . PRO A 1 178 ? 22.821 -18.495 -26.064 1.00 47.25 178 PRO A O 1
ATOM 1460 N N . PRO A 1 179 ? 21.265 -18.907 -27.664 1.00 48.41 179 PRO A N 1
ATOM 1461 C CA . PRO A 1 179 ? 22.239 -19.451 -28.594 1.00 48.41 179 PRO A CA 1
ATOM 1462 C C . PRO A 1 179 ? 23.330 -18.399 -28.725 1.00 48.41 179 PRO A C 1
ATOM 1464 O O . PRO A 1 179 ? 23.045 -17.238 -29.021 1.00 48.41 179 PRO A O 1
ATOM 1467 N N . ARG A 1 180 ? 24.559 -18.784 -28.351 1.00 48.09 180 ARG A N 1
ATOM 1468 C CA . ARG A 1 180 ? 25.738 -17.924 -28.438 1.00 48.09 180 ARG A CA 1
ATOM 1469 C C . ARG A 1 180 ? 25.661 -17.305 -29.824 1.00 48.09 180 ARG A C 1
ATOM 1471 O O . ARG A 1 180 ? 25.672 -18.061 -30.793 1.00 48.09 180 ARG A O 1
ATOM 1478 N N . ILE A 1 181 ? 25.496 -15.983 -29.905 1.00 55.12 181 ILE A N 1
ATOM 1479 C CA . ILE A 1 181 ? 25.430 -15.277 -31.183 1.00 55.12 181 ILE A CA 1
ATOM 1480 C C . ILE A 1 181 ? 26.817 -15.445 -31.793 1.00 55.12 181 ILE A C 1
ATOM 1482 O O . ILE A 1 181 ? 27.744 -14.682 -31.518 1.00 55.12 181 ILE A O 1
ATOM 1486 N N . LEU A 1 182 ? 26.999 -16.534 -32.535 1.00 56.47 182 LEU A N 1
ATOM 1487 C CA . LEU A 1 182 ? 28.154 -16.721 -33.379 1.00 56.47 182 LEU A CA 1
ATOM 1488 C C . LEU A 1 182 ? 28.043 -15.591 -34.387 1.00 56.47 182 LEU A C 1
ATOM 1490 O O . LEU A 1 182 ? 27.032 -15.487 -35.082 1.00 56.47 182 LEU A O 1
ATOM 1494 N N . LYS A 1 183 ? 29.043 -14.704 -34.408 1.00 55.84 183 LYS A N 1
ATOM 1495 C CA . LYS A 1 183 ? 29.147 -13.679 -35.446 1.00 55.84 183 LYS A CA 1
ATOM 1496 C C . LYS A 1 183 ? 28.910 -14.373 -36.782 1.00 55.84 183 LYS A C 1
ATOM 1498 O O . LYS A 1 183 ? 29.669 -15.271 -37.150 1.00 55.84 183 LYS A O 1
ATOM 1503 N N . SER A 1 184 ? 27.837 -13.989 -37.467 1.00 58.28 184 SER A N 1
ATOM 1504 C CA . SER A 1 184 ? 27.555 -14.488 -38.802 1.00 58.28 184 SER A CA 1
ATOM 1505 C C . SER A 1 184 ? 28.769 -14.186 -39.673 1.00 58.28 184 SER A C 1
ATOM 1507 O O . SER A 1 184 ? 29.257 -13.052 -39.684 1.00 58.28 184 SER A O 1
ATOM 1509 N N . GLN A 1 185 ? 29.280 -15.199 -40.372 1.00 62.72 185 GLN A N 1
ATOM 1510 C CA . GLN A 1 185 ? 30.360 -14.996 -41.335 1.00 62.72 185 GLN A CA 1
ATOM 1511 C C . GLN A 1 185 ? 29.932 -13.914 -42.334 1.00 62.72 185 GLN A C 1
ATOM 1513 O O . GLN A 1 185 ? 28.800 -13.956 -42.827 1.00 62.72 185 GLN A O 1
ATOM 1518 N N . LYS A 1 186 ? 30.821 -12.938 -42.559 1.00 62.31 186 LYS A N 1
A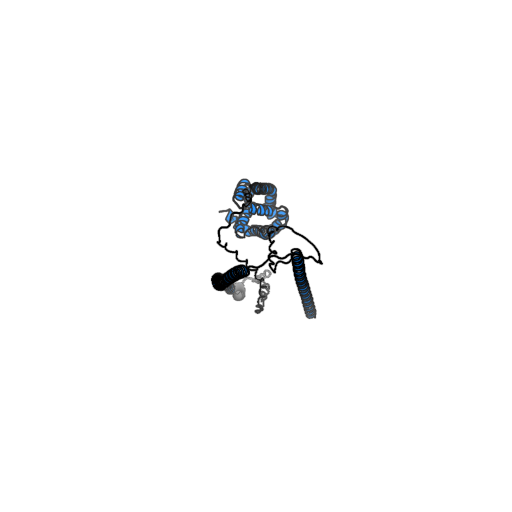TOM 1519 C CA . LYS A 1 186 ? 30.583 -11.735 -43.368 1.00 62.31 186 LYS A CA 1
ATOM 1520 C C . LYS A 1 186 ? 30.084 -12.136 -44.762 1.00 62.31 186 LYS A C 1
ATOM 1522 O O . LYS A 1 186 ? 30.604 -13.085 -45.341 1.00 62.31 186 LYS A O 1
ATOM 1527 N N . LEU A 1 187 ? 29.078 -11.428 -45.271 1.00 60.50 187 LEU A N 1
ATOM 1528 C CA . LEU A 1 187 ? 28.494 -11.672 -46.589 1.00 60.50 187 LEU A CA 1
ATOM 1529 C C . LEU A 1 187 ? 29.571 -11.416 -47.658 1.00 60.50 187 LEU A C 1
ATOM 1531 O O . LEU A 1 187 ? 30.040 -10.287 -47.806 1.00 60.50 187 LEU A O 1
ATOM 1535 N N . THR A 1 188 ? 30.025 -12.464 -48.345 1.00 60.09 188 THR A N 1
ATOM 1536 C CA . THR A 1 188 ? 31.031 -12.356 -49.407 1.00 60.09 188 THR A CA 1
ATOM 1537 C C . THR A 1 188 ? 30.315 -12.171 -50.736 1.00 60.09 188 THR A C 1
ATOM 1539 O O . THR A 1 188 ? 30.017 -13.140 -51.433 1.00 60.09 188 THR A O 1
ATOM 1542 N N . PHE A 1 189 ? 30.005 -10.925 -51.082 1.00 58.69 189 PHE A N 1
ATOM 1543 C CA . PHE A 1 189 ? 29.675 -10.605 -52.467 1.00 58.69 189 PHE A CA 1
ATOM 1544 C C . PHE A 1 189 ? 30.930 -10.738 -53.334 1.00 58.69 189 PHE A C 1
ATOM 1546 O O . PHE A 1 189 ? 32.043 -10.518 -52.856 1.00 58.69 189 PHE A O 1
ATOM 1553 N N . TYR A 1 190 ? 30.738 -11.126 -54.597 1.00 58.84 190 TYR A N 1
ATOM 1554 C CA . TYR A 1 190 ? 31.805 -11.257 -55.586 1.00 58.84 190 TYR A CA 1
ATOM 1555 C C . TYR A 1 190 ? 32.636 -9.965 -55.642 1.00 58.84 190 TYR A C 1
ATOM 1557 O O . TYR A 1 190 ? 32.128 -8.926 -56.053 1.00 58.84 190 TYR A O 1
ATOM 1565 N N . THR A 1 191 ? 33.895 -10.024 -55.206 1.00 59.59 191 THR A N 1
ATOM 1566 C CA . THR A 1 191 ? 34.896 -8.979 -55.448 1.00 59.59 191 THR A CA 1
ATOM 1567 C C . THR A 1 191 ? 35.541 -9.264 -56.802 1.00 59.59 191 THR A C 1
ATOM 1569 O O . THR A 1 191 ? 36.232 -10.284 -56.912 1.00 59.59 191 THR A O 1
ATOM 1572 N N . PRO A 1 192 ? 35.325 -8.427 -57.833 1.00 55.72 192 PRO A N 1
ATOM 1573 C CA . PRO A 1 192 ? 36.078 -8.534 -59.072 1.00 55.72 192 PRO A CA 1
ATOM 1574 C C . PRO A 1 192 ? 37.565 -8.415 -58.741 1.00 55.72 192 PRO A C 1
ATOM 1576 O O . PRO A 1 192 ? 37.972 -7.585 -57.931 1.00 55.72 192 PRO A O 1
ATOM 1579 N N . ASN A 1 193 ? 38.379 -9.298 -59.304 1.00 56.88 193 ASN A N 1
ATOM 1580 C CA . ASN A 1 193 ? 39.816 -9.242 -59.101 1.00 56.88 193 ASN A CA 1
ATOM 1581 C C . ASN A 1 193 ? 40.349 -8.100 -59.986 1.00 56.88 193 ASN A C 1
ATOM 1583 O O . ASN A 1 193 ? 40.563 -8.309 -61.177 1.00 56.88 193 ASN A O 1
ATOM 1587 N N . ASP A 1 194 ? 40.537 -6.899 -59.430 1.00 56.06 194 ASP A N 1
ATOM 1588 C CA . ASP A 1 194 ? 40.897 -5.668 -60.171 1.00 56.06 194 ASP A CA 1
ATOM 1589 C C . ASP A 1 194 ? 42.285 -5.699 -60.857 1.00 56.06 194 ASP A C 1
ATOM 1591 O O . ASP A 1 194 ? 42.703 -4.725 -61.478 1.00 56.06 194 ASP A O 1
ATOM 1595 N N . ASN A 1 195 ? 43.014 -6.818 -60.795 1.00 57.00 195 ASN A N 1
ATOM 1596 C CA . ASN A 1 195 ? 44.428 -6.889 -61.177 1.00 57.00 195 ASN A CA 1
ATOM 1597 C C . ASN A 1 195 ? 44.735 -7.698 -62.451 1.00 57.00 195 ASN A C 1
ATOM 1599 O O . ASN A 1 195 ? 45.897 -8.023 -62.692 1.00 57.00 195 ASN A O 1
ATOM 1603 N N . ALA A 1 196 ? 43.749 -8.015 -63.297 1.00 58.28 196 ALA A N 1
ATOM 1604 C CA . ALA A 1 196 ? 44.028 -8.609 -64.609 1.00 58.28 196 ALA A CA 1
ATOM 1605 C C . ALA A 1 196 ? 43.100 -8.053 -65.705 1.00 58.28 196 ALA A C 1
ATOM 1607 O O . ALA A 1 196 ? 41.888 -8.256 -65.627 1.00 58.28 196 ALA A O 1
ATOM 1608 N N . PRO A 1 197 ? 43.629 -7.407 -66.765 1.00 54.16 197 PRO A N 1
ATOM 1609 C CA . PRO A 1 197 ? 42.826 -6.983 -67.905 1.00 54.16 197 PRO A CA 1
ATOM 1610 C C . PRO A 1 197 ? 42.450 -8.212 -68.745 1.00 54.16 197 PRO A C 1
ATOM 1612 O O . PRO A 1 197 ? 43.117 -8.567 -69.717 1.00 54.16 197 PRO A O 1
ATOM 1615 N N . VAL A 1 198 ? 41.383 -8.906 -68.353 1.00 58.88 198 VAL A N 1
ATOM 1616 C CA . VAL A 1 198 ? 40.810 -9.993 -69.150 1.00 58.88 198 VAL A CA 1
ATOM 1617 C C . VAL A 1 198 ? 40.041 -9.366 -70.312 1.00 58.88 198 VAL A C 1
ATOM 1619 O O . VAL A 1 198 ? 39.128 -8.567 -70.120 1.00 58.88 198 VAL A O 1
ATOM 1622 N N . LYS A 1 199 ? 40.415 -9.715 -71.545 1.00 62.12 199 LYS A N 1
ATOM 1623 C CA . LYS A 1 199 ? 39.724 -9.257 -72.756 1.00 62.12 199 LYS A CA 1
ATOM 1624 C C . LYS A 1 199 ? 38.286 -9.794 -72.731 1.00 62.12 199 LYS A C 1
ATOM 1626 O O . LYS A 1 199 ? 38.075 -11.005 -72.826 1.00 62.12 199 LYS A O 1
ATOM 1631 N N . LEU A 1 200 ? 37.313 -8.901 -72.558 1.00 64.19 200 LEU A N 1
ATOM 1632 C CA . LEU A 1 200 ? 35.898 -9.231 -72.372 1.00 64.19 200 LEU A CA 1
ATOM 1633 C C . LEU A 1 200 ? 35.268 -9.768 -73.667 1.00 64.19 200 LEU A C 1
ATOM 1635 O O . LEU A 1 200 ? 34.604 -9.048 -74.407 1.00 64.19 200 LEU A O 1
ATOM 1639 N N . ASN A 1 201 ? 35.461 -11.054 -73.949 1.00 73.00 201 ASN A N 1
ATOM 1640 C CA . ASN A 1 201 ? 34.669 -11.749 -74.962 1.00 73.00 201 ASN A CA 1
ATOM 1641 C C . ASN A 1 201 ? 33.264 -12.039 -74.404 1.00 73.00 201 ASN A C 1
ATOM 1643 O O . ASN A 1 201 ? 33.114 -12.325 -73.217 1.00 73.00 201 ASN A O 1
ATOM 1647 N N . THR A 1 202 ? 32.235 -12.062 -75.258 1.00 71.06 202 THR A N 1
ATOM 1648 C CA . THR A 1 202 ? 30.830 -12.319 -74.868 1.00 71.06 202 THR A CA 1
ATOM 1649 C C . THR A 1 202 ? 30.669 -13.592 -74.023 1.00 71.06 202 THR A C 1
ATOM 1651 O O . THR A 1 202 ? 29.924 -13.614 -73.048 1.00 71.06 202 THR A O 1
ATOM 1654 N N . ALA A 1 203 ? 31.439 -14.643 -74.324 1.00 70.19 203 ALA A N 1
ATOM 1655 C CA . ALA A 1 203 ? 31.444 -15.888 -73.555 1.00 70.19 203 ALA A CA 1
ATOM 1656 C C . ALA A 1 203 ? 32.080 -15.772 -72.153 1.00 70.19 203 ALA A C 1
ATOM 1658 O O . ALA A 1 203 ? 31.816 -16.618 -71.302 1.00 70.19 203 ALA A O 1
ATOM 1659 N N . ALA A 1 204 ? 32.954 -14.793 -71.899 1.00 70.69 204 ALA A N 1
ATOM 1660 C CA . ALA A 1 204 ? 33.502 -14.529 -70.564 1.00 70.69 204 ALA A CA 1
ATOM 1661 C C . ALA A 1 204 ? 32.439 -13.869 -69.672 1.00 70.69 204 ALA A C 1
ATOM 1663 O O . ALA A 1 204 ? 32.155 -14.383 -68.595 1.00 70.69 204 ALA A O 1
ATOM 1664 N N . ILE A 1 205 ? 31.749 -12.850 -70.197 1.00 74.00 205 ILE A N 1
ATOM 1665 C CA . ILE A 1 205 ? 30.660 -12.142 -69.505 1.00 74.00 205 ILE A CA 1
ATOM 1666 C C . ILE A 1 205 ? 29.528 -13.106 -69.121 1.00 74.00 205 ILE A C 1
ATOM 1668 O O . ILE A 1 205 ? 29.066 -13.105 -67.984 1.00 74.00 205 ILE A O 1
ATOM 1672 N N . LEU A 1 206 ? 29.104 -13.984 -70.039 1.00 80.69 206 LEU A N 1
ATOM 1673 C CA . LEU A 1 206 ? 28.045 -14.963 -69.755 1.00 80.69 206 LEU A CA 1
ATOM 1674 C C . LEU A 1 206 ? 28.456 -15.994 -68.689 1.00 80.69 206 LEU A C 1
ATOM 1676 O O . LEU A 1 206 ? 27.623 -16.422 -67.890 1.00 80.69 206 LEU A O 1
ATOM 1680 N N . ARG A 1 207 ? 29.736 -16.387 -68.647 1.00 75.81 207 ARG A N 1
ATOM 1681 C CA . ARG A 1 207 ? 30.256 -17.311 -67.627 1.00 75.81 207 ARG A CA 1
ATOM 1682 C C . ARG A 1 207 ? 30.367 -16.643 -66.258 1.00 75.81 207 ARG A C 1
ATOM 1684 O O . ARG A 1 207 ? 29.992 -17.262 -65.266 1.00 75.81 207 ARG A O 1
ATOM 1691 N N . GLU A 1 208 ? 30.816 -15.392 -66.205 1.00 74.31 208 GLU A N 1
ATOM 1692 C CA . GLU A 1 208 ? 30.844 -14.591 -64.975 1.00 74.31 208 GLU A CA 1
ATOM 1693 C C . GLU A 1 208 ? 29.431 -14.328 -64.440 1.00 74.31 208 GLU A C 1
ATOM 1695 O O . GLU A 1 208 ? 29.177 -14.546 -63.255 1.00 74.31 208 GLU A O 1
ATOM 1700 N N . GLY A 1 209 ? 28.484 -13.985 -65.319 1.00 77.44 209 GLY A N 1
ATOM 1701 C CA . GLY A 1 209 ? 27.075 -13.815 -64.963 1.00 77.44 209 GLY A CA 1
ATOM 1702 C C . GLY A 1 209 ? 26.459 -15.084 -64.367 1.00 77.44 209 GLY A C 1
ATOM 1703 O O . GLY A 1 209 ? 25.850 -15.033 -63.300 1.00 77.44 209 GLY A O 1
ATOM 1704 N N . ALA A 1 210 ? 26.688 -16.250 -64.983 1.00 81.31 210 ALA A N 1
ATOM 1705 C CA . ALA A 1 210 ? 26.189 -17.526 -64.465 1.00 81.31 210 ALA A CA 1
ATOM 1706 C C . ALA A 1 210 ? 26.800 -17.908 -63.100 1.00 81.31 210 ALA A C 1
ATOM 1708 O O . ALA A 1 210 ? 26.126 -18.514 -62.263 1.00 81.31 210 ALA A O 1
ATOM 1709 N N . LEU A 1 211 ? 28.069 -17.562 -62.854 1.00 80.62 211 LEU A N 1
ATOM 1710 C CA . LEU A 1 211 ? 28.718 -17.773 -61.556 1.00 80.62 211 LEU A CA 1
ATOM 1711 C C . LEU A 1 211 ? 28.144 -16.850 -60.479 1.00 80.62 211 LEU A C 1
ATOM 1713 O O . LEU A 1 211 ? 27.864 -17.316 -59.373 1.00 80.62 211 LEU A O 1
ATOM 1717 N N . TYR A 1 212 ? 27.923 -15.578 -60.811 1.00 80.00 212 TYR A N 1
ATOM 1718 C CA . TYR A 1 212 ? 27.295 -14.616 -59.909 1.00 80.00 212 TYR A CA 1
ATOM 1719 C C . TYR A 1 212 ? 25.893 -15.077 -59.505 1.00 80.00 212 TYR A C 1
ATOM 1721 O O . TYR A 1 212 ? 25.568 -15.129 -58.321 1.00 80.00 212 TYR A O 1
ATOM 1729 N N . GLN A 1 213 ? 25.092 -15.513 -60.477 1.00 78.62 213 GLN A N 1
ATOM 1730 C CA . GLN A 1 213 ? 23.716 -15.945 -60.250 1.00 78.62 213 GLN A CA 1
ATOM 1731 C C . GLN A 1 213 ? 23.635 -17.170 -59.328 1.00 78.62 213 GLN A C 1
ATOM 1733 O O . GLN A 1 213 ? 22.892 -17.162 -58.349 1.00 78.62 213 GLN A O 1
ATOM 1738 N N . ARG A 1 214 ? 24.505 -18.167 -59.541 1.00 83.44 214 ARG A N 1
ATOM 1739 C CA . ARG A 1 214 ? 24.633 -19.328 -58.642 1.00 83.44 214 ARG A CA 1
ATOM 1740 C C . ARG A 1 214 ? 25.074 -18.950 -57.227 1.00 83.44 214 ARG A C 1
ATOM 1742 O O . ARG A 1 214 ? 24.717 -19.643 -56.279 1.00 83.44 214 ARG A O 1
ATOM 1749 N N . GLN A 1 215 ? 25.888 -17.907 -57.066 1.00 79.00 215 GLN A N 1
ATOM 1750 C CA . GLN A 1 215 ? 26.308 -17.442 -55.742 1.00 79.00 215 GLN A CA 1
ATOM 1751 C C . GLN A 1 215 ? 25.168 -16.715 -55.023 1.00 79.00 215 GLN A C 1
ATOM 1753 O O . GLN A 1 215 ? 24.940 -16.968 -53.842 1.00 79.00 215 GLN A O 1
ATOM 1758 N N . VAL A 1 216 ? 24.422 -15.868 -55.736 1.00 81.25 216 VAL A N 1
ATOM 1759 C CA . VAL A 1 216 ? 23.237 -15.183 -55.201 1.00 81.25 216 VAL A CA 1
ATOM 1760 C C . VAL A 1 216 ? 22.195 -16.195 -54.728 1.00 81.25 216 VAL A C 1
ATOM 1762 O O . VAL A 1 216 ? 21.710 -16.080 -53.607 1.00 81.25 216 VAL A O 1
ATOM 1765 N N . GLU A 1 217 ? 21.910 -17.229 -55.522 1.00 86.31 217 GLU A N 1
ATOM 1766 C CA . GLU A 1 217 ? 20.981 -18.302 -55.141 1.00 86.31 217 GLU A CA 1
ATOM 1767 C C . GLU A 1 217 ? 21.416 -19.027 -53.857 1.00 86.31 217 GLU A C 1
ATOM 1769 O O . GLU A 1 217 ? 20.585 -19.328 -52.999 1.00 86.31 217 GLU A O 1
ATOM 1774 N N . LYS A 1 218 ? 22.721 -19.273 -53.681 1.00 85.25 218 LYS A N 1
ATOM 1775 C CA . LYS A 1 218 ? 23.261 -19.898 -52.463 1.00 85.25 218 LYS A CA 1
ATOM 1776 C C . LYS A 1 218 ? 23.129 -19.002 -51.232 1.00 85.25 218 LYS A C 1
ATOM 1778 O O . LYS A 1 218 ? 22.790 -19.508 -50.163 1.00 85.25 218 LYS A O 1
ATOM 1783 N N . GLU A 1 219 ? 23.390 -17.700 -51.357 1.00 81.00 219 GLU A N 1
ATOM 1784 C CA . GLU A 1 219 ? 23.205 -16.763 -50.240 1.00 81.00 219 GLU A CA 1
ATOM 1785 C C . GLU A 1 219 ? 21.721 -16.574 -49.906 1.00 81.00 219 GLU A C 1
ATOM 1787 O O . GLU A 1 219 ? 21.376 -16.509 -48.729 1.00 81.00 219 GLU A O 1
ATOM 1792 N N . LEU A 1 220 ? 20.835 -16.578 -50.905 1.00 84.94 220 LEU A N 1
ATOM 1793 C CA . LEU A 1 220 ? 19.390 -16.514 -50.687 1.00 84.94 220 LEU A CA 1
ATOM 1794 C C . LEU A 1 220 ? 18.900 -17.728 -49.886 1.00 84.94 220 LEU A C 1
ATOM 1796 O O . LEU A 1 220 ? 18.313 -17.567 -48.821 1.00 84.94 220 LEU A O 1
ATOM 1800 N N . GLN A 1 221 ? 19.271 -18.943 -50.306 1.00 83.94 221 GLN A N 1
ATOM 1801 C CA . GLN A 1 221 ? 18.947 -20.169 -49.564 1.00 83.94 221 GLN A CA 1
ATOM 1802 C C . GLN A 1 221 ? 19.529 -20.185 -48.144 1.00 83.94 221 GLN A C 1
ATOM 1804 O O . GLN A 1 221 ? 18.980 -20.827 -47.248 1.00 83.94 221 GLN A O 1
ATOM 1809 N N . ARG A 1 222 ? 20.670 -19.526 -47.920 1.00 81.00 222 ARG A N 1
ATOM 1810 C CA . ARG A 1 222 ? 21.266 -19.385 -46.588 1.00 81.00 222 ARG A CA 1
ATOM 1811 C C . ARG A 1 222 ? 20.450 -18.435 -45.718 1.00 81.00 222 ARG A C 1
ATOM 1813 O O . ARG A 1 222 ? 20.262 -18.737 -44.543 1.00 81.00 222 ARG A O 1
ATOM 1820 N N . VAL A 1 223 ? 19.992 -17.314 -46.273 1.00 79.00 223 VAL A N 1
ATOM 1821 C CA . VAL A 1 223 ? 19.121 -16.361 -45.575 1.00 79.00 223 VAL A CA 1
ATOM 1822 C C . VAL A 1 223 ? 17.789 -17.020 -45.227 1.00 79.00 223 VAL A C 1
ATOM 1824 O O . VAL A 1 223 ? 17.404 -16.960 -44.064 1.00 79.00 223 VAL A O 1
ATOM 1827 N N . ASP A 1 224 ? 17.160 -17.741 -46.155 1.00 79.75 224 ASP A N 1
ATOM 1828 C CA . ASP A 1 224 ? 15.888 -18.435 -45.902 1.00 79.75 224 ASP A CA 1
ATOM 1829 C C . ASP A 1 224 ? 16.004 -19.433 -44.737 1.00 79.75 224 ASP A C 1
ATOM 1831 O O . ASP A 1 224 ? 15.230 -19.376 -43.787 1.00 79.75 224 ASP A O 1
ATOM 1835 N N . ARG A 1 225 ? 17.061 -20.261 -44.706 1.00 77.44 225 ARG A N 1
ATOM 1836 C CA . ARG A 1 225 ? 17.316 -21.191 -43.583 1.00 77.44 225 ARG A CA 1
ATOM 1837 C C . ARG A 1 225 ? 17.544 -20.489 -42.241 1.00 77.44 225 ARG A C 1
ATOM 1839 O O . ARG A 1 225 ? 17.324 -21.093 -41.192 1.00 77.44 225 ARG A O 1
ATOM 1846 N N . LEU A 1 226 ? 18.058 -19.257 -42.256 1.00 74.19 226 LEU A N 1
ATOM 1847 C CA . LEU A 1 226 ? 18.243 -18.453 -41.045 1.00 74.19 226 LEU A CA 1
ATOM 1848 C C . LEU A 1 226 ? 16.920 -17.841 -40.577 1.00 74.19 226 LEU A C 1
ATOM 1850 O O . LEU A 1 226 ? 16.699 -17.760 -39.370 1.00 74.19 226 LEU A O 1
ATOM 1854 N N . VAL A 1 227 ? 16.057 -17.447 -41.514 1.00 70.62 227 VAL A N 1
ATOM 1855 C CA . VAL A 1 227 ? 14.711 -16.933 -41.239 1.00 70.62 227 VAL A CA 1
ATOM 1856 C C . VAL A 1 227 ? 13.817 -18.047 -40.691 1.00 70.62 227 VAL A C 1
ATOM 1858 O O . VAL A 1 227 ? 13.205 -17.849 -39.647 1.00 70.62 227 VAL A O 1
ATOM 1861 N N . ASP A 1 228 ? 13.846 -19.247 -41.277 1.00 67.12 228 ASP A N 1
ATOM 1862 C CA . ASP A 1 228 ? 13.098 -20.418 -40.784 1.00 67.12 228 ASP A CA 1
ATOM 1863 C C . ASP A 1 228 ? 13.515 -20.838 -39.358 1.00 67.12 228 ASP A C 1
ATOM 1865 O O . ASP A 1 228 ? 12.731 -21.411 -38.601 1.00 67.12 228 ASP A O 1
ATOM 1869 N N . GLY A 1 229 ? 14.769 -20.565 -38.974 1.00 64.00 229 GLY A N 1
ATOM 1870 C CA . GLY A 1 229 ? 15.298 -20.822 -37.630 1.00 64.00 229 GLY A CA 1
ATOM 1871 C C . GLY A 1 229 ? 15.021 -19.710 -36.609 1.00 64.00 229 GLY A C 1
ATOM 1872 O O . GLY A 1 229 ? 15.227 -19.921 -35.408 1.00 64.00 229 GLY A O 1
ATOM 1873 N N . ALA A 1 230 ? 14.567 -18.535 -37.052 1.00 63.69 230 ALA A N 1
ATOM 1874 C CA . ALA A 1 230 ? 14.175 -17.426 -36.193 1.00 63.69 230 ALA A CA 1
ATOM 1875 C C . ALA A 1 230 ? 12.721 -17.628 -35.744 1.00 63.69 230 ALA A C 1
ATOM 1877 O O . ALA A 1 230 ? 11.796 -17.051 -36.297 1.00 63.69 230 ALA A O 1
ATOM 1878 N N . GLY A 1 231 ? 12.511 -18.494 -34.749 1.00 61.66 231 GLY A N 1
ATOM 1879 C CA . GLY A 1 231 ? 11.173 -18.737 -34.206 1.00 61.66 231 GLY A CA 1
ATOM 1880 C C . GLY A 1 231 ? 10.514 -17.454 -33.684 1.00 61.66 231 GLY A C 1
ATOM 1881 O O . GLY A 1 231 ? 11.131 -16.691 -32.935 1.00 61.66 231 GLY A O 1
ATOM 1882 N N . ASP A 1 232 ? 9.252 -17.242 -34.053 1.00 73.81 232 ASP A N 1
ATOM 1883 C CA . ASP A 1 232 ? 8.455 -16.105 -33.602 1.00 73.81 232 ASP A CA 1
ATOM 1884 C C . ASP A 1 232 ? 8.180 -16.165 -32.091 1.00 73.81 232 ASP A C 1
ATOM 1886 O O . ASP A 1 232 ? 7.814 -17.198 -31.530 1.00 73.81 232 ASP A O 1
ATOM 1890 N N . PHE A 1 233 ? 8.256 -15.019 -31.410 1.00 74.56 233 PHE A N 1
ATOM 1891 C CA . PHE A 1 233 ? 7.875 -14.899 -29.992 1.00 74.56 233 PHE A CA 1
ATOM 1892 C C . PHE A 1 233 ? 6.349 -14.906 -29.764 1.00 74.56 233 PHE A C 1
ATOM 1894 O O . PHE A 1 233 ? 5.887 -14.679 -28.643 1.00 74.56 233 PHE A O 1
ATOM 1901 N N . SER A 1 234 ? 5.552 -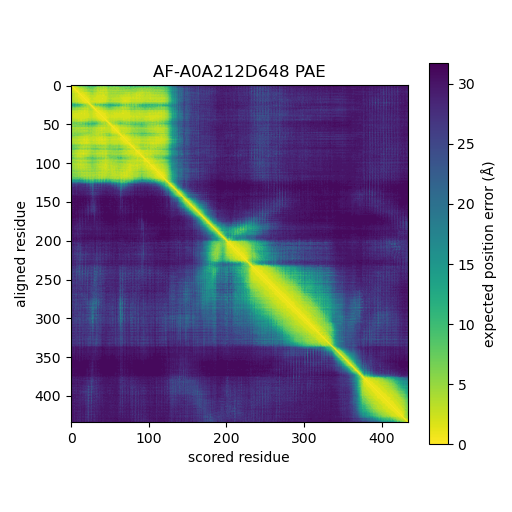15.144 -30.808 1.00 85.31 234 SER A N 1
ATOM 1902 C CA . SER A 1 234 ? 4.086 -15.089 -30.791 1.00 85.31 234 SER A CA 1
ATOM 1903 C C . SER A 1 234 ? 3.480 -16.046 -29.759 1.00 85.31 234 SER A C 1
ATOM 1905 O O . SER A 1 234 ? 2.697 -15.606 -28.915 1.00 85.31 234 SER A O 1
ATOM 1907 N N . GLU A 1 235 ? 3.912 -17.310 -29.738 1.00 83.06 235 GLU A N 1
ATOM 1908 C CA . GLU A 1 235 ? 3.432 -18.329 -28.791 1.00 83.06 235 GLU A CA 1
ATOM 1909 C C . GLU A 1 235 ? 3.719 -17.953 -27.330 1.00 83.06 235 GLU A C 1
ATOM 1911 O O . GLU A 1 235 ? 2.867 -18.104 -26.449 1.00 83.06 235 GLU A O 1
ATOM 1916 N N . PHE A 1 236 ? 4.911 -17.409 -27.065 1.00 85.25 236 PHE A N 1
ATOM 1917 C CA . PHE A 1 236 ? 5.295 -16.950 -25.732 1.00 85.25 236 PHE A CA 1
ATOM 1918 C C . PHE A 1 236 ? 4.440 -15.760 -25.281 1.00 85.25 236 PHE A C 1
ATOM 1920 O O . PHE A 1 236 ? 3.945 -15.741 -24.151 1.00 85.25 236 PHE A O 1
ATOM 1927 N N . LEU A 1 237 ? 4.225 -14.783 -26.165 1.00 87.50 237 LEU A N 1
ATOM 1928 C CA . LEU A 1 237 ? 3.417 -13.601 -25.867 1.00 87.50 237 LEU A CA 1
ATOM 1929 C C . LEU A 1 237 ? 1.940 -13.959 -25.660 1.00 87.50 237 LEU A C 1
ATOM 1931 O O . LEU A 1 237 ? 1.283 -13.402 -24.778 1.00 87.50 237 LEU A O 1
ATOM 1935 N N . GLU A 1 238 ? 1.406 -14.907 -26.428 1.00 91.62 238 GLU A N 1
ATOM 1936 C CA . GLU A 1 238 ? 0.059 -15.439 -26.217 1.00 91.62 238 GLU A CA 1
ATOM 1937 C C . GLU A 1 238 ? -0.076 -16.166 -24.885 1.00 91.62 238 GLU A C 1
ATOM 1939 O O . GLU A 1 238 ? -1.033 -15.926 -24.144 1.00 91.62 238 GLU A O 1
ATOM 1944 N N . TRP A 1 239 ? 0.890 -17.019 -24.550 1.00 92.00 239 TRP A N 1
ATOM 1945 C CA . TRP A 1 239 ? 0.929 -17.685 -23.256 1.00 92.00 239 TRP A CA 1
ATOM 1946 C C . TRP A 1 239 ? 0.976 -16.672 -22.106 1.00 92.00 239 TRP A C 1
ATOM 1948 O O . TRP A 1 239 ? 0.201 -16.790 -21.154 1.00 92.00 239 TRP A O 1
ATOM 1958 N N . GLN A 1 240 ? 1.809 -15.634 -22.217 1.00 93.62 240 GLN A N 1
ATOM 1959 C CA . GLN A 1 240 ? 1.913 -14.579 -21.212 1.00 93.62 240 GLN A CA 1
ATOM 1960 C C . GLN A 1 240 ? 0.578 -13.847 -21.027 1.00 93.62 240 GLN A C 1
ATOM 1962 O O . GLN A 1 240 ? 0.147 -13.641 -19.891 1.00 93.62 240 GLN A O 1
ATOM 1967 N N . ARG A 1 241 ? -0.116 -13.506 -22.123 1.00 94.75 241 ARG A N 1
ATOM 1968 C CA . ARG A 1 241 ? -1.456 -12.898 -22.068 1.00 94.75 241 ARG A CA 1
ATOM 1969 C C . ARG A 1 241 ? -2.470 -13.816 -21.383 1.00 94.75 241 ARG A C 1
ATOM 1971 O O . ARG A 1 241 ? -3.217 -13.352 -20.524 1.00 94.75 241 ARG A O 1
ATOM 1978 N N . ARG A 1 242 ? -2.472 -15.115 -21.710 1.00 96.19 242 ARG A N 1
ATOM 1979 C CA . ARG A 1 242 ? -3.367 -16.110 -21.088 1.00 96.19 242 ARG A CA 1
ATOM 1980 C C . ARG A 1 242 ? -3.104 -16.257 -19.590 1.00 96.19 242 ARG A C 1
ATOM 1982 O O . ARG A 1 242 ? -4.056 -16.312 -18.819 1.00 96.19 242 ARG A O 1
ATOM 1989 N N . MET A 1 243 ? -1.841 -16.292 -19.170 1.00 94.88 243 MET A N 1
ATOM 1990 C CA . MET A 1 243 ? -1.485 -16.372 -17.750 1.00 94.88 243 MET A CA 1
ATOM 1991 C C . MET A 1 243 ? -1.896 -15.112 -16.989 1.00 94.88 243 MET A C 1
ATOM 1993 O O . MET A 1 243 ? -2.518 -15.213 -15.940 1.00 94.88 243 MET A O 1
ATOM 1997 N N . GLN A 1 244 ? -1.651 -13.927 -17.553 1.00 92.75 244 GLN A N 1
ATOM 1998 C CA . GLN A 1 244 ? -2.091 -12.673 -16.938 1.00 92.75 244 GLN A CA 1
ATOM 1999 C C . GLN A 1 244 ? -3.616 -12.577 -16.814 1.00 92.75 244 GLN A C 1
ATOM 2001 O O . GLN A 1 244 ? -4.109 -12.026 -15.832 1.00 92.75 244 GLN A O 1
ATOM 2006 N N . ALA A 1 245 ? -4.367 -13.088 -17.793 1.00 95.88 245 ALA A N 1
ATOM 2007 C CA . ALA A 1 245 ? -5.825 -13.136 -17.723 1.00 95.88 245 ALA A CA 1
ATOM 2008 C C . ALA A 1 245 ? -6.304 -14.056 -16.589 1.00 95.88 245 ALA A C 1
ATOM 2010 O O . ALA A 1 245 ? -7.103 -13.626 -15.761 1.00 95.88 245 ALA A O 1
ATOM 2011 N N . LYS A 1 246 ? -5.739 -15.267 -16.488 1.00 95.94 246 LYS A N 1
ATOM 2012 C CA . LYS A 1 246 ? -6.054 -16.217 -15.410 1.00 95.94 246 LYS A CA 1
ATOM 2013 C C . LYS A 1 246 ? -5.739 -15.657 -14.025 1.00 95.94 246 LYS A C 1
ATOM 2015 O O . LYS A 1 246 ? -6.592 -15.700 -13.147 1.00 95.94 246 LYS A O 1
ATOM 2020 N N . ASP A 1 247 ? -4.565 -15.055 -13.846 1.00 94.31 247 ASP A N 1
ATOM 2021 C CA . ASP A 1 247 ? -4.181 -14.458 -12.561 1.00 94.31 247 ASP A CA 1
ATOM 2022 C C . ASP A 1 247 ? -5.150 -13.333 -12.147 1.00 94.31 247 ASP A C 1
ATOM 2024 O O . ASP A 1 247 ? -5.473 -13.183 -10.967 1.00 94.31 247 ASP A O 1
ATOM 2028 N N . ARG A 1 248 ? -5.645 -12.538 -13.109 1.00 92.56 248 ARG A N 1
ATOM 2029 C CA . ARG A 1 248 ? -6.656 -11.497 -12.850 1.00 92.56 248 ARG A CA 1
ATOM 2030 C C . ARG A 1 248 ? -7.997 -12.103 -12.440 1.00 92.56 248 ARG A C 1
ATOM 2032 O O . ARG A 1 248 ? -8.601 -11.619 -11.485 1.00 92.56 248 ARG A O 1
ATOM 2039 N N . GLU A 1 249 ? -8.449 -13.155 -13.117 1.00 94.81 249 GLU A N 1
ATOM 2040 C CA . GLU A 1 249 ? -9.682 -13.873 -12.766 1.00 94.81 249 GLU A CA 1
ATOM 2041 C C . GLU A 1 249 ? -9.599 -14.486 -11.362 1.00 94.81 249 GLU A C 1
ATOM 2043 O O . GLU A 1 249 ? -10.509 -14.304 -10.551 1.00 94.81 249 GLU A O 1
ATOM 2048 N N . GLU A 1 250 ? -8.477 -15.122 -11.021 1.00 94.81 250 GLU A N 1
ATOM 2049 C CA . GLU A 1 250 ? -8.243 -15.678 -9.685 1.00 94.81 250 GLU A CA 1
ATOM 2050 C C . GLU A 1 250 ? -8.248 -14.594 -8.597 1.00 94.81 250 GLU A C 1
ATOM 2052 O O . GLU A 1 250 ? -8.783 -14.802 -7.505 1.00 94.81 250 GLU A O 1
ATOM 2057 N N . GLN A 1 251 ? -7.703 -13.407 -8.881 1.00 92.12 251 GLN A N 1
ATOM 2058 C CA . GLN A 1 251 ? -7.741 -12.277 -7.948 1.00 92.12 251 GLN A CA 1
ATOM 2059 C C . GLN A 1 251 ? -9.163 -11.772 -7.697 1.00 92.12 251 GLN A C 1
ATOM 2061 O O . GLN A 1 251 ? -9.509 -11.488 -6.542 1.00 92.12 251 GLN A O 1
ATOM 2066 N N . LEU A 1 252 ? -9.977 -11.671 -8.752 1.00 94.56 252 LEU A N 1
ATOM 2067 C CA . LEU A 1 252 ? -11.384 -11.285 -8.647 1.00 94.56 252 LEU A CA 1
ATOM 2068 C C . LEU A 1 252 ? -12.163 -12.324 -7.833 1.00 94.56 252 LEU A C 1
ATOM 2070 O O . LEU A 1 252 ? -12.787 -11.964 -6.832 1.00 94.56 252 LEU A O 1
ATOM 2074 N N . ALA A 1 253 ? -12.022 -13.610 -8.165 1.00 95.38 253 ALA A N 1
ATOM 2075 C CA . ALA A 1 253 ? -12.657 -14.708 -7.440 1.00 95.38 253 ALA A CA 1
ATOM 2076 C C . ALA A 1 253 ? -12.240 -14.740 -5.957 1.00 95.38 253 ALA A C 1
ATOM 2078 O O . ALA A 1 253 ? -13.078 -14.838 -5.059 1.00 95.38 253 ALA A O 1
ATOM 2079 N N . ALA A 1 254 ? -10.949 -14.565 -5.657 1.00 94.69 254 ALA A N 1
ATOM 2080 C CA . ALA A 1 254 ? -10.464 -14.487 -4.281 1.00 94.69 254 ALA A CA 1
ATOM 2081 C C . ALA A 1 254 ? -11.033 -13.269 -3.529 1.00 94.69 254 ALA A C 1
ATOM 2083 O O . ALA A 1 254 ? -11.264 -13.332 -2.317 1.00 94.69 254 ALA A O 1
ATOM 2084 N N . GLY A 1 255 ? -11.263 -12.154 -4.228 1.00 95.31 255 GLY A N 1
ATOM 2085 C CA . GLY A 1 255 ? -11.962 -10.987 -3.693 1.00 95.31 255 GLY A CA 1
ATOM 2086 C C . GLY A 1 255 ? -13.401 -11.306 -3.293 1.00 95.31 255 GLY A C 1
ATOM 2087 O O . GLY A 1 255 ? -13.817 -10.977 -2.178 1.00 95.31 255 GLY A O 1
ATOM 2088 N N . GLU A 1 256 ? -14.135 -12.005 -4.154 1.00 95.31 256 GLU A N 1
ATOM 2089 C CA . GLU A 1 256 ? -15.513 -12.421 -3.889 1.00 95.31 256 GLU A CA 1
ATOM 2090 C C . GLU A 1 256 ? -15.610 -13.399 -2.720 1.00 95.31 256 GLU A C 1
ATOM 2092 O O . GLU A 1 256 ? -16.426 -13.189 -1.819 1.00 95.31 256 GLU A O 1
ATOM 2097 N N . VAL A 1 257 ? -14.725 -14.398 -2.666 1.00 94.56 257 VAL A N 1
ATOM 2098 C CA . VAL A 1 257 ? -14.648 -15.351 -1.548 1.00 94.56 257 VAL A CA 1
ATOM 2099 C C . VAL A 1 257 ? -14.402 -14.621 -0.228 1.00 94.56 257 VAL A C 1
ATOM 2101 O O . VAL A 1 257 ? -15.092 -14.880 0.759 1.00 94.56 257 VAL A O 1
ATOM 2104 N N . ARG A 1 258 ? -13.471 -13.656 -0.191 1.00 95.62 258 ARG A N 1
ATOM 2105 C CA . ARG A 1 258 ? -13.228 -12.843 1.015 1.00 95.62 258 ARG A CA 1
ATOM 2106 C C . ARG A 1 258 ? -14.460 -12.038 1.420 1.00 95.62 258 ARG A C 1
ATOM 2108 O O . ARG A 1 258 ? -14.786 -11.989 2.605 1.00 95.62 258 ARG A O 1
ATOM 2115 N N . ARG A 1 259 ? -15.162 -11.437 0.455 1.00 97.19 259 ARG A N 1
ATOM 2116 C CA . ARG A 1 259 ? -16.388 -10.667 0.708 1.00 97.19 259 ARG A CA 1
ATOM 2117 C C . ARG A 1 259 ? -17.489 -11.548 1.295 1.00 97.19 259 ARG A C 1
ATOM 2119 O O . ARG A 1 259 ? -18.101 -11.167 2.289 1.00 97.19 259 ARG A O 1
ATOM 2126 N N . LEU A 1 260 ? -17.735 -12.713 0.697 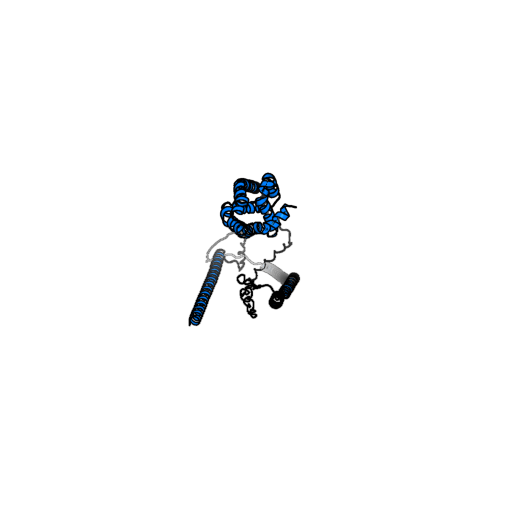1.00 97.56 260 LEU A N 1
ATOM 2127 C CA . LEU A 1 260 ? -18.751 -13.659 1.163 1.00 97.56 260 LEU A CA 1
ATOM 2128 C C . LEU A 1 260 ? -18.410 -14.209 2.548 1.00 97.56 260 LEU A C 1
ATOM 2130 O O . LEU A 1 260 ? -19.269 -14.222 3.424 1.00 97.56 260 LEU A O 1
ATOM 2134 N N . ARG A 1 261 ? -17.140 -14.548 2.790 1.00 96.56 261 ARG A N 1
ATOM 2135 C CA . ARG A 1 261 ? -16.664 -14.962 4.114 1.00 96.56 261 ARG A CA 1
ATOM 2136 C C . ARG A 1 261 ? -16.881 -13.879 5.174 1.00 96.56 261 ARG A C 1
ATOM 2138 O O . ARG A 1 261 ? -17.262 -14.195 6.295 1.00 96.56 261 ARG A O 1
ATOM 2145 N N . GLY A 1 262 ? -16.673 -12.608 4.822 1.00 96.50 262 GLY A N 1
ATOM 2146 C CA . GLY A 1 262 ? -16.968 -11.481 5.709 1.00 96.50 262 GLY A CA 1
ATOM 2147 C C . GLY A 1 262 ? -18.454 -11.377 6.074 1.00 96.50 262 GLY A C 1
ATOM 2148 O O . GLY A 1 262 ? -18.774 -11.126 7.233 1.00 96.50 262 GLY A O 1
ATOM 2149 N N . LYS A 1 263 ? -19.358 -11.622 5.114 1.00 97.81 263 LYS A N 1
ATOM 2150 C CA . LYS A 1 263 ? -20.812 -11.642 5.358 1.00 97.81 263 LYS A CA 1
ATOM 2151 C C . LYS A 1 263 ? -21.222 -12.802 6.263 1.00 97.81 263 LYS A C 1
ATOM 2153 O O . LYS A 1 263 ? -21.868 -12.560 7.277 1.00 97.81 263 LYS A O 1
ATOM 2158 N N . LEU A 1 264 ? -20.764 -14.017 5.952 1.00 96.88 264 LEU A N 1
ATOM 2159 C CA . LEU A 1 264 ? -21.015 -15.205 6.774 1.00 96.88 264 LEU A CA 1
ATOM 2160 C C . LEU A 1 264 ? -20.524 -15.011 8.210 1.00 96.88 264 LEU A C 1
ATOM 2162 O O . LEU A 1 264 ? -21.271 -15.246 9.149 1.00 96.88 264 LEU A O 1
ATOM 2166 N N . SER A 1 265 ? -19.315 -14.475 8.400 1.00 97.25 265 SER A N 1
ATOM 2167 C CA . SER A 1 265 ? -18.789 -14.225 9.746 1.00 97.25 265 SER A CA 1
ATOM 2168 C C . SER A 1 265 ? -19.643 -13.228 10.540 1.00 97.25 265 SER A C 1
ATOM 2170 O O . SER A 1 265 ? -19.782 -13.358 11.757 1.00 97.25 265 SER A O 1
ATOM 2172 N N . HIS A 1 266 ? -20.229 -12.230 9.872 1.00 95.38 266 HIS A N 1
ATOM 2173 C CA . HIS A 1 266 ? -21.118 -11.278 10.530 1.00 95.38 266 HIS A CA 1
ATOM 2174 C C . HIS A 1 266 ? -22.424 -11.939 10.988 1.00 95.38 266 HIS A C 1
ATOM 2176 O O . HIS A 1 266 ? -22.866 -11.697 12.115 1.00 95.38 266 HIS A O 1
ATOM 2182 N N . GLU A 1 267 ? -23.005 -12.783 10.134 1.00 98.00 267 GLU A N 1
ATOM 2183 C CA . GLU A 1 267 ? -24.207 -13.565 10.434 1.00 98.00 267 GLU A CA 1
ATOM 2184 C C . GLU A 1 267 ? -23.949 -14.561 11.573 1.00 98.00 267 GLU A C 1
ATOM 2186 O O . GLU A 1 267 ? -24.684 -14.565 12.561 1.00 98.00 267 GLU A O 1
ATOM 2191 N N . GLU A 1 268 ? -22.847 -15.313 11.517 1.00 95.56 268 GLU A N 1
ATOM 2192 C CA . GLU A 1 268 ? -22.413 -16.227 12.581 1.00 95.56 268 GLU A CA 1
ATOM 2193 C C . GLU A 1 268 ? -22.231 -15.494 13.916 1.00 95.56 268 GLU A C 1
ATOM 2195 O O . GLU A 1 268 ? -22.725 -15.932 14.957 1.00 95.56 268 GLU A O 1
ATOM 2200 N N . ALA A 1 269 ? -21.585 -14.325 13.902 1.00 96.69 269 ALA A N 1
ATOM 2201 C CA . ALA A 1 269 ? -21.406 -13.522 15.104 1.00 96.69 269 ALA A CA 1
ATOM 2202 C C . ALA A 1 269 ? -22.740 -12.974 15.645 1.00 96.69 269 ALA A C 1
ATOM 2204 O O . ALA A 1 269 ? -22.888 -12.809 16.858 1.00 96.69 269 ALA A O 1
ATOM 2205 N N . ALA A 1 270 ? -2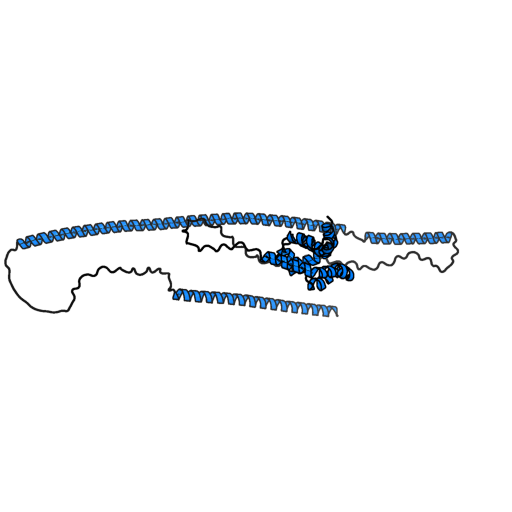3.708 -12.661 14.778 1.00 97.44 270 ALA A N 1
ATOM 2206 C CA . ALA A 1 270 ? -25.041 -12.231 15.192 1.00 97.44 270 ALA A CA 1
ATOM 2207 C C . ALA A 1 270 ? -25.819 -13.370 15.863 1.00 97.44 270 ALA A C 1
ATOM 2209 O O . ALA A 1 270 ? -26.365 -13.166 16.951 1.00 97.44 270 ALA A O 1
ATOM 2210 N N . LEU A 1 271 ? -25.788 -14.567 15.275 1.00 97.75 271 LEU A N 1
ATOM 2211 C CA . LEU A 1 271 ? -26.399 -15.767 15.844 1.00 97.75 271 LEU A CA 1
ATOM 2212 C C . LEU A 1 271 ? -25.770 -16.133 17.196 1.00 97.75 271 LEU A C 1
ATOM 2214 O O . LEU A 1 271 ? -26.491 -16.342 18.170 1.00 97.75 271 LEU A O 1
ATOM 2218 N N . ALA A 1 272 ? -24.439 -16.097 17.311 1.00 96.81 272 ALA A N 1
ATOM 2219 C CA . ALA A 1 272 ? -23.746 -16.354 18.575 1.00 96.81 272 ALA A CA 1
ATOM 2220 C C . ALA A 1 272 ? -24.149 -15.353 19.675 1.00 96.81 272 ALA A C 1
ATOM 2222 O O . ALA A 1 272 ? -24.398 -15.732 20.822 1.00 96.81 272 ALA A O 1
ATOM 2223 N N . ARG A 1 273 ? -24.284 -14.061 19.337 1.00 96.62 273 ARG A N 1
ATOM 2224 C CA . ARG A 1 273 ? -24.783 -13.048 20.286 1.00 96.62 273 ARG A CA 1
ATOM 2225 C C . ARG A 1 273 ? -26.215 -13.337 20.730 1.00 96.62 273 ARG A C 1
ATOM 2227 O O . ARG A 1 273 ? -26.529 -13.135 21.902 1.00 96.62 273 ARG A O 1
ATOM 2234 N N . GLN A 1 274 ? -27.069 -13.796 19.817 1.00 97.31 274 GLN A N 1
ATOM 2235 C CA . GLN A 1 274 ? -28.448 -14.160 20.130 1.00 97.31 274 GLN A CA 1
ATOM 2236 C C . GLN A 1 274 ? -28.506 -15.356 21.087 1.00 97.31 274 GLN A C 1
ATOM 2238 O O . GLN A 1 274 ? -29.239 -15.296 22.073 1.00 97.31 274 GLN A O 1
ATOM 2243 N N . GLN A 1 275 ? -27.696 -16.391 20.852 1.00 97.69 275 GLN A N 1
ATOM 2244 C CA . GLN A 1 275 ? -27.605 -17.565 21.726 1.00 97.69 275 GLN A CA 1
ATOM 2245 C C . GLN A 1 275 ? -27.158 -17.178 23.141 1.00 97.69 275 GLN A C 1
ATOM 2247 O O . GLN A 1 275 ? -27.862 -17.459 24.108 1.00 97.69 275 GLN A O 1
ATOM 2252 N N . VAL A 1 276 ? -26.067 -16.414 23.266 1.00 98.12 276 VAL A N 1
ATOM 2253 C CA . VAL A 1 276 ? -25.582 -15.926 24.570 1.00 98.12 276 VAL A CA 1
ATOM 2254 C C . VAL A 1 276 ? -26.638 -15.074 25.282 1.00 98.12 276 VAL A C 1
ATOM 2256 O O . VAL A 1 276 ? -26.772 -15.131 26.505 1.00 98.12 276 VAL A O 1
ATOM 2259 N N . ALA A 1 277 ? -27.406 -14.267 24.545 1.00 97.69 277 ALA A N 1
ATOM 2260 C CA . ALA A 1 277 ? -28.490 -13.482 25.128 1.00 97.69 277 ALA A CA 1
ATOM 2261 C C . ALA A 1 277 ? -29.640 -14.368 25.634 1.00 97.69 277 ALA A C 1
ATOM 2263 O O . ALA A 1 277 ? -30.175 -14.100 26.709 1.00 97.69 277 ALA A O 1
ATOM 2264 N N . GLN A 1 278 ? -30.008 -15.420 24.898 1.00 96.56 278 GLN A N 1
ATOM 2265 C CA . GLN A 1 278 ? -31.030 -16.379 25.323 1.00 96.56 278 GLN A CA 1
ATOM 2266 C C . GLN A 1 278 ? -30.593 -17.161 26.569 1.00 96.56 278 GLN A C 1
ATOM 2268 O O . GLN A 1 278 ? -31.369 -17.267 27.514 1.00 96.56 278 GLN A O 1
ATOM 2273 N N . GLU A 1 279 ? -29.348 -17.632 26.631 1.00 97.56 279 GLU A N 1
ATOM 2274 C CA . GLU A 1 279 ? -28.815 -18.319 27.816 1.00 97.56 279 GLU A CA 1
ATOM 2275 C C . GLU A 1 279 ? -28.773 -17.408 29.046 1.00 97.56 279 GLU A C 1
ATOM 2277 O O . GLU A 1 279 ? -29.169 -17.803 30.145 1.00 97.56 279 GLU A O 1
ATOM 2282 N N . LYS A 1 280 ? -28.362 -16.146 28.872 1.00 97.00 280 LYS A N 1
ATOM 2283 C CA . LYS A 1 280 ? -28.394 -15.152 29.954 1.00 97.00 280 LYS A CA 1
ATOM 2284 C C . LYS A 1 280 ? -29.810 -14.856 30.440 1.00 97.00 280 LYS A C 1
ATOM 2286 O O . LYS A 1 280 ? -29.993 -14.618 31.628 1.00 97.00 280 LYS A O 1
ATOM 2291 N N . ARG A 1 281 ? -30.807 -14.872 29.547 1.00 97.38 281 ARG A N 1
ATOM 2292 C CA . ARG A 1 281 ? -32.220 -14.728 29.934 1.00 97.38 281 ARG A CA 1
ATOM 2293 C C . ARG A 1 281 ? -32.678 -15.915 30.771 1.00 97.38 281 ARG A C 1
ATOM 2295 O O . ARG A 1 281 ? -33.137 -15.694 31.882 1.00 97.38 281 ARG A O 1
ATOM 2302 N N . ARG A 1 282 ? -32.437 -17.143 30.299 1.00 97.31 282 ARG A N 1
ATOM 2303 C CA . ARG A 1 282 ? -32.792 -18.375 31.026 1.00 97.31 282 ARG A CA 1
ATOM 2304 C C . ARG A 1 282 ? -32.140 -18.436 32.405 1.00 97.31 282 ARG A C 1
ATOM 2306 O O . ARG A 1 282 ? -32.799 -18.692 33.400 1.00 97.31 282 ARG A O 1
ATOM 2313 N N . THR A 1 283 ? -30.845 -18.143 32.488 1.00 96.31 283 THR A N 1
ATOM 2314 C CA . THR A 1 283 ? -30.133 -18.135 33.778 1.00 96.31 283 THR A CA 1
ATOM 2315 C C . THR A 1 283 ? -30.605 -17.015 34.707 1.00 96.31 283 THR A C 1
ATOM 2317 O O . THR A 1 283 ? -30.595 -17.193 35.921 1.00 96.31 283 THR A O 1
ATOM 2320 N N . ALA A 1 284 ? -31.039 -15.868 34.174 1.00 96.62 284 ALA A N 1
ATOM 2321 C CA . ALA A 1 284 ? -31.647 -14.810 34.977 1.00 96.62 284 ALA A CA 1
ATOM 2322 C C . ALA A 1 284 ? -33.053 -15.183 35.470 1.00 96.62 284 ALA A C 1
ATOM 2324 O O . ALA A 1 284 ? -33.402 -14.820 36.587 1.00 96.62 284 ALA A O 1
ATOM 2325 N N . GLU A 1 285 ? -33.846 -15.889 34.661 1.00 96.44 285 GLU A N 1
ATOM 2326 C CA . GLU A 1 285 ? -35.158 -16.425 35.049 1.00 96.44 285 GLU A CA 1
ATOM 2327 C C . GLU A 1 285 ? -35.017 -17.454 36.172 1.00 96.44 285 GLU A C 1
ATOM 2329 O O . GLU A 1 285 ? -35.615 -17.256 37.224 1.00 96.44 285 GLU A O 1
ATOM 2334 N N . LEU A 1 286 ? -34.118 -18.432 36.028 1.00 97.56 286 LEU A N 1
ATOM 2335 C CA . LEU A 1 286 ? -33.829 -19.413 37.083 1.00 97.56 286 LEU A CA 1
ATOM 2336 C C . LEU A 1 286 ? -33.422 -18.738 38.398 1.00 97.56 286 LEU A C 1
ATOM 2338 O O . LEU A 1 286 ? -33.970 -19.037 39.451 1.00 97.56 286 LEU A O 1
ATOM 2342 N N . LYS A 1 287 ? -32.521 -17.749 38.348 1.00 96.38 287 LYS A N 1
ATOM 2343 C CA . LYS A 1 287 ? -32.133 -16.999 39.554 1.00 96.38 287 LYS A CA 1
ATOM 2344 C C . LYS A 1 287 ? -33.296 -16.220 40.164 1.00 96.38 287 LYS A C 1
ATOM 2346 O O . LYS A 1 287 ? -33.367 -16.096 41.382 1.00 96.38 287 LYS A O 1
ATOM 2351 N N . LYS A 1 288 ? -34.201 -15.671 39.347 1.00 96.69 288 LYS A N 1
ATOM 2352 C CA . LYS A 1 288 ? -35.409 -15.001 39.852 1.00 96.69 288 LYS A CA 1
ATOM 2353 C C . LYS A 1 288 ? -36.320 -15.994 40.562 1.00 96.69 288 LYS A C 1
ATOM 2355 O O . LYS A 1 288 ? -36.782 -15.679 41.653 1.00 96.69 288 LYS A O 1
ATOM 2360 N N . GLU A 1 289 ? -36.534 -17.168 39.980 1.00 96.75 289 GLU A N 1
ATOM 2361 C CA . GLU A 1 289 ? -37.316 -18.249 40.584 1.00 96.75 289 GLU A CA 1
ATOM 2362 C C . GLU A 1 289 ? -36.694 -18.701 41.911 1.00 96.75 289 GLU A C 1
ATOM 2364 O O . GLU A 1 289 ? -37.365 -18.639 42.937 1.00 96.75 289 GLU A O 1
ATOM 2369 N N . GLU A 1 290 ? -35.389 -18.991 41.942 1.00 96.19 290 GLU A N 1
ATOM 2370 C CA . GLU A 1 290 ? -34.655 -19.338 43.170 1.00 96.19 290 GLU A CA 1
ATOM 2371 C C . GLU A 1 290 ? -34.807 -18.258 44.256 1.00 96.19 290 GLU A C 1
ATOM 2373 O O . GLU A 1 290 ? -35.075 -18.554 45.424 1.00 96.19 290 GLU A O 1
ATOM 2378 N N . THR A 1 291 ? -34.677 -16.977 43.891 1.00 94.75 291 THR A N 1
ATOM 2379 C CA . THR A 1 291 ? -34.870 -15.881 44.853 1.00 94.75 291 THR A CA 1
ATOM 2380 C C . THR A 1 291 ? -36.319 -15.761 45.321 1.00 94.75 291 THR A C 1
ATOM 2382 O O . THR A 1 291 ? -36.553 -15.441 46.487 1.00 94.75 291 THR A O 1
ATOM 2385 N N . ALA A 1 292 ? -37.294 -16.033 44.450 1.00 96.88 292 ALA A N 1
ATOM 2386 C CA . ALA A 1 292 ? -38.709 -16.009 44.792 1.00 96.88 292 ALA A CA 1
ATOM 2387 C C . ALA A 1 292 ? -39.061 -17.140 45.765 1.00 96.88 292 ALA A C 1
ATOM 2389 O O . ALA A 1 292 ? -39.723 -16.883 46.771 1.00 96.88 292 ALA A O 1
ATOM 2390 N N . GLU A 1 293 ? -38.544 -18.347 45.536 1.00 97.19 293 GLU A N 1
ATOM 2391 C CA . GLU A 1 293 ? -38.684 -19.475 46.459 1.00 97.19 293 GLU A CA 1
ATOM 2392 C C . GLU A 1 293 ? -38.077 -19.164 47.833 1.00 97.19 293 GLU A C 1
ATOM 2394 O O . GLU A 1 293 ? -38.702 -19.410 48.868 1.00 97.19 293 GLU A O 1
ATOM 2399 N N . LEU A 1 294 ? -36.880 -18.569 47.876 1.00 96.06 294 LEU A N 1
ATOM 2400 C CA . LEU A 1 294 ? -36.260 -18.154 49.138 1.00 96.06 294 LEU A CA 1
ATOM 2401 C C . LEU A 1 294 ? -37.104 -17.105 49.877 1.00 96.06 294 LEU A C 1
ATOM 2403 O O . LEU A 1 294 ? -37.265 -17.199 51.097 1.00 96.06 294 LEU A O 1
ATOM 2407 N N . MET A 1 295 ? -37.672 -16.128 49.163 1.00 94.81 295 MET A N 1
ATOM 2408 C CA . MET A 1 295 ? -38.566 -15.127 49.755 1.00 94.81 295 MET A CA 1
ATOM 2409 C C . MET A 1 295 ? -39.843 -15.757 50.315 1.00 94.81 295 MET A C 1
ATOM 2411 O O . MET A 1 295 ? -40.246 -15.407 51.425 1.00 94.81 295 MET A O 1
ATOM 2415 N N . GLN A 1 296 ? -40.441 -16.711 49.598 1.00 95.69 296 GLN A N 1
ATOM 2416 C CA . GLN A 1 296 ? -41.614 -17.451 50.070 1.00 95.69 296 GLN A CA 1
ATOM 2417 C C . GLN A 1 296 ? -41.302 -18.209 51.364 1.00 95.69 296 GLN A C 1
ATOM 2419 O O . GLN A 1 296 ? -41.991 -18.016 52.364 1.00 95.69 296 GLN A O 1
ATOM 2424 N N . ARG A 1 297 ? -40.189 -18.954 51.410 1.00 97.00 297 ARG A N 1
ATOM 2425 C CA . ARG A 1 297 ? -39.752 -19.665 52.628 1.00 97.00 297 ARG A CA 1
ATOM 2426 C C . ARG A 1 297 ? -39.496 -18.721 53.805 1.00 97.00 297 ARG A C 1
ATOM 2428 O O . ARG A 1 297 ? -39.762 -19.061 54.957 1.00 97.00 297 ARG A O 1
ATOM 2435 N N . CYS A 1 298 ? -38.957 -17.527 53.559 1.00 93.56 298 CYS A N 1
ATOM 2436 C CA . CYS A 1 298 ? -38.795 -16.508 54.600 1.00 93.56 298 CYS A CA 1
ATOM 2437 C C . CYS A 1 298 ? -40.142 -15.968 55.102 1.00 93.56 298 CYS A C 1
ATOM 2439 O O . CYS A 1 298 ? -40.298 -15.775 56.307 1.00 93.56 298 CYS A O 1
ATOM 2441 N N . ALA A 1 299 ? -41.109 -15.746 54.210 1.00 96.75 299 ALA A N 1
ATOM 2442 C CA . ALA A 1 299 ? -42.447 -15.291 54.578 1.00 96.75 299 ALA A CA 1
ATOM 2443 C C . ALA A 1 299 ? -43.207 -16.347 55.399 1.00 96.75 299 ALA A C 1
ATOM 2445 O O . ALA A 1 299 ? -43.797 -16.017 56.426 1.00 96.75 299 ALA A O 1
ATOM 2446 N N . GLU A 1 300 ? -43.129 -17.619 55.003 1.00 96.50 300 GLU A N 1
ATOM 2447 C CA . GLU A 1 300 ? -43.720 -18.741 55.741 1.00 96.50 300 GLU A CA 1
ATOM 2448 C C . GLU A 1 300 ? -43.126 -18.881 57.144 1.00 96.50 300 GLU A C 1
ATOM 2450 O O . GLU A 1 300 ? -43.870 -19.007 58.118 1.00 96.50 300 GLU A O 1
ATOM 2455 N N . ARG A 1 301 ? -41.793 -18.786 57.273 1.00 96.38 301 ARG A N 1
ATOM 2456 C CA . ARG A 1 301 ? -41.128 -18.797 58.585 1.00 96.38 301 ARG A CA 1
ATOM 2457 C C . ARG A 1 301 ? -41.606 -17.658 59.476 1.00 96.38 301 ARG A C 1
ATOM 2459 O O . ARG A 1 301 ? -41.948 -17.917 60.623 1.00 96.38 301 ARG A O 1
ATOM 2466 N N . ARG A 1 302 ? -41.719 -16.435 58.948 1.00 93.88 302 ARG A N 1
ATOM 2467 C CA . ARG A 1 302 ? -42.249 -15.291 59.711 1.00 93.88 302 ARG A CA 1
ATOM 2468 C C . ARG A 1 302 ? -43.680 -15.519 60.190 1.00 93.88 302 ARG A C 1
ATOM 2470 O O . ARG A 1 302 ? -43.991 -15.202 61.332 1.00 93.88 302 ARG A O 1
ATOM 2477 N N . LEU A 1 303 ? -44.539 -16.094 59.348 1.00 95.38 303 LEU A N 1
ATOM 2478 C CA . LEU A 1 303 ? -45.907 -16.446 59.742 1.00 95.38 303 LEU A CA 1
ATOM 2479 C C . LEU A 1 303 ? -45.928 -17.513 60.840 1.00 95.38 303 LEU A C 1
ATOM 2481 O O . LEU A 1 303 ? -46.750 -17.438 61.751 1.00 95.38 303 LEU A O 1
ATOM 2485 N N . GLN A 1 304 ? -45.036 -18.502 60.770 1.00 93.62 304 GLN A N 1
ATOM 2486 C CA . GLN A 1 304 ? -44.932 -19.542 61.790 1.00 93.62 304 GLN A CA 1
ATOM 2487 C C . GLN A 1 304 ? -44.397 -18.987 63.115 1.00 93.62 304 GLN A C 1
ATOM 2489 O O . GLN A 1 304 ? -44.942 -19.298 64.173 1.00 93.62 304 GLN A O 1
ATOM 2494 N N . GLU A 1 305 ? -43.384 -18.123 63.058 1.00 92.50 305 GLU A N 1
ATOM 2495 C CA . GLU A 1 305 ? -42.858 -17.397 64.215 1.00 92.50 305 GLU A CA 1
ATOM 2496 C C . GLU A 1 305 ? -43.956 -16.545 64.864 1.00 92.50 305 GLU A C 1
ATOM 2498 O O . GLU A 1 305 ? -44.161 -16.634 66.073 1.00 92.50 305 GLU A O 1
ATOM 2503 N N . GLU A 1 306 ? -44.736 -15.799 64.076 1.00 92.50 306 GLU A N 1
ATOM 2504 C CA . GLU A 1 306 ? -45.853 -14.993 64.579 1.00 92.50 306 GLU A CA 1
ATOM 2505 C C . GLU A 1 306 ? -46.937 -15.857 65.245 1.00 92.50 306 GLU A C 1
ATOM 2507 O O . GLU A 1 306 ? -47.441 -15.496 66.310 1.00 92.50 306 GLU A O 1
ATOM 2512 N N . LYS A 1 307 ? -47.276 -17.017 64.665 1.00 94.75 307 LYS A N 1
ATOM 2513 C CA . LYS A 1 307 ? -48.201 -17.984 65.284 1.00 94.75 307 LYS A CA 1
ATOM 2514 C C . LYS A 1 307 ? -47.656 -18.513 66.611 1.00 94.75 307 LYS A C 1
ATOM 2516 O O . LYS A 1 307 ? -48.371 -18.477 67.607 1.00 94.75 307 LYS A O 1
ATOM 2521 N N . SER A 1 308 ? -46.386 -18.919 66.647 1.00 93.00 308 SER A N 1
ATOM 2522 C CA . SER A 1 308 ? -45.747 -19.421 67.871 1.00 93.00 308 SER A CA 1
ATOM 2523 C C . SER A 1 308 ? -45.662 -18.351 68.969 1.00 93.00 308 SER A C 1
ATOM 2525 O O . SER A 1 308 ? -45.899 -18.634 70.141 1.00 93.00 308 SER A O 1
ATOM 2527 N N . MET A 1 309 ? -45.408 -17.092 68.593 1.00 89.88 309 MET A N 1
ATOM 2528 C CA . MET A 1 309 ? -45.412 -15.956 69.512 1.00 89.88 309 MET A CA 1
ATOM 2529 C C . MET A 1 309 ? -46.815 -15.696 70.066 1.00 89.88 309 MET A C 1
ATOM 2531 O O . MET A 1 309 ? -46.961 -15.460 71.263 1.00 89.88 309 MET A O 1
ATOM 2535 N N . LYS A 1 310 ? -47.855 -15.765 69.222 1.00 94.31 310 LYS A N 1
ATOM 2536 C CA . LYS A 1 310 ? -49.254 -15.636 69.660 1.00 94.31 310 LYS A CA 1
ATOM 2537 C C . LYS A 1 310 ? -49.623 -16.720 70.671 1.00 94.31 310 LYS A C 1
ATOM 2539 O O . LYS A 1 310 ? -50.172 -16.389 71.715 1.00 94.31 310 LYS A O 1
ATOM 2544 N N . GLU A 1 311 ? -49.258 -17.975 70.412 1.00 94.44 311 GLU A N 1
ATOM 2545 C CA . GLU A 1 311 ? -49.475 -19.083 71.353 1.00 94.44 311 GLU A CA 1
ATOM 2546 C C . GLU A 1 311 ? -48.749 -18.860 72.688 1.00 94.44 311 GLU A C 1
ATOM 2548 O O . GLU A 1 311 ? -49.337 -19.057 73.751 1.00 94.44 311 GLU A O 1
ATOM 2553 N N . LEU A 1 312 ? -47.495 -18.394 72.661 1.00 93.69 312 LEU A N 1
ATOM 2554 C CA . LEU A 1 312 ? -46.744 -18.091 73.881 1.00 93.69 312 LEU A CA 1
ATOM 2555 C C . LEU A 1 312 ? -47.389 -16.949 74.679 1.00 93.69 312 LEU A C 1
ATOM 2557 O O . LEU A 1 312 ? -47.499 -17.028 75.903 1.00 93.69 312 LEU A O 1
ATOM 2561 N N . VAL A 1 313 ? -47.849 -15.897 73.999 1.00 93.81 313 VAL A N 1
ATOM 2562 C CA . VAL A 1 313 ? -48.578 -14.789 74.630 1.00 93.81 313 VAL A CA 1
ATOM 2563 C C . VAL A 1 313 ? -49.881 -15.287 75.260 1.00 93.81 313 VAL A C 1
ATOM 2565 O O . VAL A 1 313 ? -50.164 -14.927 76.401 1.00 93.81 313 VAL A O 1
ATOM 2568 N N . GLU A 1 314 ? -50.638 -16.151 74.581 1.00 92.69 314 GLU A N 1
ATOM 2569 C CA . GLU A 1 314 ? -51.854 -16.780 75.117 1.00 92.69 314 GLU A CA 1
ATOM 2570 C C . GLU A 1 314 ? -51.549 -17.578 76.401 1.00 92.69 314 GLU A C 1
ATOM 2572 O O . GLU A 1 314 ? -52.226 -17.413 77.418 1.00 92.69 314 GLU A O 1
ATOM 2577 N N . GLN A 1 315 ? -50.467 -18.367 76.410 1.00 92.31 315 GLN A N 1
ATOM 2578 C CA . GLN A 1 315 ? -50.011 -19.100 77.599 1.00 92.31 315 GLN A CA 1
ATOM 2579 C C . GLN A 1 315 ? -49.607 -18.160 78.746 1.00 92.31 315 GLN A C 1
ATOM 2581 O O . GLN A 1 315 ? -49.948 -18.405 79.907 1.00 92.31 315 GLN A O 1
ATOM 2586 N N . VAL A 1 316 ? -48.909 -17.057 78.457 1.00 93.75 316 VAL A N 1
ATOM 2587 C CA . VAL A 1 316 ? -48.566 -16.040 79.468 1.00 93.75 316 VAL A CA 1
ATOM 2588 C C . VAL A 1 316 ? -49.830 -15.373 80.018 1.00 93.75 316 VAL A C 1
ATOM 2590 O O . VAL A 1 316 ? -49.938 -15.158 81.225 1.00 93.75 316 VAL A O 1
ATOM 2593 N N . ILE A 1 317 ? -50.818 -15.085 79.171 1.00 91.25 317 ILE A N 1
ATOM 2594 C CA . ILE A 1 317 ? -52.111 -14.547 79.607 1.00 91.25 317 ILE A CA 1
ATOM 2595 C C . ILE A 1 317 ? -52.818 -15.548 80.532 1.00 91.25 317 ILE A C 1
ATOM 2597 O O . ILE A 1 317 ? -53.307 -15.154 81.592 1.00 91.25 317 ILE A O 1
ATOM 2601 N N . GLU A 1 318 ? -52.842 -16.836 80.187 1.00 91.12 318 GLU A N 1
ATOM 2602 C CA . GLU A 1 318 ? -53.493 -17.872 80.994 1.00 91.12 318 GLU A CA 1
ATOM 2603 C C . GLU A 1 318 ? -52.782 -18.094 82.338 1.00 91.12 318 GLU A C 1
ATOM 2605 O O . GLU A 1 318 ? -53.417 -18.126 83.394 1.00 91.12 318 GLU A O 1
ATOM 2610 N N . THR A 1 319 ? -51.447 -18.132 82.345 1.00 89.19 319 THR A N 1
ATOM 2611 C CA . THR A 1 319 ? -50.671 -18.188 83.595 1.00 89.19 319 THR A CA 1
ATOM 2612 C C . THR A 1 319 ? -50.902 -16.948 84.460 1.00 89.19 319 THR A C 1
ATOM 2614 O O . THR A 1 319 ? -51.088 -17.081 85.669 1.00 89.19 319 THR A O 1
ATOM 2617 N N . GLN A 1 320 ? -50.993 -15.746 83.876 1.00 85.56 320 GLN A N 1
ATOM 2618 C CA . GLN A 1 320 ? -51.350 -14.532 84.616 1.00 85.56 320 GLN A CA 1
ATOM 2619 C C . GLN A 1 320 ? -52.765 -14.594 85.205 1.00 85.56 320 GLN A C 1
ATOM 2621 O O . GLN A 1 320 ? -52.963 -14.141 86.337 1.00 85.56 320 GLN A O 1
ATOM 2626 N N . LYS A 1 321 ? -53.752 -15.147 84.484 1.00 91.06 321 LYS A N 1
ATOM 2627 C CA . LYS A 1 321 ? -55.099 -15.385 85.033 1.00 91.06 321 LYS A CA 1
ATOM 2628 C C . LYS A 1 321 ? -55.026 -16.330 86.233 1.00 91.06 321 LYS A C 1
ATOM 2630 O O . LYS A 1 321 ? -55.541 -15.987 87.297 1.00 91.06 321 LYS A O 1
ATOM 2635 N N . ASN A 1 322 ? -54.308 -17.444 86.107 1.00 89.56 322 ASN A N 1
ATOM 2636 C CA . ASN A 1 322 ? -54.132 -18.425 87.182 1.00 89.56 322 ASN A CA 1
ATOM 2637 C C . ASN A 1 322 ? -53.442 -17.822 88.417 1.00 89.56 322 ASN A C 1
ATOM 2639 O O . ASN A 1 322 ? -53.908 -18.009 89.541 1.00 89.56 322 ASN A O 1
ATOM 2643 N N . VAL A 1 323 ? -52.386 -17.023 88.227 1.00 88.19 323 VAL A N 1
ATOM 2644 C CA . VAL A 1 323 ? -51.705 -16.296 89.314 1.00 88.19 323 VAL A CA 1
ATOM 2645 C C . VAL A 1 323 ? -52.651 -15.309 90.002 1.00 88.19 323 VAL A C 1
ATOM 2647 O O . VAL A 1 323 ? -52.672 -15.240 91.233 1.00 88.19 323 VAL A O 1
ATOM 2650 N N . LYS A 1 324 ? -53.468 -14.561 89.246 1.00 86.69 324 LYS A N 1
ATOM 2651 C CA . LYS A 1 324 ? -54.470 -13.643 89.818 1.00 86.69 324 LYS A CA 1
ATOM 2652 C C . LYS A 1 324 ? -55.508 -14.395 90.650 1.00 86.69 324 LYS A C 1
ATOM 2654 O O . LYS A 1 324 ? -55.815 -13.958 91.760 1.00 86.69 324 LYS A O 1
ATOM 2659 N N . VAL A 1 325 ? -56.004 -15.533 90.162 1.00 84.56 325 VAL A N 1
ATOM 2660 C CA . VAL A 1 325 ? -56.930 -16.395 90.914 1.00 84.56 325 VAL A CA 1
ATOM 2661 C C . VAL A 1 325 ? -56.274 -16.874 92.211 1.00 84.56 325 VAL A C 1
ATOM 2663 O O . VAL A 1 325 ? -56.830 -16.639 93.285 1.00 84.56 325 VAL A O 1
ATOM 2666 N N . ALA A 1 326 ? -55.055 -17.417 92.154 1.00 79.94 326 ALA A N 1
ATOM 2667 C CA . ALA A 1 326 ? -54.311 -17.852 93.338 1.00 79.94 326 ALA A CA 1
ATOM 2668 C C . ALA A 1 326 ? -54.089 -16.713 94.355 1.00 79.94 326 ALA A C 1
ATOM 2670 O O . ALA A 1 326 ? -54.270 -16.906 95.558 1.00 79.94 326 ALA A O 1
ATOM 2671 N N . GLN A 1 327 ? -53.774 -15.495 93.898 1.00 78.56 327 GLN A N 1
ATOM 2672 C CA . GLN A 1 327 ? -53.674 -14.319 94.772 1.00 78.56 327 GLN A CA 1
ATOM 2673 C C . GLN A 1 327 ? -55.011 -13.954 95.426 1.00 78.56 327 GLN A C 1
ATOM 2675 O O . GLN A 1 327 ? -55.037 -13.569 96.599 1.00 78.56 327 GLN A O 1
ATOM 2680 N N . THR A 1 328 ? -56.123 -14.042 94.691 1.00 79.25 328 THR A N 1
ATOM 2681 C CA . THR A 1 328 ? -57.450 -13.769 95.259 1.00 79.25 328 THR A CA 1
ATOM 2682 C C . THR A 1 328 ? -57.836 -14.802 96.315 1.00 79.25 328 THR A C 1
ATOM 2684 O O . THR A 1 328 ? -58.331 -14.413 97.374 1.00 79.25 328 THR A O 1
ATOM 2687 N N . GLU A 1 329 ? -57.525 -16.080 96.093 1.00 80.00 329 GLU A N 1
ATOM 2688 C CA . GLU A 1 329 ? -57.749 -17.149 97.068 1.00 80.00 329 GLU A CA 1
ATOM 2689 C C . GLU A 1 329 ? -56.853 -16.992 98.302 1.00 80.00 329 GLU A C 1
ATOM 2691 O O . GLU A 1 329 ? -57.354 -17.008 99.423 1.00 80.00 329 GLU A O 1
ATOM 2696 N N . LEU A 1 330 ? -55.562 -16.680 98.139 1.00 73.31 330 LEU A N 1
ATOM 2697 C CA . LEU A 1 330 ? -54.675 -16.350 99.265 1.00 73.31 330 LEU A CA 1
ATOM 2698 C C . LEU A 1 330 ? -55.189 -15.159 100.085 1.00 73.31 330 LEU A C 1
ATOM 2700 O O . LEU A 1 330 ? -55.149 -15.182 101.316 1.00 73.31 330 LEU A O 1
ATOM 2704 N N . ARG A 1 331 ? -55.713 -14.114 99.431 1.00 71.62 331 ARG A N 1
ATOM 2705 C CA . ARG A 1 331 ? -56.325 -12.964 100.120 1.00 71.62 331 ARG A CA 1
ATOM 2706 C C . ARG A 1 331 ? -57.596 -13.352 100.876 1.00 71.62 331 ARG A C 1
ATOM 2708 O O . ARG A 1 331 ? -57.825 -12.807 101.954 1.00 71.62 331 ARG A O 1
ATOM 2715 N N . LYS A 1 332 ? -58.424 -14.257 100.346 1.00 74.69 332 LYS A N 1
ATOM 2716 C CA . LYS A 1 332 ? -59.612 -14.778 101.044 1.00 74.69 332 LYS A CA 1
ATOM 2717 C C . LYS A 1 332 ? -59.211 -15.648 102.239 1.00 74.69 332 LYS A C 1
ATOM 2719 O O . LYS A 1 332 ? -59.737 -15.436 103.328 1.00 74.69 332 LYS A O 1
ATOM 2724 N N . SER A 1 333 ? -58.231 -16.536 102.081 1.00 65.44 333 SER A N 1
ATOM 2725 C CA . SER A 1 333 ? -57.675 -17.363 103.162 1.00 65.44 333 SER A CA 1
ATOM 2726 C C . SER A 1 333 ? -57.062 -16.513 104.277 1.00 65.44 333 SER A C 1
ATOM 2728 O O . SER A 1 333 ? -57.336 -16.740 105.451 1.00 65.44 333 SER A O 1
ATOM 2730 N N . ARG A 1 334 ? -56.334 -15.443 103.928 1.00 64.06 334 ARG A N 1
ATOM 2731 C CA . ARG A 1 334 ? -55.782 -14.479 104.895 1.00 64.06 334 ARG A CA 1
ATOM 2732 C C . ARG A 1 334 ? -56.854 -13.656 105.622 1.00 64.06 334 ARG A C 1
ATOM 2734 O O . ARG A 1 334 ? -56.611 -13.221 106.737 1.00 64.06 334 ARG A O 1
ATOM 2741 N N . ARG A 1 335 ? -58.038 -13.450 105.030 1.00 58.06 335 ARG A N 1
ATOM 2742 C CA . ARG A 1 335 ? -59.193 -12.837 105.722 1.00 58.06 335 ARG A CA 1
ATOM 2743 C C . ARG A 1 335 ? -59.937 -13.820 106.629 1.00 58.06 335 ARG A C 1
ATOM 2745 O O . ARG A 1 335 ? -60.551 -13.383 107.592 1.00 58.06 335 ARG A O 1
ATOM 2752 N N . ARG A 1 336 ? -59.891 -15.123 106.330 1.00 55.56 336 ARG A N 1
ATOM 2753 C CA . ARG A 1 336 ? -60.477 -16.186 107.168 1.00 55.56 336 ARG A CA 1
ATOM 2754 C C . ARG A 1 336 ? -59.599 -16.539 108.376 1.00 55.56 336 ARG A C 1
ATOM 2756 O O . ARG A 1 336 ? -60.122 -17.005 109.379 1.00 55.56 336 ARG A O 1
ATOM 2763 N N . ILE A 1 337 ? -58.295 -16.262 108.310 1.00 48.97 337 ILE A N 1
ATOM 2764 C CA . ILE A 1 337 ? -57.349 -16.379 109.430 1.00 48.97 337 ILE A CA 1
ATOM 2765 C C . ILE A 1 337 ? -57.173 -14.991 110.067 1.00 48.97 337 ILE A C 1
ATOM 2767 O O . ILE A 1 337 ? -56.220 -14.267 109.786 1.00 48.97 337 ILE A O 1
ATOM 2771 N N . GLY A 1 338 ? -58.128 -14.582 110.899 1.00 37.28 338 GLY A N 1
ATOM 2772 C CA . GLY A 1 338 ? -57.989 -13.411 111.764 1.00 37.28 338 GLY A CA 1
ATOM 2773 C C . GLY A 1 338 ? -57.546 -13.831 113.164 1.00 37.28 338 GLY A C 1
ATOM 2774 O O . GLY A 1 338 ? -58.333 -14.435 113.884 1.00 37.28 338 GLY A O 1
ATOM 2775 N N . GLY A 1 339 ? -56.313 -13.497 113.570 1.00 31.33 339 GLY A N 1
ATOM 2776 C CA . GLY A 1 339 ? -55.874 -13.700 114.955 1.00 31.33 339 GLY A CA 1
ATOM 2777 C C . GLY A 1 339 ? -54.415 -13.349 115.278 1.00 31.33 339 GLY A C 1
ATOM 2778 O O . GLY A 1 339 ? -53.548 -14.205 115.182 1.00 31.33 339 GLY A O 1
ATOM 2779 N N . LYS A 1 340 ? -54.226 -12.126 115.800 1.00 31.00 340 LYS A N 1
ATOM 2780 C CA . LYS A 1 340 ? -53.111 -11.562 116.606 1.00 31.00 340 LYS A CA 1
ATOM 2781 C C . LYS A 1 340 ? -51.811 -11.051 115.928 1.00 31.00 340 LYS A C 1
ATOM 2783 O O . LYS A 1 340 ? -51.158 -11.785 115.194 1.00 31.00 340 LYS A O 1
ATOM 2788 N N . PRO A 1 341 ? -51.376 -9.813 116.267 1.00 47.62 341 PRO A N 1
ATOM 2789 C CA . PRO A 1 341 ? -50.025 -9.301 116.026 1.00 47.62 341 PRO A CA 1
ATOM 2790 C C . PRO A 1 341 ? -49.083 -9.611 117.209 1.00 47.62 341 PRO A C 1
ATOM 2792 O O . PRO A 1 341 ? -49.490 -9.527 118.367 1.00 47.62 341 PRO A O 1
ATOM 2795 N N . GLY A 1 342 ? -47.820 -9.948 116.927 1.00 31.06 342 GLY A N 1
ATOM 2796 C CA . GLY A 1 342 ? -46.804 -10.281 117.934 1.00 31.06 342 GLY A CA 1
ATOM 2797 C C . GLY A 1 342 ? -45.389 -9.906 117.480 1.00 31.06 342 GLY A C 1
ATOM 2798 O O . GLY A 1 342 ? -45.054 -10.028 116.308 1.00 31.06 342 GLY A O 1
ATOM 2799 N N . ALA A 1 343 ? -44.606 -9.385 118.421 1.00 31.11 343 ALA A N 1
ATOM 2800 C CA . ALA A 1 343 ? -43.390 -8.596 118.247 1.00 31.11 343 ALA A CA 1
ATOM 2801 C C . ALA A 1 343 ? -42.060 -9.391 118.279 1.00 31.11 343 ALA A C 1
ATOM 2803 O O . ALA A 1 343 ? -42.021 -10.494 118.808 1.00 31.11 343 ALA A O 1
ATOM 2804 N N . ARG A 1 344 ? -40.979 -8.698 117.854 1.00 27.92 344 ARG A N 1
ATOM 2805 C CA . ARG A 1 344 ? -39.530 -8.847 118.178 1.00 27.92 344 ARG A CA 1
ATOM 2806 C C . ARG A 1 344 ? -38.792 -10.147 117.795 1.00 27.92 344 ARG A C 1
ATOM 2808 O O . ARG A 1 344 ? -39.095 -11.204 118.320 1.00 27.92 344 ARG A O 1
ATOM 2815 N N . ALA A 1 345 ? -37.666 -10.015 117.079 1.00 29.55 345 ALA A N 1
ATOM 2816 C CA . ALA A 1 345 ? -36.304 -10.015 117.656 1.00 29.55 345 ALA A CA 1
ATOM 2817 C C . ALA A 1 345 ? -35.204 -10.134 116.574 1.00 29.55 345 ALA A C 1
ATOM 2819 O O . ALA A 1 345 ? -35.368 -10.804 115.560 1.00 29.55 345 ALA A O 1
ATOM 2820 N N . SER A 1 346 ? -34.085 -9.458 116.834 1.00 33.97 346 SER A N 1
ATOM 2821 C CA . SER A 1 346 ? -32.847 -9.364 116.051 1.00 33.97 346 SER A CA 1
ATOM 2822 C C . SER A 1 346 ? -31.970 -10.627 116.110 1.00 33.97 346 SER A C 1
ATOM 2824 O O . SER A 1 346 ? -31.863 -11.198 117.193 1.00 33.97 346 SER A O 1
ATOM 2826 N N . ARG A 1 347 ? -31.234 -10.956 115.025 1.00 32.16 347 ARG A N 1
ATOM 2827 C CA . ARG A 1 347 ? -29.761 -11.179 115.028 1.00 32.16 347 ARG A CA 1
ATOM 2828 C C . ARG A 1 347 ? -29.156 -11.398 113.617 1.00 32.16 347 ARG A C 1
ATOM 2830 O O . ARG A 1 347 ? -29.634 -12.236 112.866 1.00 32.16 347 ARG A O 1
ATOM 2837 N N . GLU A 1 348 ? -28.137 -10.576 113.339 1.00 32.91 348 GLU A N 1
ATOM 2838 C CA . GLU A 1 348 ? -26.889 -10.664 112.523 1.00 32.91 348 GLU A CA 1
ATOM 2839 C C . GLU A 1 348 ? -26.524 -12.021 111.877 1.00 32.91 348 GLU A C 1
ATOM 2841 O O . GLU A 1 348 ? -26.834 -13.058 112.448 1.00 32.91 348 GLU A O 1
ATOM 2846 N N . GLY A 1 349 ? -25.791 -12.172 110.760 1.00 34.44 349 GLY A N 1
ATOM 2847 C CA . GLY A 1 349 ? -24.968 -11.369 109.821 1.00 34.44 349 GLY A CA 1
ATOM 2848 C C . GLY A 1 349 ? -24.564 -12.347 108.673 1.00 34.44 349 GLY A C 1
ATOM 2849 O O . GLY A 1 349 ? -24.775 -13.545 108.826 1.00 34.44 349 GLY A O 1
ATOM 2850 N N . LEU A 1 350 ? -24.093 -12.023 107.463 1.00 33.78 350 LEU A N 1
ATOM 2851 C CA . LEU A 1 350 ? -22.942 -11.245 106.985 1.00 33.78 350 LEU A CA 1
ATOM 2852 C C . LEU A 1 350 ? -22.980 -11.278 105.434 1.00 33.78 350 LEU A C 1
ATOM 2854 O O . LEU A 1 350 ? -23.378 -12.297 104.874 1.00 33.78 350 LEU A O 1
ATOM 2858 N N . GLY A 1 351 ? -22.470 -10.240 104.751 1.00 28.97 351 GLY A N 1
ATOM 2859 C CA . GLY A 1 351 ? -21.966 -10.385 103.371 1.00 28.97 351 GLY A CA 1
ATOM 2860 C C . GLY A 1 351 ? -22.234 -9.243 102.377 1.00 28.97 351 GLY A C 1
ATOM 2861 O O . GLY A 1 351 ? -23.097 -9.379 101.526 1.00 28.97 351 GLY A O 1
ATOM 2862 N N . LEU A 1 352 ? -21.422 -8.180 102.460 1.00 32.31 352 LEU A N 1
ATOM 2863 C CA . LEU A 1 352 ? -20.812 -7.419 101.343 1.00 32.31 352 LEU A CA 1
ATOM 2864 C C . LEU A 1 352 ? -21.697 -6.763 100.242 1.00 32.31 352 LEU A C 1
ATOM 2866 O O . LEU A 1 352 ? -22.086 -7.420 99.291 1.00 32.31 352 LEU A O 1
ATOM 2870 N N . ALA A 1 353 ? -21.849 -5.426 100.356 1.00 32.41 353 ALA A N 1
ATOM 2871 C CA . ALA A 1 353 ? -21.564 -4.335 99.380 1.00 32.41 353 ALA A CA 1
ATOM 2872 C C . ALA A 1 353 ? -22.075 -4.382 97.898 1.00 32.41 353 ALA A C 1
ATOM 2874 O O . ALA A 1 353 ? -22.354 -5.439 97.355 1.00 32.41 353 ALA A O 1
ATOM 2875 N N . PRO A 1 354 ? -22.049 -3.256 97.145 1.00 43.09 354 PRO A N 1
ATOM 2876 C CA . PRO A 1 354 ? -22.878 -2.051 97.281 1.00 43.09 354 PRO A CA 1
ATOM 2877 C C . PRO A 1 354 ? -23.576 -1.653 95.948 1.00 43.09 354 PRO A C 1
ATOM 2879 O O . PRO A 1 354 ? -23.224 -2.138 94.878 1.00 43.09 354 PRO A O 1
ATOM 2882 N N . GLY A 1 355 ? -24.480 -0.663 95.989 1.00 31.80 355 GLY A N 1
ATOM 2883 C CA . GLY A 1 355 ? -24.687 0.240 94.841 1.00 31.80 355 GLY A CA 1
ATOM 2884 C C . GLY A 1 355 ? -26.105 0.334 94.279 1.00 31.80 355 GLY A C 1
ATOM 2885 O O . GLY A 1 355 ? -26.461 -0.341 93.320 1.00 31.80 355 GLY A O 1
ATOM 2886 N N . LEU A 1 356 ? -26.880 1.270 94.828 1.00 43.66 356 LEU A N 1
ATOM 2887 C CA . LEU A 1 356 ? -27.972 1.933 94.119 1.00 43.66 356 LEU A CA 1
ATOM 2888 C C . LEU A 1 356 ? -27.395 2.817 93.003 1.00 43.66 356 LEU A C 1
ATOM 2890 O O . LEU A 1 356 ? -26.550 3.670 93.265 1.00 43.66 356 LEU A O 1
ATOM 2894 N N . GLY A 1 357 ? -27.924 2.666 91.792 1.00 30.70 357 GLY A N 1
ATOM 2895 C CA . GLY A 1 357 ? -27.828 3.634 90.702 1.00 30.70 357 GLY A CA 1
ATOM 2896 C C . GLY A 1 357 ? -29.075 3.511 89.811 1.00 30.70 357 GLY A C 1
ATOM 2897 O O . GLY A 1 357 ? -29.484 2.384 89.530 1.00 30.70 357 GLY A O 1
ATOM 2898 N N . PRO A 1 358 ? -29.733 4.619 89.417 1.00 43.44 358 PRO A N 1
ATOM 2899 C CA . PRO A 1 358 ? -30.909 4.608 88.540 1.00 43.44 358 PRO A CA 1
ATOM 2900 C C . PRO A 1 358 ? -30.498 4.338 87.069 1.00 43.44 358 PRO A C 1
ATOM 2902 O O . PRO A 1 358 ? -29.303 4.303 86.766 1.00 43.44 358 PRO A O 1
ATOM 2905 N N . PRO A 1 359 ? -31.451 4.076 86.152 1.00 40.94 359 PRO A N 1
ATOM 2906 C CA . PRO A 1 359 ? -31.186 3.331 84.925 1.00 40.94 359 PRO A CA 1
ATOM 2907 C C . PRO A 1 359 ? -30.447 4.189 83.887 1.00 40.94 359 PRO A C 1
ATOM 2909 O O . PRO A 1 359 ? -30.775 5.368 83.737 1.00 40.94 359 PRO A O 1
ATOM 2912 N N . PRO A 1 360 ? -29.517 3.620 83.100 1.00 37.31 360 PRO A N 1
ATOM 2913 C CA . PRO A 1 360 ? -29.055 4.270 81.892 1.00 37.31 360 PRO A CA 1
ATOM 2914 C C . PRO A 1 360 ? -30.042 3.992 80.751 1.00 37.31 360 PRO A C 1
ATOM 2916 O O . PRO A 1 360 ? -30.436 2.859 80.478 1.00 37.31 360 PRO A O 1
ATOM 2919 N N . THR A 1 361 ? -30.428 5.071 80.080 1.00 39.75 361 THR A N 1
ATOM 2920 C CA . THR A 1 361 ? -30.905 5.112 78.693 1.00 39.75 361 THR A CA 1
ATOM 2921 C C . THR A 1 361 ? -30.172 4.109 77.793 1.00 39.75 361 THR A C 1
ATOM 2923 O O . THR A 1 361 ? -28.956 3.954 77.942 1.00 39.75 361 THR A O 1
ATOM 2926 N N . PRO A 1 362 ? -30.853 3.474 76.821 1.00 39.84 362 PRO A N 1
ATOM 2927 C CA . PRO A 1 362 ? -30.197 2.573 75.886 1.00 39.84 362 PRO A CA 1
ATOM 2928 C C . PRO A 1 362 ? -29.235 3.376 75.009 1.00 39.84 362 PRO A C 1
ATOM 2930 O O . PRO A 1 362 ? -29.635 4.144 74.134 1.00 39.84 362 PRO A O 1
ATOM 2933 N N . VAL A 1 363 ? -27.946 3.200 75.283 1.00 34.38 363 VAL A N 1
ATOM 2934 C CA . VAL A 1 363 ? -26.866 3.582 74.384 1.00 34.38 363 VAL A CA 1
ATOM 2935 C C . VAL A 1 363 ? -27.040 2.771 73.109 1.00 34.38 363 VAL A C 1
ATOM 2937 O O . VAL A 1 363 ? -27.197 1.551 73.144 1.00 34.38 363 VAL A O 1
ATOM 2940 N N . LEU A 1 364 ? -27.043 3.500 71.999 1.00 36.12 364 LEU A N 1
ATOM 2941 C CA . LEU A 1 364 ? -26.938 3.028 70.630 1.00 36.12 364 LEU A CA 1
ATOM 2942 C C . LEU A 1 364 ? -26.003 1.804 70.564 1.00 36.12 364 LEU A C 1
ATOM 2944 O O . LEU A 1 364 ? -24.787 1.934 70.704 1.00 36.12 364 LEU A O 1
ATOM 2948 N N . LEU A 1 365 ? -26.573 0.613 70.369 1.00 33.50 365 LEU A N 1
ATOM 2949 C CA . LEU A 1 365 ? -25.810 -0.558 69.960 1.00 33.50 365 LEU A CA 1
ATOM 2950 C C . LEU A 1 365 ? -25.236 -0.236 68.587 1.00 33.50 365 LEU A C 1
ATOM 2952 O O . LEU A 1 365 ? -25.920 -0.293 67.565 1.00 33.50 365 LEU A O 1
ATOM 2956 N N . GLN A 1 366 ? -23.965 0.145 68.598 1.00 36.91 366 GLN A N 1
ATOM 2957 C CA . GLN A 1 366 ? -23.092 0.056 67.454 1.00 36.91 366 GLN A CA 1
ATOM 2958 C C . GLN A 1 366 ? -23.138 -1.394 66.982 1.00 36.91 366 GLN A C 1
ATOM 2960 O O . GLN A 1 366 ? -22.581 -2.296 67.605 1.00 36.91 366 GLN A O 1
ATOM 2965 N N . ILE A 1 367 ? -23.902 -1.605 65.914 1.00 36.72 367 ILE A N 1
ATOM 2966 C CA . ILE A 1 367 ? -23.947 -2.848 65.159 1.00 36.72 367 ILE A CA 1
ATOM 2967 C C . ILE A 1 367 ? -22.484 -3.215 64.868 1.00 36.72 367 ILE A C 1
ATOM 2969 O O . ILE A 1 367 ? -21.761 -2.365 64.333 1.00 36.72 367 ILE A O 1
ATOM 2973 N N . PRO A 1 368 ? -22.013 -4.422 65.233 1.00 37.66 368 PRO A N 1
ATOM 2974 C CA . PRO A 1 368 ? -20.734 -4.922 64.759 1.00 37.66 368 PRO A CA 1
ATOM 2975 C C . PRO A 1 368 ? -20.750 -4.783 63.245 1.00 37.66 368 PRO A C 1
ATOM 2977 O O . PRO A 1 368 ? -21.641 -5.331 62.591 1.00 37.66 368 PRO A O 1
ATOM 2980 N N . GLY A 1 369 ? -19.828 -3.967 62.725 1.00 39.19 369 GLY A N 1
ATOM 2981 C CA . GLY A 1 369 ? -19.683 -3.724 61.299 1.00 39.19 369 GLY A CA 1
ATOM 2982 C C . GLY A 1 369 ? -19.814 -5.051 60.581 1.00 39.19 369 GLY A C 1
ATOM 2983 O O . GLY A 1 369 ? -19.150 -6.017 60.953 1.00 39.19 369 GLY A O 1
ATOM 2984 N N . HIS A 1 370 ? -20.763 -5.102 59.650 1.00 46.41 370 HIS A N 1
ATOM 2985 C CA . HIS A 1 370 ? -21.030 -6.273 58.844 1.00 46.41 370 HIS A CA 1
ATOM 2986 C C . HIS A 1 370 ? -19.696 -6.845 58.372 1.00 46.41 370 HIS A C 1
ATOM 2988 O O . HIS A 1 370 ? -19.004 -6.234 57.560 1.00 46.41 370 HIS A O 1
ATOM 2994 N N . GLY A 1 371 ? -19.329 -7.996 58.937 1.00 47.16 371 GLY A N 1
ATOM 2995 C CA . GLY A 1 371 ? -18.285 -8.848 58.412 1.00 47.16 371 GLY A CA 1
ATOM 2996 C C . GLY A 1 371 ? -18.756 -9.323 57.052 1.00 47.16 371 GLY A C 1
ATOM 2997 O O . GLY A 1 371 ? -19.381 -10.371 56.926 1.00 47.16 371 GLY A O 1
ATOM 2998 N N . LEU A 1 372 ? -18.502 -8.512 56.029 1.00 46.44 372 LEU A N 1
ATOM 2999 C CA . LEU A 1 372 ? -18.331 -9.018 54.685 1.00 46.44 372 LEU A CA 1
ATOM 3000 C C . LEU A 1 372 ? -17.077 -9.889 54.769 1.00 46.44 372 LEU A C 1
ATOM 3002 O O . LEU A 1 372 ? -15.962 -9.370 54.767 1.00 46.44 372 LEU A O 1
ATOM 3006 N N . GLU A 1 373 ? -17.267 -11.200 54.939 1.00 46.75 373 GLU A N 1
ATOM 3007 C CA . GLU A 1 373 ? -16.229 -12.242 54.949 1.00 46.75 373 GLU A CA 1
ATOM 3008 C C . GLU A 1 373 ? -15.518 -12.335 53.583 1.00 46.75 373 GLU A C 1
ATOM 3010 O O . GLU A 1 373 ? -15.569 -13.328 52.862 1.00 46.75 373 GLU A O 1
ATOM 3015 N N . GLY A 1 374 ? -14.869 -11.243 53.198 1.00 54.28 374 GLY A N 1
ATOM 3016 C CA . GLY A 1 374 ? -14.224 -11.046 51.910 1.00 54.28 374 GLY A CA 1
ATOM 3017 C C . GLY A 1 374 ? -13.470 -9.721 51.787 1.00 54.28 374 GLY A C 1
ATOM 3018 O O . GLY A 1 374 ? -12.733 -9.547 50.817 1.00 54.28 374 GLY A O 1
ATOM 3019 N N . GLU A 1 375 ? -13.588 -8.801 52.748 1.00 58.44 375 GLU A N 1
ATOM 3020 C CA . GLU A 1 375 ? -12.767 -7.590 52.768 1.00 58.44 375 GLU A CA 1
ATOM 3021 C C . GLU A 1 375 ? -11.506 -7.830 53.598 1.00 58.44 375 GLU A C 1
ATOM 3023 O O . GLU A 1 375 ? -11.479 -7.685 54.817 1.00 58.44 375 GLU A O 1
ATOM 3028 N N . MET A 1 376 ? -10.441 -8.237 52.908 1.00 60.41 376 MET A N 1
ATOM 3029 C CA . MET A 1 376 ? -9.093 -8.176 53.464 1.00 60.41 376 MET A CA 1
ATOM 3030 C C . MET A 1 376 ? -8.765 -6.760 53.934 1.00 60.41 376 MET A C 1
ATOM 3032 O O . MET A 1 376 ? -9.141 -5.780 53.283 1.00 60.41 376 MET A O 1
ATOM 3036 N N . SER A 1 377 ? -7.975 -6.659 55.002 1.00 78.38 377 SER A N 1
ATOM 3037 C CA . SER A 1 377 ? -7.463 -5.376 55.485 1.00 78.38 377 SER A CA 1
ATOM 3038 C C . SER A 1 377 ? -6.788 -4.599 54.346 1.00 78.38 377 SER A C 1
ATOM 3040 O O . SER A 1 377 ? -6.119 -5.169 53.483 1.00 78.38 377 SER A O 1
ATOM 3042 N N . VAL A 1 378 ? -6.912 -3.268 54.338 1.00 77.94 378 VAL A N 1
ATOM 3043 C CA . VAL A 1 378 ? -6.263 -2.396 53.335 1.00 77.94 378 VAL A CA 1
ATOM 3044 C C . VAL A 1 378 ? -4.752 -2.653 53.254 1.00 77.94 378 VAL A C 1
ATOM 3046 O O . VAL A 1 378 ? -4.154 -2.511 52.185 1.00 77.94 378 VAL A O 1
ATOM 3049 N N . VAL A 1 379 ? -4.135 -3.058 54.366 1.00 81.44 379 VAL A N 1
ATOM 3050 C CA . VAL A 1 379 ? -2.722 -3.456 54.425 1.00 81.44 379 VAL A CA 1
ATOM 3051 C C . VAL A 1 379 ? -2.491 -4.762 53.656 1.00 81.44 379 VAL A C 1
ATOM 3053 O O . VAL A 1 379 ? -1.648 -4.799 52.762 1.00 81.44 379 VAL A O 1
ATOM 3056 N N . GLU A 1 380 ? -3.313 -5.784 53.890 1.00 81.50 380 GLU A N 1
ATOM 3057 C CA . GLU A 1 380 ? -3.258 -7.066 53.172 1.00 81.50 380 GLU A CA 1
ATOM 3058 C C . GLU A 1 380 ? -3.534 -6.902 51.666 1.00 81.50 380 GLU A C 1
ATOM 3060 O O . GLU A 1 380 ? -2.894 -7.545 50.833 1.00 81.50 380 GLU A O 1
ATOM 3065 N N . LEU A 1 381 ? -4.444 -6.000 51.275 1.00 83.44 381 LEU A N 1
ATOM 3066 C CA . LEU A 1 381 ? -4.704 -5.674 49.866 1.00 83.44 381 LEU A CA 1
ATOM 3067 C C . LEU A 1 381 ? -3.485 -5.048 49.184 1.00 83.44 381 LEU A C 1
ATOM 3069 O O . LEU A 1 381 ? -3.192 -5.363 48.028 1.00 83.44 381 LEU A O 1
ATOM 3073 N N . ARG A 1 382 ? -2.755 -4.179 49.889 1.00 82.25 382 ARG A N 1
ATOM 3074 C CA . ARG A 1 382 ? -1.523 -3.564 49.375 1.00 82.25 382 ARG A CA 1
ATOM 3075 C C . ARG A 1 382 ? -0.412 -4.595 49.220 1.00 82.25 382 ARG A C 1
ATOM 3077 O O . ARG A 1 382 ? 0.262 -4.587 48.191 1.00 82.25 382 ARG A O 1
ATOM 3084 N N . GLU A 1 383 ? -0.268 -5.503 50.179 1.00 90.19 383 GLU A N 1
ATOM 3085 C CA . GLU A 1 383 ? 0.704 -6.597 50.114 1.00 90.19 383 GLU A CA 1
ATOM 3086 C C . GLU A 1 383 ? 0.381 -7.580 48.982 1.00 90.19 383 GLU A C 1
ATOM 3088 O O . GLU A 1 383 ? 1.253 -7.885 48.165 1.00 90.19 383 GLU A O 1
ATOM 3093 N N . ARG A 1 384 ? -0.884 -7.998 48.823 1.00 88.81 384 ARG A N 1
ATOM 3094 C CA . ARG A 1 384 ? -1.288 -8.846 47.687 1.00 88.81 384 ARG A CA 1
ATOM 3095 C C . ARG A 1 384 ? -1.091 -8.146 46.344 1.00 88.81 384 ARG A C 1
ATOM 3097 O O . ARG A 1 384 ? -0.633 -8.777 45.393 1.00 88.81 384 ARG A O 1
ATOM 3104 N N . LEU A 1 385 ? -1.384 -6.848 46.250 1.00 90.00 385 LEU A N 1
ATOM 3105 C CA . LEU A 1 385 ? -1.128 -6.076 45.033 1.00 90.00 385 LEU A CA 1
ATOM 3106 C C . LEU A 1 385 ? 0.374 -5.982 44.723 1.00 90.00 385 LEU A C 1
ATOM 3108 O O . LEU A 1 385 ? 0.753 -6.051 43.553 1.00 90.00 385 LEU A O 1
ATOM 3112 N N . ALA A 1 386 ? 1.227 -5.843 45.741 1.00 93.44 386 ALA A N 1
ATOM 3113 C CA . ALA A 1 386 ? 2.677 -5.849 45.574 1.00 93.44 386 ALA A CA 1
ATOM 3114 C C . ALA A 1 386 ? 3.172 -7.206 45.047 1.00 93.44 386 ALA A C 1
ATOM 3116 O O . ALA A 1 386 ? 3.879 -7.241 44.042 1.00 93.44 386 ALA A O 1
ATOM 3117 N N . LEU A 1 387 ? 2.707 -8.318 45.626 1.00 94.88 387 LEU A N 1
ATOM 3118 C CA . LEU A 1 387 ? 3.034 -9.671 45.159 1.00 94.88 387 LEU A CA 1
ATOM 3119 C C . LEU A 1 387 ? 2.543 -9.936 43.725 1.00 94.88 387 LEU A C 1
ATOM 3121 O O . LEU A 1 387 ? 3.251 -10.544 42.921 1.00 94.88 387 LEU A O 1
ATOM 3125 N N . LEU A 1 388 ? 1.358 -9.443 43.356 1.00 93.94 388 LEU A N 1
ATOM 3126 C CA . LEU A 1 388 ? 0.842 -9.560 41.987 1.00 93.94 388 LEU A CA 1
ATOM 3127 C C . LEU A 1 388 ? 1.657 -8.738 40.977 1.00 93.94 388 LEU A C 1
ATOM 3129 O O . LEU A 1 388 ? 1.868 -9.171 39.845 1.00 93.94 388 LEU A O 1
ATOM 3133 N N . LYS A 1 389 ? 2.151 -7.561 41.374 1.00 91.50 389 LYS A N 1
ATOM 3134 C CA . LYS A 1 389 ? 3.056 -6.763 40.534 1.00 91.50 389 LYS A CA 1
ATOM 3135 C C . LYS A 1 389 ? 4.413 -7.445 40.368 1.00 91.50 389 LYS A C 1
ATOM 3137 O O . LYS A 1 389 ? 4.929 -7.482 39.255 1.00 91.50 389 LYS A O 1
ATOM 3142 N N . GLU A 1 390 ? 4.948 -8.019 41.442 1.00 94.94 390 GLU A N 1
ATOM 3143 C CA . GLU A 1 390 ? 6.209 -8.767 41.448 1.00 94.94 390 GLU A CA 1
ATOM 3144 C C . GLU A 1 390 ? 6.130 -10.003 40.536 1.00 94.94 390 GLU A C 1
ATOM 3146 O O . GLU A 1 390 ? 6.976 -10.208 39.669 1.00 94.94 390 GLU A O 1
ATOM 3151 N N . THR A 1 391 ? 5.069 -10.803 40.672 1.00 92.94 391 THR A N 1
ATOM 3152 C CA . THR A 1 391 ? 4.841 -12.001 39.843 1.00 92.94 391 THR A CA 1
ATOM 3153 C C . THR A 1 391 ? 4.642 -11.651 38.374 1.00 92.94 391 THR A C 1
ATOM 3155 O O . THR A 1 391 ? 5.237 -12.291 37.508 1.00 92.94 391 THR A O 1
ATOM 3158 N N . ARG A 1 392 ? 3.874 -10.596 38.075 1.00 93.19 392 ARG A N 1
ATOM 3159 C CA . ARG A 1 392 ? 3.726 -10.094 36.705 1.00 93.19 392 ARG A CA 1
ATOM 3160 C C . ARG A 1 392 ? 5.067 -9.654 36.117 1.00 93.19 392 ARG A C 1
ATOM 3162 O O . ARG A 1 392 ? 5.360 -9.988 34.972 1.00 93.19 392 ARG A O 1
ATOM 3169 N N . ARG A 1 393 ? 5.890 -8.945 36.893 1.00 92.31 393 ARG A N 1
ATOM 3170 C CA . ARG A 1 393 ? 7.223 -8.509 36.462 1.00 92.31 393 ARG A CA 1
ATOM 3171 C C . ARG A 1 393 ? 8.140 -9.699 36.168 1.00 92.31 393 ARG A C 1
ATOM 3173 O O . ARG A 1 393 ? 8.763 -9.713 35.113 1.00 92.31 393 ARG A O 1
ATOM 3180 N N . ARG A 1 394 ? 8.157 -10.719 37.033 1.00 93.19 394 ARG A N 1
ATOM 3181 C CA . ARG A 1 394 ? 8.919 -11.962 36.804 1.00 93.19 394 ARG A CA 1
ATOM 3182 C C . ARG A 1 394 ? 8.487 -12.671 35.523 1.00 93.19 394 ARG A C 1
ATOM 3184 O O . ARG A 1 394 ? 9.334 -13.028 34.718 1.00 93.19 394 ARG A O 1
ATOM 3191 N N . GLN A 1 395 ? 7.182 -12.788 35.275 1.00 93.75 395 GLN A N 1
ATOM 3192 C CA . GLN A 1 395 ? 6.675 -13.375 34.027 1.00 93.75 395 GLN A CA 1
ATOM 3193 C C . GLN A 1 395 ? 7.082 -12.566 32.787 1.00 93.75 395 GLN A C 1
ATOM 3195 O O . GLN A 1 395 ? 7.336 -13.131 31.723 1.00 93.75 395 GLN A O 1
ATOM 3200 N N . GLU A 1 396 ? 7.120 -11.236 32.888 1.00 91.06 396 GLU A N 1
ATOM 3201 C CA . GLU A 1 396 ? 7.586 -10.373 31.801 1.00 91.06 396 GLU A CA 1
ATOM 3202 C C . GLU A 1 396 ? 9.098 -10.526 31.558 1.00 91.06 396 GLU A C 1
ATOM 3204 O O . GLU A 1 396 ? 9.516 -10.569 30.400 1.00 91.06 396 GLU A O 1
ATOM 3209 N N . GLU A 1 397 ? 9.906 -10.657 32.613 1.00 92.69 397 GLU A N 1
ATOM 3210 C CA . GLU A 1 397 ? 11.350 -10.920 32.533 1.00 92.69 397 GLU A CA 1
ATOM 3211 C C . GLU A 1 397 ? 11.637 -12.313 31.939 1.00 92.69 397 GLU A C 1
ATOM 3213 O O . GLU A 1 397 ? 12.373 -12.412 30.959 1.00 92.69 397 GLU A O 1
ATOM 3218 N N . GLU A 1 398 ? 10.946 -13.362 32.391 1.00 95.75 398 GLU A N 1
ATOM 3219 C CA . GLU A 1 398 ? 11.058 -14.717 31.830 1.00 95.75 398 GLU A CA 1
ATOM 3220 C C . GLU A 1 398 ? 10.690 -14.765 30.340 1.00 95.75 398 GLU A C 1
ATOM 3222 O O . GLU A 1 398 ? 11.375 -15.403 29.538 1.00 95.75 398 GLU A O 1
ATOM 3227 N N . ARG A 1 399 ? 9.631 -14.055 29.926 1.00 95.44 399 ARG A N 1
ATOM 3228 C CA . ARG A 1 399 ? 9.260 -13.952 28.504 1.00 95.44 399 ARG A CA 1
ATOM 3229 C C . ARG A 1 399 ? 10.334 -13.243 27.686 1.00 95.44 399 ARG A C 1
ATOM 3231 O O . ARG A 1 399 ? 10.604 -13.653 26.557 1.00 95.44 399 ARG A O 1
ATOM 3238 N N . ARG A 1 400 ? 10.952 -12.188 28.227 1.00 92.31 400 ARG A N 1
ATOM 3239 C CA . ARG A 1 400 ? 12.070 -11.498 27.563 1.00 92.31 400 ARG A CA 1
ATOM 3240 C C . ARG A 1 400 ? 13.265 -12.430 27.417 1.00 92.31 400 ARG A C 1
ATOM 3242 O O . ARG A 1 400 ? 13.816 -12.519 26.321 1.00 92.31 400 ARG A O 1
ATOM 3249 N N . ASP A 1 401 ? 13.601 -13.176 28.461 1.00 95.19 401 ASP A N 1
ATOM 3250 C CA . ASP A 1 401 ? 14.704 -14.132 28.431 1.00 95.19 401 ASP A CA 1
ATOM 3251 C C . ASP A 1 401 ? 14.459 -15.254 27.420 1.00 95.19 401 ASP A C 1
ATOM 3253 O O . ASP A 1 401 ? 15.353 -15.572 26.634 1.00 95.19 401 ASP A O 1
ATOM 3257 N N . GLN A 1 402 ? 13.234 -15.782 27.336 1.00 93.62 402 GLN A N 1
ATOM 3258 C CA . GLN A 1 402 ? 12.855 -16.763 26.313 1.00 93.62 402 GLN A CA 1
ATOM 3259 C C . GLN A 1 402 ? 13.025 -16.212 24.892 1.00 93.62 402 GLN A C 1
ATOM 3261 O O . GLN A 1 402 ? 13.549 -16.900 24.013 1.00 93.62 402 GLN A O 1
ATOM 3266 N N . ILE A 1 403 ? 12.636 -14.955 24.653 1.00 91.00 403 ILE A N 1
ATOM 3267 C CA . ILE A 1 403 ? 12.814 -14.305 23.347 1.00 91.00 403 ILE A CA 1
ATOM 3268 C C . ILE A 1 403 ? 14.304 -14.145 23.029 1.00 91.00 403 ILE A C 1
ATOM 3270 O O . ILE A 1 403 ? 14.727 -14.478 21.921 1.00 91.00 403 ILE A O 1
ATOM 3274 N N . ILE A 1 404 ? 15.110 -13.678 23.984 1.00 93.19 404 ILE A N 1
ATOM 3275 C CA . ILE A 1 404 ? 16.554 -13.479 23.804 1.00 93.19 404 ILE A CA 1
ATOM 3276 C C . ILE A 1 404 ? 17.253 -14.817 23.540 1.00 93.19 404 ILE A C 1
ATOM 3278 O O . ILE A 1 404 ? 18.074 -14.915 22.625 1.00 93.19 404 ILE A O 1
ATOM 3282 N N . GLN A 1 405 ? 16.918 -15.866 24.293 1.00 92.44 405 GLN A N 1
ATOM 3283 C CA . GLN A 1 405 ? 17.449 -17.211 24.075 1.00 92.44 405 GLN A CA 1
ATOM 3284 C C . GLN A 1 405 ? 17.040 -17.755 22.702 1.00 92.44 405 GLN A C 1
ATOM 3286 O O . GLN A 1 405 ? 17.896 -18.244 21.963 1.00 92.44 405 GLN A O 1
ATOM 3291 N N . GLY A 1 406 ? 15.775 -17.582 22.308 1.00 92.69 406 GLY A N 1
ATOM 3292 C CA . GLY A 1 406 ? 15.282 -17.964 20.985 1.00 92.69 406 GLY A CA 1
ATOM 3293 C C . GLY A 1 406 ? 15.983 -17.219 19.844 1.00 92.69 406 GLY A C 1
ATOM 3294 O O . GLY A 1 406 ? 16.341 -17.827 18.835 1.00 92.69 406 GLY A O 1
ATOM 3295 N N . GLN A 1 407 ? 16.243 -15.918 20.003 1.00 84.25 407 GLN A N 1
ATOM 3296 C CA . GLN A 1 407 ? 17.023 -15.132 19.041 1.00 84.25 407 GLN A CA 1
ATOM 3297 C C . GLN A 1 407 ? 18.476 -15.615 18.966 1.00 84.25 407 GLN A C 1
ATOM 3299 O O . GLN A 1 407 ? 19.002 -15.807 17.871 1.00 84.25 407 GLN A O 1
ATOM 3304 N N . ARG A 1 408 ? 19.121 -15.873 20.112 1.00 90.69 408 ARG A N 1
ATOM 3305 C CA . ARG A 1 408 ? 20.493 -16.402 20.164 1.00 90.69 408 ARG A CA 1
ATOM 3306 C C . ARG A 1 408 ? 20.602 -17.775 19.502 1.00 90.69 408 ARG A C 1
ATOM 3308 O O . ARG A 1 408 ? 21.572 -17.995 18.782 1.00 90.69 408 ARG A O 1
ATOM 3315 N N . ALA A 1 409 ? 19.634 -18.667 19.714 1.00 92.69 409 ALA A N 1
ATOM 3316 C CA . ALA A 1 409 ? 19.597 -19.993 19.099 1.00 92.69 409 ALA A CA 1
ATOM 3317 C C . ALA A 1 409 ? 19.483 -19.905 17.571 1.00 92.69 409 ALA A C 1
ATOM 3319 O O . ALA A 1 409 ? 20.327 -20.454 16.867 1.00 92.69 409 ALA A O 1
ATOM 3320 N N . LYS A 1 410 ? 18.530 -19.113 17.058 1.00 88.06 410 LYS A N 1
ATOM 3321 C CA . LYS A 1 410 ? 18.375 -18.873 15.612 1.00 88.06 410 LYS A CA 1
ATOM 3322 C C . LYS A 1 410 ? 19.641 -18.278 14.992 1.00 88.06 410 LYS A C 1
ATOM 3324 O O . LYS A 1 410 ? 20.081 -18.717 13.937 1.00 88.06 410 LYS A O 1
ATOM 3329 N N . SER A 1 411 ? 20.279 -17.319 15.663 1.00 81.44 411 SER A N 1
ATOM 3330 C CA . SER A 1 411 ? 21.537 -16.728 15.190 1.00 81.44 411 SER A CA 1
ATOM 3331 C C . SER A 1 411 ? 22.726 -17.697 15.216 1.00 81.44 411 SER A C 1
ATOM 3333 O O . SER A 1 411 ? 23.693 -17.484 14.486 1.00 81.44 411 SER A O 1
ATOM 3335 N N . ARG A 1 412 ? 22.720 -18.730 16.070 1.00 89.75 412 ARG A N 1
ATOM 3336 C CA . ARG A 1 412 ? 23.719 -19.815 16.012 1.00 89.75 412 ARG A CA 1
ATOM 3337 C C . ARG A 1 412 ? 23.437 -20.733 14.830 1.00 89.75 412 ARG A C 1
ATOM 3339 O O . ARG A 1 412 ? 24.321 -20.915 14.011 1.00 89.75 412 ARG A O 1
ATOM 3346 N N . GLU A 1 413 ? 22.192 -21.171 14.668 1.00 87.44 413 GLU A N 1
ATOM 3347 C CA . GLU A 1 413 ? 21.782 -22.013 13.540 1.00 87.44 413 GLU A CA 1
ATOM 3348 C C . GLU A 1 413 ? 22.122 -21.366 12.187 1.00 87.44 413 GLU A C 1
ATOM 3350 O O . GLU A 1 413 ? 22.694 -22.009 11.310 1.00 87.44 413 GLU A O 1
ATOM 3355 N N . LEU A 1 414 ? 21.862 -20.061 12.029 1.00 81.75 414 LEU A N 1
ATOM 3356 C CA . LEU A 1 414 ? 22.254 -19.340 10.817 1.00 81.75 414 LEU A CA 1
ATOM 3357 C C . LEU A 1 414 ? 23.771 -19.376 10.583 1.00 81.75 414 LEU A C 1
ATOM 3359 O O . LEU A 1 414 ? 24.195 -19.607 9.452 1.00 81.75 414 LEU A O 1
ATOM 3363 N N . ARG A 1 415 ? 24.590 -19.180 11.622 1.00 81.56 415 ARG A N 1
ATOM 3364 C CA . ARG A 1 415 ? 26.054 -19.261 11.500 1.00 81.56 415 ARG A CA 1
ATOM 3365 C C . ARG A 1 415 ? 26.501 -20.660 11.082 1.00 81.56 415 ARG A C 1
ATOM 3367 O O . ARG A 1 415 ? 27.215 -20.777 10.091 1.00 81.56 415 ARG A O 1
ATOM 3374 N N . ASP A 1 416 ? 25.972 -21.698 11.718 1.00 83.00 416 ASP A N 1
ATOM 3375 C CA . ASP A 1 416 ? 26.298 -23.087 11.388 1.00 83.00 416 ASP A CA 1
ATOM 3376 C C . ASP A 1 416 ? 25.912 -23.429 9.937 1.00 83.00 416 ASP A C 1
ATOM 3378 O O . ASP A 1 416 ? 26.648 -24.108 9.218 1.00 83.00 416 ASP A O 1
ATOM 3382 N N . THR A 1 417 ? 24.762 -22.935 9.455 1.00 79.69 417 THR A N 1
ATOM 3383 C CA . THR A 1 417 ? 24.360 -23.136 8.052 1.00 79.69 417 THR A CA 1
ATOM 3384 C C . THR A 1 417 ? 25.282 -22.414 7.072 1.00 79.69 417 THR A C 1
ATOM 3386 O O . THR A 1 417 ? 25.604 -22.973 6.022 1.00 79.69 417 THR A O 1
ATOM 3389 N N . LEU A 1 418 ? 25.748 -21.206 7.407 1.00 78.69 418 LEU A N 1
ATOM 3390 C CA . LEU A 1 418 ? 26.707 -20.466 6.588 1.00 78.69 418 LEU A CA 1
ATOM 3391 C C . LEU A 1 418 ? 28.054 -21.188 6.518 1.00 78.69 418 LEU A C 1
ATOM 3393 O O . LEU A 1 418 ? 28.602 -21.327 5.425 1.00 78.69 418 LEU A O 1
ATOM 3397 N N . GLU A 1 419 ? 28.546 -21.708 7.642 1.00 84.69 419 GLU A N 1
ATOM 3398 C CA . GLU A 1 419 ? 29.772 -22.510 7.693 1.00 84.69 419 GLU A CA 1
ATOM 3399 C C . GLU A 1 419 ? 29.648 -23.774 6.833 1.00 84.69 419 GLU A C 1
ATOM 3401 O O . GLU A 1 419 ? 30.518 -24.053 6.005 1.00 84.69 419 GLU A O 1
ATOM 3406 N N . ARG A 1 420 ? 28.520 -24.492 6.916 1.00 78.38 420 ARG A N 1
ATOM 3407 C CA . ARG A 1 420 ? 28.248 -25.661 6.058 1.00 78.38 420 ARG A CA 1
ATOM 3408 C C . ARG A 1 420 ? 28.230 -25.306 4.571 1.00 78.38 420 ARG A C 1
ATOM 3410 O O . ARG A 1 420 ? 28.798 -26.035 3.757 1.00 78.38 420 ARG A O 1
ATOM 3417 N N . VAL A 1 421 ? 27.607 -24.185 4.200 1.00 80.00 421 VAL A N 1
ATOM 3418 C CA . VAL A 1 421 ? 27.589 -23.705 2.807 1.00 80.00 421 VAL A CA 1
ATOM 3419 C C . VAL A 1 421 ? 28.995 -23.323 2.341 1.00 80.00 421 VAL A C 1
ATOM 3421 O O . VAL A 1 421 ? 29.365 -23.649 1.210 1.00 80.00 421 VAL A O 1
ATOM 3424 N N . ALA A 1 422 ? 29.795 -22.679 3.193 1.00 78.69 422 ALA A N 1
ATOM 3425 C CA . ALA A 1 422 ? 31.179 -22.332 2.888 1.00 78.69 422 ALA A CA 1
ATOM 3426 C C . ALA A 1 422 ? 32.038 -23.586 2.654 1.00 78.69 422 ALA A C 1
ATOM 3428 O O . ALA A 1 422 ? 32.743 -23.660 1.646 1.00 78.69 422 ALA A O 1
ATOM 3429 N N . LEU A 1 423 ? 31.907 -24.608 3.508 1.00 85.50 423 LEU A N 1
ATOM 3430 C CA . LEU A 1 423 ? 32.589 -25.896 3.345 1.00 85.50 423 LEU A CA 1
ATOM 3431 C C . LEU A 1 423 ? 32.210 -26.589 2.028 1.00 85.50 423 LEU A C 1
ATOM 3433 O O . LEU A 1 423 ? 33.092 -27.056 1.306 1.00 85.50 423 LEU A O 1
ATOM 3437 N N . CYS A 1 424 ? 30.922 -26.596 1.666 1.00 74.31 424 CYS A N 1
ATOM 3438 C CA . CYS A 1 424 ? 30.454 -27.174 0.402 1.00 74.31 424 CYS A CA 1
ATOM 3439 C C . CYS A 1 424 ? 31.017 -26.428 -0.816 1.00 74.31 424 CYS A C 1
ATOM 3441 O O . CYS A 1 424 ? 31.460 -27.053 -1.779 1.00 74.31 424 CYS A O 1
ATOM 3443 N N . ARG A 1 425 ? 31.043 -25.089 -0.779 1.00 73.94 425 ARG A N 1
ATOM 3444 C CA . ARG A 1 425 ? 31.625 -24.273 -1.858 1.00 73.94 425 ARG A CA 1
ATOM 3445 C C . ARG A 1 425 ? 33.128 -24.498 -1.995 1.00 73.94 425 ARG A C 1
ATOM 3447 O O . ARG A 1 425 ? 33.606 -24.629 -3.116 1.00 73.94 425 ARG A O 1
ATOM 3454 N N . ALA A 1 426 ? 33.856 -24.599 -0.884 1.00 79.38 426 ALA A N 1
ATOM 3455 C CA . ALA A 1 426 ? 35.286 -24.897 -0.897 1.00 79.38 426 ALA A CA 1
ATOM 3456 C C . ALA A 1 426 ? 35.578 -26.302 -1.456 1.00 79.38 426 ALA A C 1
ATOM 3458 O O . ALA A 1 426 ? 36.526 -26.473 -2.218 1.00 79.38 426 ALA A O 1
ATOM 3459 N N . ALA A 1 427 ? 34.752 -27.301 -1.127 1.00 78.06 427 ALA A N 1
ATOM 3460 C CA . ALA A 1 427 ? 34.872 -28.649 -1.682 1.00 78.06 427 ALA A CA 1
ATOM 3461 C C . ALA A 1 427 ? 34.596 -28.686 -3.196 1.00 78.06 427 ALA A C 1
ATOM 3463 O O . ALA A 1 427 ? 35.379 -29.273 -3.940 1.00 78.06 427 ALA A O 1
ATOM 3464 N N . MET A 1 428 ? 33.544 -28.003 -3.667 1.00 73.06 428 MET A N 1
ATOM 3465 C CA . MET A 1 428 ? 33.258 -27.892 -5.104 1.00 73.06 428 MET A CA 1
ATOM 3466 C C . MET A 1 428 ? 34.346 -27.116 -5.857 1.00 73.06 428 MET A C 1
ATOM 3468 O O . MET A 1 428 ? 34.724 -27.519 -6.951 1.00 73.06 428 MET A O 1
ATOM 3472 N N . GLY A 1 429 ? 34.888 -26.046 -5.266 1.00 70.50 429 GLY A N 1
ATOM 3473 C CA . GLY A 1 429 ? 35.999 -25.288 -5.846 1.00 70.50 429 GLY A CA 1
ATOM 3474 C C . GLY A 1 429 ? 37.272 -26.125 -6.000 1.00 70.50 429 GLY A C 1
ATOM 3475 O O . GLY A 1 429 ? 37.927 -26.045 -7.031 1.00 70.50 429 GLY A O 1
ATOM 3476 N N . ARG A 1 430 ? 37.583 -26.988 -5.022 1.00 66.00 430 ARG A N 1
ATOM 3477 C CA . ARG A 1 430 ? 38.706 -27.938 -5.116 1.00 66.00 430 ARG A CA 1
ATOM 3478 C C . ARG A 1 430 ? 38.479 -29.021 -6.174 1.00 66.00 430 ARG A C 1
ATOM 3480 O O . ARG A 1 430 ? 39.414 -29.361 -6.881 1.00 66.00 430 ARG A O 1
ATOM 3487 N N . SER A 1 431 ? 37.251 -29.521 -6.319 1.00 58.00 431 SER A N 1
ATOM 3488 C CA . SER A 1 431 ? 36.906 -30.514 -7.348 1.00 58.00 431 SER A CA 1
ATOM 3489 C C . SER A 1 431 ? 36.866 -29.947 -8.771 1.00 58.00 431 SER A C 1
ATOM 3491 O O . SER A 1 431 ? 36.892 -30.730 -9.709 1.00 58.00 431 SER A O 1
ATOM 3493 N N . ALA A 1 432 ? 36.744 -28.627 -8.937 1.00 53.28 432 ALA A N 1
ATOM 3494 C CA . ALA A 1 432 ? 36.786 -27.957 -10.239 1.00 53.28 432 ALA A CA 1
ATOM 3495 C C . ALA A 1 432 ? 38.206 -27.516 -10.648 1.00 53.28 432 ALA A C 1
ATOM 3497 O O . ALA A 1 432 ? 38.392 -27.047 -11.768 1.00 53.28 432 ALA A O 1
ATOM 3498 N N . ALA A 1 433 ? 39.174 -27.607 -9.728 1.00 53.19 433 ALA A N 1
ATOM 3499 C CA . ALA A 1 433 ? 40.578 -27.246 -9.937 1.00 53.19 433 ALA A CA 1
ATOM 3500 C C . ALA A 1 433 ? 41.505 -28.466 -10.127 1.00 53.19 433 ALA A C 1
ATOM 3502 O O . ALA A 1 433 ? 42.667 -28.281 -10.484 1.00 53.19 433 ALA A O 1
ATOM 3503 N N . LEU A 1 434 ? 40.995 -29.677 -9.875 1.00 47.56 434 LEU A N 1
ATOM 3504 C CA . LEU A 1 434 ? 41.556 -30.959 -10.320 1.00 47.56 434 LEU A CA 1
ATOM 3505 C C . LEU A 1 434 ? 40.944 -31.316 -11.675 1.00 47.56 434 LEU A C 1
ATOM 3507 O O . LEU A 1 434 ? 41.680 -31.888 -12.506 1.00 47.56 434 LEU A O 1
#

Secondary structure (DSSP, 8-state):
-HHHHHHHHTHHHHHHHHHHHHHHTGGG--GGGHHHHHHHHHIIIIIHHHH-HHHHHHHHHTS-HHHHHHHHHHHT-HHHIIIIIHHHHTTTS-HHHHIIIIIHHHHHTHHHHHHHHHHHHHHHHHS-------------PPPP---PPPPPPPPPP-------PPPP-------------PPPPP-------TT------HHHHHHHHHHHHHHHHHHHHHHHHHHHTS--THHHHHHHHHHHHHHHHHHHHHHHHHHHHHHHHHHHHHHHHHHHHHHHHHHHHHHHHHHHHHHHHHHHHHHHHHHHHHHHHHHHHHHHHHHHHHHHHHHHHHHH---------------------PPP------------TT---HHHHHHHHHHHHHHHHHHHHHHHHHHHHHHHHHHHHHHHHHHHHHHHHHHHHHHTT-

Foldseek 3Di:
DVLVVQLVVCVVLLCVLLVVCCVPPCPVPDPVCSVVSSSLVSCLFPVCVVCDDVNNLVVCVVDPVVNSLSSLCSVLVLVCLVPVSLVSVCVVDPSVCCCPRGSVVSPVCSVVSVVSSVVSVVVVVPPPDPPPPPPPPDDDDDDDDDDDDDDDDPDDDDDPPPPPPPPPPPDDPPPPDDPPPPPPDDDDQDDPPPPDPDDDDVVVVVVVVVVNVVSVVVVVVVVVVVVVVPDDCVVVVVVVVVVVVVVVVVVVVVVVVVVVVVVVVVVVVVVVVVVVVVVVVVVVVVVVVVVVVVVVVVVVVVVVVVVVVVVVVVVVVVVVVVVVVVVVVVVVVVVVPDDDDDDDDDDDDDDDDDDDDDDDDDDDPPDPPPPPVPDDDPVVVVVVVVVVVVVVVVVVVVVVVVVVVVVVVVVVVVVVVVVVVVVVVVVVVVVVVD

Solvent-accessible surface area (backbone atoms only — not comparable to full-atom values): 26384 Å² total; per-residue (Å²): 119,65,69,63,53,49,46,62,73,46,33,73,64,40,46,55,56,50,54,50,38,52,72,74,71,30,84,88,58,56,81,84,48,47,67,56,51,38,52,50,47,46,40,60,61,74,32,40,82,81,64,31,66,68,58,52,51,54,55,50,68,76,44,68,50,77,60,50,44,53,50,47,56,56,61,54,27,67,69,44,39,75,42,60,52,45,55,58,47,38,75,80,42,59,58,66,58,47,41,65,67,41,45,50,54,46,60,68,47,29,64,64,54,50,53,50,41,53,52,56,53,49,55,65,68,65,53,76,68,77,76,75,70,73,76,69,80,79,70,88,73,82,81,77,85,81,78,82,77,85,74,80,76,79,79,77,75,81,69,77,79,71,71,78,75,71,78,73,89,71,72,73,75,76,78,71,71,73,76,78,81,67,79,72,79,76,87,81,71,91,72,78,73,91,84,62,92,70,83,84,44,74,71,52,53,55,51,52,50,54,52,51,52,56,49,50,54,52,53,49,57,52,50,50,59,52,53,74,65,57,74,72,65,60,66,60,53,51,50,52,52,54,51,55,49,51,55,50,52,53,51,52,52,53,50,50,52,53,52,52,50,54,50,51,52,51,52,53,52,49,52,53,52,51,51,56,51,51,53,52,47,52,56,48,49,52,52,48,51,56,52,48,54,52,51,49,56,51,51,52,49,50,55,50,51,51,50,55,50,50,53,50,50,52,50,51,52,51,51,49,51,51,52,51,51,51,52,52,51,51,52,52,54,55,65,72,62,77,82,85,90,85,83,90,85,90,82,89,88,86,85,81,89,88,84,92,76,83,86,81,75,87,71,81,78,75,70,77,74,80,78,59,94,77,72,68,53,74,64,56,50,51,50,53,50,50,53,52,52,52,52,53,49,49,53,53,49,53,52,50,50,52,51,53,51,53,52,53,50,52,56,46,53,54,48,55,52,51,52,52,50,50,54,52,52,54,52,52,54,53,66,73,73,109